Protein AF-0000000075183875 (afdb_homodimer)

Sequence (462 aa):
MANVNASATLEALISDPALEANVTVDVAAAFEELQQDNRRLAVRVEEFQRELELYRWRETVGDLLLRRLERRVPAALQCPHCHTWMWDPCMLECGHTVCRQCCQTWFRQIDAAFRVEHGCRPRRGPVALPPLFFTLASRRKAELWKISALFHLLVQPPGVPRPRYTCPTCEQELHSVPIENRALRATTEAWQTSRGVPTRVRPDSGRDSGRSRPPPPWPYSLRYLSHHTQSMANVNASATLEALISDPALEANVTVDVAAAFEELQQDNRRLAVRVEEFQRELELYRWRETVGDLLLRRLERRVPAALQCPHCHTWMWDPCMLECGHTVCRQCCQTWFRQIDAAFRVEHGCRPRRGPVALPPLFFTLASRRKAELWKISALFHLLVQPPGVPRPRYTCPTCEQELHSVPIENRALRATTEAWQTSRGVPTRVRPDSGRDSGRSRPPPPWPYSLRYLSHHTQS

Secondary structure (DSSP, 8-state):
-GGGHHHHHHHHHHH-HHHHHHHHHHHHHHHHHHHHHHHHHHHHHHHHHHHHHHHHHHHHHHHHHHHHHHHHHHHHHB-TTT-SB-SSEEE-TTS-EEEHHHHHHHHHHHHHHHHHHHSS-----S----HHHHHHHHTT-HHHHHHHHHHHHHHS-TT------B-TTT--B--S--EE-HHHHHHHHHHHHTTTPPP---TT-SSSSS-----PPPPHHHHT--S----/--TTHHHHHHHHHHS-HHHHHHHHHHHHHHHHHHHHHHHHHHHHHHHHHHHHHHHHHHHHHHHHHHHHHHHHHHHHHB-TTT-SB-SSEEE-TTS-EEEHHHHHHHHHHHHHHHHHHHSS-----S----HHHHHHHHTT-HHHHHHHHHHHHHHS-TT------B-TTT--B--S--EE-HHHHHHHHHHHHTTTPPP---TT-SSSSS-----PPPPHHHHT--S----

Radius of gyration: 42.46 Å; Cα contacts (8 Å, |Δi|>4): 579; chains: 2; bounding box: 45×143×102 Å

Solvent-accessible surface area (backbone atoms only — not comparable to full-atom values): 24861 Å² total; per-residue (Å²): 129,80,81,64,62,65,62,56,50,55,50,45,56,64,59,31,64,65,51,46,48,50,50,46,50,51,49,51,51,51,46,52,52,51,50,52,48,38,50,53,39,52,52,49,39,52,54,41,53,53,50,33,51,51,34,49,50,53,29,50,53,47,48,51,43,51,51,41,38,63,71,41,34,53,70,46,40,27,18,83,84,80,64,42,74,23,76,49,27,25,29,40,86,87,24,54,60,36,26,48,68,62,50,51,51,53,52,49,51,50,50,50,52,39,23,68,75,67,70,38,69,66,60,73,46,40,70,56,68,48,16,58,43,47,50,38,20,60,65,51,33,56,66,43,37,53,47,42,47,47,44,46,44,61,51,46,43,53,57,67,79,67,73,81,50,51,41,91,85,79,57,50,76,55,35,54,59,66,32,53,34,50,46,50,22,47,31,37,42,25,59,36,44,43,70,71,40,77,73,78,76,60,46,62,57,75,75,69,82,75,75,38,64,62,75,77,77,74,62,60,52,34,65,45,30,59,67,42,62,78,102,137,72,79,67,62,62,60,57,50,53,50,46,55,63,58,30,64,65,53,46,47,51,49,47,49,50,49,51,52,49,47,52,52,50,50,51,49,39,51,54,38,51,52,50,39,52,54,40,52,53,50,36,53,51,33,50,49,53,28,50,52,47,49,50,43,52,51,40,37,64,70,39,32,53,70,43,40,27,18,83,84,80,64,41,75,23,77,50,26,26,29,38,87,87,23,55,61,36,26,47,67,61,49,50,51,53,52,49,51,49,48,51,53,39,23,69,75,66,73,38,72,68,61,75,46,39,72,57,69,50,15,57,45,46,50,39,17,58,65,52,34,53,65,44,38,53,47,43,46,47,42,46,44,63,49,45,44,53,59,67,79,68,73,82,49,51,40,91,85,79,57,48,75,54,34,54,59,67,30,52,33,50,46,50,22,47,31,37,39,25,58,37,44,42,70,69,40,77,73,78,77,60,44,63,58,74,75,68,80,74,76,36,65,63,74,77,76,73,62,60,53,33,65,46,30,58,67,40,62,79,104

Structure (mmCIF, N/CA/C/O backbone):
data_AF-0000000075183875-model_v1
#
loop_
_entity.id
_entity.type
_entity.pdbx_description
1 polymer 'RING-type domain-containing protein'
#
loop_
_atom_site.group_PDB
_atom_site.id
_atom_site.type_symbol
_atom_site.label_atom_id
_atom_site.label_alt_id
_atom_site.label_comp_id
_atom_site.label_asym_id
_atom_site.label_entity_id
_atom_site.label_seq_id
_atom_site.pdbx_PDB_ins_code
_atom_site.Cartn_x
_atom_site.Cartn_y
_atom_site.Cartn_z
_atom_site.occupancy
_atom_site.B_iso_or_equiv
_atom_site.auth_seq_id
_atom_site.auth_comp_id
_atom_site.auth_asym_id
_atom_site.auth_atom_id
_atom_site.pdbx_PDB_model_num
ATOM 1 N N . MET A 1 1 ? -6.328 75.625 72.5 1 25.62 1 MET A N 1
ATOM 2 C CA . MET A 1 1 ? -5.613 76.562 71.688 1 25.62 1 MET A CA 1
ATOM 3 C C . MET A 1 1 ? -5.012 75.875 70.438 1 25.62 1 MET A C 1
ATOM 5 O O . MET A 1 1 ? -4.598 76.562 69.5 1 25.62 1 MET A O 1
ATOM 9 N N . ALA A 1 2 ? -4.598 74.688 70.625 1 37.25 2 ALA A N 1
ATOM 10 C CA . ALA A 1 2 ? -3.639 74.125 69.688 1 37.25 2 ALA A CA 1
ATOM 11 C C . ALA A 1 2 ? -4.328 73.625 68.375 1 37.25 2 ALA A C 1
ATOM 13 O O . ALA A 1 2 ? -3.703 73 67.562 1 37.25 2 ALA A O 1
ATOM 14 N N . ASN A 1 3 ? -5.668 73.688 68.375 1 36.22 3 ASN A N 1
ATOM 15 C CA . ASN A 1 3 ? -6.34 73 67.25 1 36.22 3 ASN A CA 1
ATOM 16 C C . ASN A 1 3 ? -6.227 73.812 65.938 1 36.22 3 ASN A C 1
ATOM 18 O O . ASN A 1 3 ? -6.918 73.5 65 1 36.22 3 ASN A O 1
ATOM 22 N N . VAL A 1 4 ? -5.793 75.125 66.062 1 41.88 4 VAL A N 1
ATOM 23 C CA . VAL A 1 4 ? -5.965 76 64.938 1 41.88 4 VAL A CA 1
ATOM 24 C C . VAL A 1 4 ? -4.957 75.625 63.812 1 41.88 4 VAL A C 1
ATOM 26 O O . VAL A 1 4 ? -5.062 76.125 62.688 1 41.88 4 VAL A O 1
ATOM 29 N N . ASN A 1 5 ? -3.723 75.188 64.25 1 37.19 5 ASN A N 1
ATOM 30 C CA . ASN A 1 5 ? -2.592 75.438 63.344 1 37.19 5 ASN A CA 1
ATOM 31 C C . ASN A 1 5 ? -2.537 74.375 62.25 1 37.19 5 ASN A C 1
ATOM 33 O O . ASN A 1 5 ? -1.662 74.375 61.406 1 37.19 5 ASN A O 1
ATOM 37 N N . ALA A 1 6 ? -3.236 73.25 62.469 1 47.94 6 ALA A N 1
ATOM 38 C CA . ALA A 1 6 ? -3.021 72.125 61.531 1 47.94 6 ALA A CA 1
ATOM 39 C C . ALA A 1 6 ? -3.648 72.438 60.156 1 47.94 6 ALA A C 1
ATOM 41 O O . ALA A 1 6 ? -3.092 72.125 59.125 1 47.94 6 ALA A O 1
ATOM 42 N N . SER A 1 7 ? -4.742 73.25 60.156 1 43.5 7 SER A N 1
ATOM 43 C CA . SER A 1 7 ? -5.438 73.5 58.875 1 43.5 7 SER A CA 1
ATOM 44 C C . SER A 1 7 ? -4.684 74.5 58.031 1 43.5 7 SER A C 1
ATOM 46 O O . SER A 1 7 ? -4.723 74.375 56.781 1 43.5 7 SER A O 1
ATOM 48 N N . ALA A 1 8 ? -4.008 75.5 58.594 1 49.62 8 ALA A N 1
ATOM 49 C CA . ALA A 1 8 ? -3.311 76.5 57.844 1 49.62 8 ALA A CA 1
ATOM 50 C C . ALA A 1 8 ? -2.066 75.938 57.156 1 49.62 8 ALA A C 1
ATOM 52 O O . ALA A 1 8 ? -1.728 76.375 56.031 1 49.62 8 ALA A O 1
ATOM 53 N N . THR A 1 9 ? -1.447 74.938 57.812 1 46.16 9 THR A N 1
ATOM 54 C CA . THR A 1 9 ? -0.243 74.375 57.25 1 46.16 9 THR A CA 1
ATOM 55 C C . THR A 1 9 ? -0.583 73.562 56 1 46.16 9 THR A C 1
ATOM 57 O O . THR A 1 9 ? 0.136 73.562 55 1 46.16 9 THR A O 1
ATOM 60 N N . LEU A 1 10 ? -1.728 72.812 56.125 1 44.22 10 LEU A N 1
ATOM 61 C CA . LEU A 1 10 ? -2.117 72 54.969 1 44.22 10 LEU A CA 1
ATOM 62 C C . LEU A 1 10 ? -2.549 72.875 53.812 1 44.22 10 LEU A C 1
ATOM 64 O O . LEU A 1 10 ? -2.227 72.625 52.656 1 44.22 10 LEU A O 1
ATOM 68 N N . GLU A 1 11 ? -3.201 74 54.062 1 46.75 11 GLU A N 1
ATOM 69 C CA . GLU A 1 11 ? -3.559 75 53.031 1 46.75 11 GLU A CA 1
ATOM 70 C C . GLU A 1 11 ? -2.322 75.688 52.469 1 46.75 11 GLU A C 1
ATOM 72 O O . GLU A 1 11 ? -2.232 75.938 51.281 1 46.75 11 GLU A O 1
ATOM 77 N N . ALA A 1 12 ? -1.323 76 53.281 1 48.78 12 ALA A N 1
ATOM 78 C CA . ALA A 1 12 ? -0.073 76.625 52.844 1 48.78 12 ALA A CA 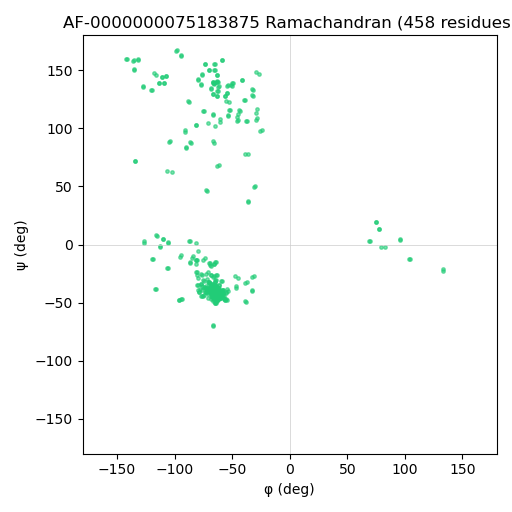1
ATOM 79 C C . ALA A 1 12 ? 0.752 75.688 52 1 48.78 12 ALA A C 1
ATOM 81 O O . ALA A 1 12 ? 1.406 76.062 51.031 1 48.78 12 ALA A O 1
ATOM 82 N N . LEU A 1 13 ? 0.8 74.375 52.469 1 46.78 13 LEU A N 1
ATOM 83 C CA . LEU A 1 13 ? 1.488 73.375 51.656 1 46.78 13 LEU A CA 1
ATOM 84 C C . LEU A 1 13 ? 0.758 73.188 50.344 1 46.78 13 LEU A C 1
ATOM 86 O O . LEU A 1 13 ? 1.392 72.938 49.312 1 46.78 13 LEU A O 1
ATOM 90 N N . ILE A 1 14 ? -0.61 73.312 50.438 1 50 14 ILE A N 1
ATOM 91 C CA . ILE A 1 14 ? -1.378 73.188 49.219 1 50 14 ILE A CA 1
ATOM 92 C C . ILE A 1 14 ? -1.178 74.438 48.375 1 50 14 ILE A C 1
ATOM 94 O O . ILE A 1 14 ? -1.182 74.438 47.156 1 50 14 ILE A O 1
ATOM 98 N N . SER A 1 15 ? -0.827 75.625 49.094 1 51.44 15 SER A N 1
ATOM 99 C CA . SER A 1 15 ? -0.717 76.875 48.406 1 51.44 15 SER A CA 1
ATOM 100 C C . SER A 1 15 ? 0.715 77.188 47.969 1 51.44 15 SER A C 1
ATOM 102 O O . SER A 1 15 ? 1.022 78.25 47.469 1 51.44 15 SER A O 1
ATOM 104 N N . ASP A 1 16 ? 1.633 76.375 48.438 1 53.91 16 ASP A N 1
ATOM 105 C CA . ASP A 1 16 ? 2.998 76.688 48.031 1 53.91 16 ASP A CA 1
ATOM 106 C C . ASP A 1 16 ? 3.184 76.375 46.531 1 53.91 16 ASP A C 1
ATOM 108 O O . ASP A 1 16 ? 3.018 75.25 46.062 1 53.91 16 ASP A O 1
ATOM 112 N N . PRO A 1 17 ? 3.207 77.438 45.75 1 60.59 17 PRO A N 1
ATOM 113 C CA . PRO A 1 17 ? 3.365 77.312 44.312 1 60.59 17 PRO A CA 1
ATOM 114 C C . PRO A 1 17 ? 4.48 76.312 43.906 1 60.59 17 PRO A C 1
ATOM 116 O O . PRO A 1 17 ? 4.402 75.688 42.844 1 60.59 17 PRO A O 1
ATOM 119 N N . ALA A 1 18 ? 5.457 76.188 44.75 1 61.09 18 ALA A N 1
ATOM 120 C CA . ALA A 1 18 ? 6.539 75.25 44.438 1 61.09 18 ALA A CA 1
ATOM 121 C C . ALA A 1 18 ? 6.074 73.812 44.562 1 61.09 18 ALA A C 1
ATOM 123 O O . ALA A 1 18 ? 6.449 72.938 43.75 1 61.09 18 ALA A O 1
ATOM 124 N N . LEU A 1 19 ? 5.293 73.5 45.625 1 57.84 19 LEU A N 1
ATOM 125 C CA . LEU A 1 19 ? 4.754 72.188 45.781 1 57.84 19 LEU A CA 1
ATOM 126 C C . LEU A 1 19 ? 3.768 71.812 44.688 1 57.84 19 LEU A C 1
ATOM 128 O O . LEU A 1 19 ? 3.748 70.688 44.188 1 57.84 19 LEU A O 1
ATOM 132 N N . GLU A 1 20 ? 3.012 72.875 44.344 1 58.38 20 GLU A N 1
ATOM 133 C CA . GLU A 1 20 ? 2.09 72.688 43.219 1 58.38 20 GLU A CA 1
ATOM 134 C C . GLU A 1 20 ? 2.842 72.438 41.938 1 58.38 20 GLU A C 1
ATOM 136 O O . GLU A 1 20 ? 2.441 71.625 41.125 1 58.38 20 GLU A O 1
ATOM 141 N N . ALA A 1 21 ? 3.904 73.25 41.812 1 59.97 21 ALA A N 1
ATOM 142 C CA . ALA A 1 21 ? 4.723 73.062 40.625 1 59.97 21 ALA A CA 1
ATOM 143 C C . ALA A 1 21 ? 5.352 71.688 40.594 1 59.97 21 ALA A C 1
ATOM 145 O O . ALA A 1 21 ? 5.414 71.062 39.531 1 59.97 21 ALA A O 1
ATOM 146 N N . ASN A 1 22 ? 5.828 71.125 41.688 1 61.03 22 ASN A N 1
ATOM 147 C CA . ASN A 1 22 ? 6.438 69.812 41.781 1 61.03 22 ASN A CA 1
ATOM 148 C C . ASN A 1 22 ? 5.418 68.688 41.531 1 61.03 22 ASN A C 1
ATOM 150 O O . ASN A 1 22 ? 5.727 67.75 40.875 1 61.03 22 ASN A O 1
ATOM 154 N N . VAL A 1 23 ? 4.262 68.938 42 1 63.59 23 VAL A N 1
ATOM 155 C CA . VAL A 1 23 ? 3.201 68 41.781 1 63.59 23 VAL A CA 1
ATOM 156 C C . VAL A 1 23 ? 2.797 67.938 40.312 1 63.59 23 VAL A C 1
ATOM 158 O O . VAL A 1 23 ? 2.564 66.875 39.75 1 63.59 23 VAL A O 1
ATOM 161 N N . THR A 1 24 ? 2.848 69.188 39.844 1 67.12 24 THR A N 1
ATOM 162 C CA . THR A 1 24 ? 2.475 69.25 38.438 1 67.12 24 THR A CA 1
ATOM 163 C C . THR A 1 24 ? 3.516 68.562 37.531 1 67.12 24 THR A C 1
ATOM 165 O O . THR A 1 24 ? 3.17 67.938 36.562 1 67.12 24 THR A O 1
ATOM 168 N N . VAL A 1 25 ? 4.77 68.812 37.906 1 68.31 25 VAL A N 1
ATOM 169 C CA . VAL A 1 25 ? 5.855 68.188 37.125 1 68.31 25 VAL A CA 1
ATOM 170 C C . VAL A 1 25 ? 5.801 66.688 37.25 1 68.31 25 VAL A C 1
ATOM 172 O O . VAL A 1 25 ? 6 65.938 36.281 1 68.31 25 VAL A O 1
ATOM 175 N N . ASP A 1 26 ? 5.441 66.25 38.438 1 73.88 26 ASP A N 1
ATOM 176 C CA . ASP A 1 26 ? 5.375 64.812 38.688 1 73.88 26 ASP A CA 1
ATOM 177 C C . ASP A 1 26 ? 4.219 64.188 37.906 1 73.88 26 ASP A C 1
ATOM 179 O O . ASP A 1 26 ? 4.367 63.094 37.344 1 73.88 26 ASP A O 1
ATOM 183 N N . VAL A 1 27 ? 3.18 65 37.781 1 74.56 27 VAL A N 1
ATOM 184 C CA . VAL A 1 27 ? 2.008 64.5 37.094 1 74.56 27 VAL A CA 1
ATOM 185 C C . VAL A 1 27 ? 2.275 64.5 35.594 1 74.56 27 VAL A C 1
ATOM 187 O O . VAL A 1 27 ? 1.877 63.562 34.875 1 74.56 27 VAL A O 1
ATOM 190 N N . ALA A 1 28 ? 2.99 65.625 35.219 1 76.81 28 ALA A N 1
ATOM 191 C CA . ALA A 1 28 ? 3.334 65.688 33.781 1 76.81 28 ALA A CA 1
ATOM 192 C C . ALA A 1 28 ? 4.273 64.562 33.406 1 76.81 28 ALA A C 1
ATOM 194 O O . ALA A 1 28 ? 4.113 63.938 32.344 1 76.81 28 ALA A O 1
ATOM 195 N N . ALA A 1 29 ? 5.25 64.25 34.281 1 82.44 29 ALA A N 1
ATOM 196 C CA . ALA A 1 29 ? 6.188 63.188 34.031 1 82.44 29 ALA A CA 1
ATOM 197 C C . ALA A 1 29 ? 5.469 61.844 34.031 1 82.44 29 ALA A C 1
ATOM 199 O O . ALA A 1 29 ? 5.746 60.969 33.188 1 82.44 29 ALA A O 1
ATOM 200 N N . ALA A 1 30 ? 4.574 61.688 34.938 1 82.25 30 ALA A N 1
ATOM 201 C CA . ALA A 1 30 ? 3.795 60.438 35.031 1 82.25 30 ALA A CA 1
ATOM 202 C C . ALA A 1 30 ? 2.91 60.25 33.812 1 82.25 30 ALA A C 1
ATOM 204 O O . ALA A 1 30 ? 2.756 59.156 33.312 1 82.25 30 ALA A O 1
ATOM 205 N N . PHE A 1 31 ? 2.381 61.375 33.312 1 83.94 31 PHE A N 1
ATOM 206 C CA . PHE A 1 31 ? 1.546 61.375 32.125 1 83.94 31 PHE A CA 1
ATOM 207 C C . PHE A 1 31 ? 2.355 60.938 30.891 1 83.94 31 PHE A C 1
ATOM 209 O O . PHE A 1 31 ? 1.9 60.125 30.094 1 83.94 31 PHE A O 1
ATOM 216 N N . GLU A 1 32 ? 3.553 61.469 30.766 1 85.31 32 GLU A N 1
ATOM 217 C CA . GLU A 1 32 ? 4.426 61.125 29.641 1 85.31 32 GLU A CA 1
ATOM 218 C C . GLU A 1 32 ? 4.828 59.656 29.688 1 85.31 32 GLU A C 1
ATOM 220 O O . GLU A 1 32 ? 4.879 58.969 28.656 1 85.31 32 GLU A O 1
ATOM 225 N N . GLU A 1 33 ? 5.129 59.156 30.844 1 87.62 33 GLU A N 1
ATOM 226 C CA . GLU A 1 33 ? 5.484 57.75 31.016 1 87.62 33 GLU A CA 1
ATOM 227 C C . GLU A 1 33 ? 4.324 56.844 30.625 1 87.62 33 GLU A C 1
ATOM 229 O O . GLU A 1 33 ? 4.52 55.844 29.953 1 87.62 33 GLU A O 1
ATOM 234 N N . LEU A 1 34 ? 3.072 57.188 31 1 88.38 34 LEU A N 1
ATOM 235 C CA . LEU A 1 34 ? 1.881 56.406 30.672 1 88.38 34 LEU A CA 1
ATOM 236 C C . LEU A 1 34 ? 1.62 56.406 29.172 1 88.38 34 LEU A C 1
ATOM 238 O O . LEU A 1 34 ? 1.183 55.406 28.609 1 88.38 34 LEU A O 1
ATOM 242 N N . GLN A 1 35 ? 1.93 57.562 28.578 1 90.06 35 GLN A N 1
ATOM 243 C CA . GLN A 1 35 ? 1.788 57.656 27.141 1 90.06 35 GLN A CA 1
ATOM 244 C C . GLN A 1 35 ? 2.771 56.75 26.422 1 90.06 35 GLN A C 1
ATOM 246 O O . GLN A 1 35 ? 2.408 56.062 25.453 1 90.06 35 GLN A O 1
ATOM 251 N N . GLN A 1 36 ? 4.004 56.75 26.922 1 92.31 36 GLN A N 1
ATOM 252 C CA . GLN A 1 36 ? 5.02 55.875 26.328 1 92.31 36 GLN A CA 1
ATOM 253 C C . GLN A 1 36 ? 4.656 54.406 26.516 1 92.31 36 GLN A C 1
ATOM 255 O O . GLN A 1 36 ? 4.816 53.594 25.594 1 92.31 36 GLN A O 1
ATOM 260 N N . ASP A 1 37 ? 4.145 54.094 27.672 1 91.44 37 ASP A N 1
ATOM 261 C CA . ASP A 1 37 ? 3.719 52.719 27.953 1 91.44 37 ASP A CA 1
ATOM 262 C C . ASP A 1 37 ? 2.564 52.312 27.031 1 91.44 37 ASP A C 1
ATOM 264 O O . ASP A 1 37 ? 2.549 51.188 26.516 1 91.44 37 ASP A O 1
ATOM 268 N N . ASN A 1 38 ? 1.672 53.219 26.906 1 90.88 38 ASN A N 1
ATOM 269 C CA . ASN A 1 38 ? 0.534 52.969 26.031 1 90.88 38 ASN A CA 1
ATOM 270 C C . ASN A 1 38 ? 0.982 52.688 24.594 1 90.88 38 ASN A C 1
ATOM 272 O O . ASN A 1 38 ? 0.462 51.812 23.938 1 90.88 38 ASN A O 1
ATOM 276 N N . ARG A 1 39 ? 1.976 53.438 24.172 1 92.38 39 ARG A N 1
ATOM 277 C CA . ARG A 1 39 ? 2.508 53.25 22.828 1 92.38 39 ARG A CA 1
ATOM 278 C C . ARG A 1 39 ? 3.205 51.906 22.688 1 92.38 39 ARG A C 1
ATOM 280 O O . ARG A 1 39 ? 3.012 51.188 21.703 1 92.38 39 ARG A O 1
ATOM 287 N N . ARG A 1 40 ? 4.008 51.531 23.656 1 94.06 40 ARG A N 1
ATOM 288 C CA . ARG A 1 40 ? 4.711 50.25 23.656 1 94.06 40 ARG A CA 1
ATOM 289 C C . ARG A 1 40 ? 3.725 49.094 23.641 1 94.06 40 ARG A C 1
ATOM 291 O O . ARG A 1 40 ? 3.896 48.156 22.875 1 94.06 40 ARG A O 1
ATOM 298 N N . LEU A 1 41 ? 2.635 49.188 24.422 1 93.88 41 LEU A N 1
ATOM 299 C CA . LEU A 1 41 ? 1.628 48.125 24.5 1 93.88 41 LEU A CA 1
ATOM 300 C C . LEU A 1 41 ? 0.861 48.031 23.172 1 93.88 41 LEU A C 1
ATOM 302 O O . LEU A 1 41 ? 0.541 46.938 22.734 1 93.88 41 LEU A O 1
ATOM 306 N N . ALA A 1 42 ? 0.613 49.188 22.625 1 93.56 42 ALA A N 1
ATOM 307 C CA . ALA A 1 42 ? -0.086 49.219 21.344 1 93.56 42 ALA A CA 1
ATOM 308 C C . ALA A 1 42 ? 0.738 48.5 20.266 1 93.56 42 ALA A C 1
ATOM 310 O O . ALA A 1 42 ? 0.2 47.719 19.469 1 93.56 42 ALA A O 1
ATOM 311 N N . VAL A 1 43 ? 2.062 48.719 20.234 1 96.06 43 VAL A N 1
ATOM 312 C CA . VAL A 1 43 ? 2.963 48.094 19.281 1 96.06 43 VAL A CA 1
ATOM 313 C C . VAL A 1 43 ? 3 46.594 19.547 1 96.06 43 VAL A C 1
ATOM 315 O O . VAL A 1 43 ? 2.947 45.781 18.609 1 96.06 43 VAL A O 1
ATOM 318 N N . ARG A 1 44 ? 3.047 46.219 20.797 1 95 44 ARG A N 1
ATOM 319 C CA . ARG A 1 44 ? 3.082 44.781 21.156 1 95 44 ARG A CA 1
ATOM 320 C C . ARG A 1 44 ? 1.798 44.094 20.719 1 95 44 ARG A C 1
ATOM 322 O O . ARG A 1 44 ? 1.839 42.969 20.219 1 95 44 ARG A O 1
ATOM 329 N N . VAL A 1 45 ? 0.662 44.75 20.875 1 93.81 45 VAL A N 1
ATOM 330 C CA . VAL A 1 45 ? -0.624 44.188 20.453 1 93.81 45 VAL A CA 1
ATOM 331 C C . VAL A 1 45 ? -0.622 43.906 18.953 1 93.81 45 VAL A C 1
ATOM 333 O O . VAL A 1 45 ? -1.043 42.844 18.5 1 93.81 45 VAL A O 1
ATOM 336 N N . GLU A 1 46 ? -0.071 44.906 18.234 1 93.94 46 GLU A N 1
ATOM 337 C CA . GLU A 1 46 ? -0.009 44.75 16.781 1 93.94 46 GLU A CA 1
ATOM 338 C C . GLU A 1 46 ? 0.915 43.594 16.375 1 93.94 46 GLU A C 1
ATOM 340 O O . GLU A 1 46 ? 0.594 42.812 15.477 1 93.94 46 GLU A O 1
ATOM 345 N N . GLU A 1 47 ? 2.062 43.5 17.016 1 95.12 47 GLU A N 1
ATOM 346 C CA . GLU A 1 47 ? 3.014 42.438 16.75 1 95.12 47 GLU A CA 1
ATOM 347 C C . GLU A 1 47 ? 2.395 41.062 17.047 1 95.12 47 GLU A C 1
ATOM 349 O O . GLU A 1 47 ? 2.479 40.156 16.219 1 95.12 47 GLU A O 1
ATOM 354 N N . PHE A 1 48 ? 1.65 41 18.172 1 94.62 48 PHE A N 1
ATOM 355 C CA . PHE A 1 48 ? 1.029 39.75 18.562 1 94.62 48 PHE A CA 1
ATOM 356 C C . PHE A 1 48 ? -0.109 39.406 17.609 1 94.62 48 PHE A C 1
ATOM 358 O O . PHE A 1 48 ? -0.312 38.219 17.297 1 94.62 48 PHE A O 1
ATOM 365 N N . GLN A 1 49 ? -0.812 40.344 17.188 1 94.25 49 GLN A N 1
ATOM 366 C CA . GLN A 1 49 ? -1.896 40.125 16.234 1 94.25 49 GLN A CA 1
ATOM 367 C C . GLN A 1 49 ? -1.365 39.562 14.922 1 94.25 49 GLN A C 1
ATOM 369 O O . GLN A 1 49 ? -1.914 38.594 14.398 1 94.25 49 GLN A O 1
ATOM 374 N N . ARG A 1 50 ? -0.238 40.094 14.422 1 95.75 50 ARG A N 1
ATOM 375 C CA . ARG A 1 50 ? 0.379 39.625 13.188 1 95.75 50 ARG A CA 1
ATOM 376 C C . ARG A 1 50 ? 0.893 38.188 13.344 1 95.75 50 ARG A C 1
ATOM 378 O O . ARG A 1 50 ? 0.654 37.344 12.484 1 95.75 50 ARG A O 1
ATOM 385 N N . GLU A 1 51 ? 1.531 37.969 14.461 1 95.75 51 GLU A N 1
ATOM 386 C CA . GLU A 1 51 ? 2.064 36.656 14.719 1 95.75 51 GLU A CA 1
ATOM 387 C C . GLU A 1 51 ? 0.943 35.625 14.875 1 95.75 51 GLU A C 1
ATOM 389 O O . GLU A 1 51 ? 1.046 34.5 14.375 1 95.75 51 GLU A O 1
ATOM 394 N N . LEU A 1 52 ? -0.056 36.062 15.547 1 95.75 52 LEU A N 1
ATOM 395 C CA . LEU A 1 52 ? -1.195 35.156 15.758 1 95.75 52 LEU A CA 1
ATOM 396 C C . LEU A 1 52 ? -1.835 34.781 14.422 1 95.75 52 LEU A C 1
ATOM 398 O O . LEU A 1 52 ? -2.166 33.625 14.203 1 95.75 52 LEU A O 1
ATOM 402 N N . GLU A 1 53 ? -2.012 35.688 13.523 1 95.06 53 GLU A N 1
ATOM 403 C CA . GLU A 1 53 ? -2.586 35.406 12.211 1 95.06 53 GLU A CA 1
ATOM 404 C C . GLU A 1 53 ? -1.72 34.438 11.422 1 95.06 53 GLU A C 1
ATOM 406 O O . GLU A 1 53 ? -2.236 33.531 10.766 1 95.06 53 GLU A O 1
ATOM 411 N N . LEU A 1 54 ? -0.423 34.625 11.5 1 95.62 54 LEU A N 1
ATOM 412 C CA . LEU A 1 54 ? 0.507 33.75 10.82 1 95.62 54 LEU A CA 1
ATOM 413 C C . LEU A 1 54 ? 0.364 32.312 11.344 1 95.62 54 LEU A C 1
ATOM 415 O O . LEU A 1 54 ? 0.195 31.375 10.562 1 95.62 54 LEU A O 1
ATOM 419 N N . TYR A 1 55 ? 0.308 32.156 12.656 1 94.81 55 TYR A N 1
ATOM 420 C CA . TYR A 1 55 ? 0.269 30.812 13.242 1 94.81 55 TYR A CA 1
ATOM 421 C C . TYR A 1 55 ? -1.108 30.188 13.07 1 94.81 55 TYR A C 1
ATOM 423 O O . TYR A 1 55 ? -1.225 28.969 12.906 1 94.81 55 TYR A O 1
ATOM 431 N N . ARG A 1 56 ? -2.123 31 13.055 1 94.5 56 ARG A N 1
ATOM 432 C CA . ARG A 1 56 ? -3.451 30.5 12.727 1 94.5 56 ARG A CA 1
ATOM 433 C C . ARG A 1 56 ? -3.486 29.938 11.305 1 94.5 56 ARG A C 1
ATOM 435 O O . ARG A 1 56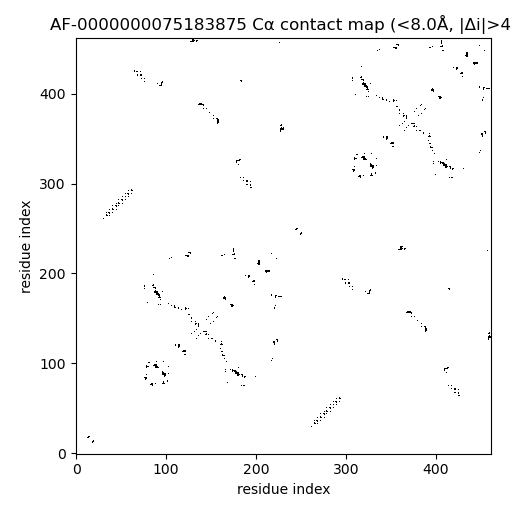 ? -4.035 28.875 11.07 1 94.5 56 ARG A O 1
ATOM 442 N N . TRP A 1 57 ? -2.857 30.641 10.406 1 95.25 57 TRP A N 1
ATOM 443 C CA . TRP A 1 57 ? -2.811 30.203 9.008 1 95.25 57 TRP A CA 1
ATOM 444 C C . TRP A 1 57 ? -2.016 28.906 8.867 1 95.25 57 TRP A C 1
ATOM 446 O O . TRP A 1 57 ? -2.473 27.969 8.234 1 95.25 57 TRP A O 1
ATOM 456 N N . ARG A 1 58 ? -0.861 28.828 9.469 1 93.94 58 ARG A N 1
ATOM 457 C CA . ARG A 1 58 ? -0.003 27.641 9.391 1 93.94 58 ARG A CA 1
ATOM 458 C C . ARG A 1 58 ? -0.698 26.422 9.977 1 93.94 58 ARG A C 1
ATOM 460 O O . ARG A 1 58 ? -0.619 25.328 9.414 1 93.94 58 ARG A O 1
ATOM 467 N N . GLU A 1 59 ? -1.351 26.625 11.086 1 94.38 59 GLU A N 1
ATOM 468 C CA . GLU A 1 59 ? -2.107 25.547 11.711 1 94.38 59 GLU A CA 1
ATOM 469 C C . GLU A 1 59 ? -3.236 25.062 10.805 1 94.38 59 GLU A C 1
ATOM 471 O O . GLU A 1 59 ? -3.459 23.859 10.664 1 94.38 59 GLU A O 1
ATOM 476 N N . THR A 1 60 ? -3.924 26.016 10.203 1 94.44 60 THR A N 1
ATOM 477 C CA . THR A 1 60 ? -5.035 25.672 9.32 1 94.44 60 THR A CA 1
ATOM 478 C C . THR A 1 60 ? -4.547 24.875 8.117 1 94.44 60 THR A C 1
ATOM 480 O O . THR A 1 60 ? -5.172 23.875 7.73 1 94.44 60 THR A O 1
ATOM 483 N N . VAL A 1 61 ? -3.439 25.234 7.539 1 93.44 61 VAL A N 1
ATOM 484 C CA . VAL A 1 61 ? -2.881 24.547 6.375 1 93.44 61 VAL A CA 1
ATOM 485 C C . VAL A 1 61 ? -2.482 23.125 6.754 1 93.44 61 VAL A C 1
ATOM 487 O O . VAL A 1 61 ? -2.818 22.172 6.047 1 93.44 61 VAL A O 1
ATOM 490 N N . GLY A 1 62 ? -1.745 23 7.812 1 93.69 62 GLY A N 1
ATOM 491 C CA . GLY A 1 62 ? -1.361 21.672 8.297 1 93.69 62 GLY A CA 1
ATOM 492 C C . GLY A 1 62 ? -2.549 20.781 8.609 1 93.69 62 GLY A C 1
ATOM 493 O O . GLY A 1 62 ? -2.564 19.609 8.242 1 93.69 62 GLY A O 1
ATOM 494 N N . ASP A 1 63 ? -3.52 21.422 9.234 1 94.5 63 ASP A N 1
ATOM 495 C CA . ASP A 1 63 ? -4.727 20.688 9.602 1 94.5 63 ASP A CA 1
ATOM 496 C C . ASP A 1 63 ? -5.484 20.219 8.359 1 94.5 63 ASP A C 1
ATOM 498 O O . ASP A 1 63 ? -5.996 19.109 8.32 1 94.5 63 ASP A O 1
ATOM 502 N N . LEU A 1 64 ? -5.555 21.062 7.445 1 95.62 64 LEU A N 1
ATOM 503 C CA . LEU A 1 64 ? -6.238 20.719 6.207 1 95.62 64 LEU A CA 1
ATOM 504 C C . LEU A 1 64 ? -5.555 19.531 5.527 1 95.62 64 LEU A C 1
ATOM 506 O O . LEU A 1 64 ? -6.223 18.609 5.066 1 95.62 64 LEU A O 1
ATOM 510 N N . LEU A 1 65 ? -4.273 19.531 5.434 1 95.75 65 LEU A N 1
ATOM 511 C CA . LEU A 1 65 ? -3.525 18.438 4.824 1 95.75 65 LEU A CA 1
ATOM 512 C C . LEU A 1 65 ? -3.74 17.141 5.598 1 95.75 65 LEU A C 1
ATOM 514 O O . LEU A 1 65 ? -3.98 16.094 5 1 95.75 65 LEU A O 1
ATOM 518 N N . LEU A 1 66 ? -3.688 17.203 6.844 1 95.56 66 LEU A N 1
ATOM 519 C CA . LEU A 1 66 ? -3.883 16.031 7.688 1 95.56 66 LEU A CA 1
ATOM 520 C C . LEU A 1 66 ? -5.293 15.477 7.516 1 95.56 66 LEU A C 1
ATOM 522 O O . LEU A 1 66 ? -5.477 14.258 7.449 1 95.56 66 LEU A O 1
ATOM 526 N N . ARG A 1 67 ? -6.242 16.359 7.43 1 96.25 67 ARG A N 1
ATOM 527 C CA . ARG A 1 67 ? -7.625 15.93 7.23 1 96.25 67 ARG A CA 1
ATOM 528 C C . ARG A 1 67 ? -7.801 15.258 5.875 1 96.25 67 ARG A C 1
ATOM 530 O O . ARG A 1 67 ? -8.508 14.25 5.766 1 96.25 67 ARG A O 1
ATOM 537 N N . ARG A 1 68 ? -7.195 15.781 4.871 1 96.56 68 ARG A N 1
ATOM 538 C CA . ARG A 1 68 ? -7.254 15.188 3.541 1 96.56 68 ARG A CA 1
ATOM 539 C C . ARG A 1 68 ? -6.633 13.789 3.539 1 96.56 68 ARG A C 1
ATOM 541 O O . ARG A 1 68 ? -7.203 12.852 2.977 1 96.56 68 ARG A O 1
ATOM 548 N N . LEU A 1 69 ? -5.52 13.656 4.168 1 96.69 69 LEU A N 1
ATOM 549 C CA . LEU A 1 69 ? -4.844 12.367 4.273 1 96.69 69 LEU A CA 1
ATOM 550 C C . LEU A 1 69 ? -5.711 11.359 5.016 1 96.69 69 LEU A C 1
ATOM 552 O O . LEU A 1 69 ? -5.863 10.219 4.574 1 96.69 69 LEU A O 1
ATOM 556 N N . GLU A 1 70 ? -6.328 11.766 6.062 1 96.12 70 GLU A N 1
ATOM 557 C CA . GLU A 1 70 ? -7.145 10.898 6.902 1 96.12 70 GLU A CA 1
ATOM 558 C C . GLU A 1 70 ? -8.406 10.453 6.172 1 96.12 70 GLU A C 1
ATOM 560 O O . GLU A 1 70 ? -8.938 9.367 6.445 1 96.12 70 GLU A O 1
ATOM 565 N N . ARG A 1 71 ? -8.805 11.203 5.293 1 96.31 71 ARG A N 1
ATOM 566 C CA . ARG A 1 71 ? -10.031 10.898 4.551 1 96.31 71 ARG A CA 1
ATOM 567 C C . ARG A 1 71 ? -9.758 9.883 3.443 1 96.31 71 ARG A C 1
ATOM 569 O O . ARG A 1 71 ? -10.648 9.109 3.07 1 96.31 71 ARG A O 1
ATOM 576 N N . ARG A 1 72 ? -8.523 9.789 2.982 1 96 72 ARG A N 1
ATOM 577 C CA . ARG A 1 72 ? -8.281 9.055 1.749 1 96 72 ARG A CA 1
ATOM 578 C C . ARG A 1 72 ? -7.398 7.832 2.004 1 96 72 ARG A C 1
ATOM 580 O O . ARG A 1 72 ? -7.652 6.754 1.467 1 96 72 ARG A O 1
ATOM 587 N N . VAL A 1 73 ? -6.434 7.91 2.838 1 96.94 73 VAL A N 1
ATOM 588 C CA . VAL A 1 73 ? -5.367 6.918 2.936 1 96.94 73 VAL A CA 1
ATOM 589 C C . VAL A 1 73 ? -5.863 5.699 3.711 1 96.94 73 VAL A C 1
ATOM 591 O O . VAL A 1 73 ? -5.664 4.559 3.283 1 96.94 73 VAL A O 1
ATOM 594 N N . PRO A 1 74 ? -6.633 5.875 4.797 1 97.06 74 PRO A N 1
ATOM 595 C CA . PRO A 1 74 ? -7.031 4.719 5.605 1 97.06 74 PRO A CA 1
ATOM 596 C C . PRO A 1 74 ? -7.863 3.709 4.82 1 97.06 74 PRO A C 1
ATOM 598 O O . PRO A 1 74 ? -7.727 2.5 5.023 1 97.06 74 PRO A O 1
ATOM 601 N N . ALA A 1 75 ? -8.68 4.113 3.932 1 95.81 75 ALA A N 1
ATOM 602 C CA . ALA A 1 75 ? -9.539 3.221 3.166 1 95.81 75 ALA A CA 1
ATOM 603 C C . ALA A 1 75 ? -8.719 2.203 2.379 1 95.81 75 ALA A C 1
ATOM 605 O O . ALA A 1 75 ? -9.148 1.064 2.186 1 95.81 75 ALA A O 1
ATOM 606 N N . ALA A 1 76 ? -7.551 2.594 1.978 1 95.12 76 ALA A N 1
ATOM 607 C CA . ALA A 1 76 ? -6.695 1.724 1.176 1 95.12 76 ALA A CA 1
ATOM 608 C C . ALA A 1 76 ? -5.855 0.811 2.064 1 95.12 76 ALA A C 1
ATOM 610 O O . ALA A 1 76 ? -5.285 -0.175 1.591 1 95.12 76 ALA A O 1
ATOM 611 N N . LEU A 1 77 ? -5.758 1.11 3.363 1 97.75 77 LEU A N 1
ATOM 612 C CA . LEU A 1 77 ? -4.898 0.374 4.285 1 97.75 77 LEU A CA 1
ATOM 613 C C . LEU A 1 77 ? -5.727 -0.534 5.188 1 97.75 77 LEU A C 1
ATOM 615 O O . LEU A 1 77 ? -5.18 -1.229 6.047 1 97.75 77 LEU A O 1
ATOM 619 N N . GLN A 1 78 ? -6.98 -0.546 4.988 1 97.81 78 GLN A N 1
ATOM 620 C CA . GLN A 1 78 ? -7.875 -1.375 5.793 1 97.81 78 GLN A CA 1
ATOM 621 C C . GLN A 1 78 ? -8.469 -2.508 4.961 1 97.81 78 GLN A C 1
ATOM 623 O O . GLN A 1 78 ? -8.695 -2.352 3.758 1 97.81 78 GLN A O 1
ATOM 628 N N . CYS A 1 79 ? -8.641 -3.621 5.555 1 97.38 79 CYS A N 1
ATOM 629 C CA . CYS A 1 79 ? -9.234 -4.781 4.906 1 97.38 79 CYS A CA 1
ATOM 630 C C . CYS A 1 79 ? -10.672 -4.496 4.492 1 97.38 79 CYS A C 1
ATOM 632 O O . CYS A 1 79 ? -11.461 -3.984 5.289 1 97.38 79 CYS A O 1
ATOM 634 N N . PRO A 1 80 ? -11.062 -4.797 3.309 1 96.69 80 PRO A N 1
ATOM 635 C CA . PRO A 1 80 ? -12.438 -4.535 2.859 1 96.69 80 PRO A CA 1
ATOM 636 C C . PRO A 1 80 ? -13.461 -5.438 3.541 1 96.69 80 PRO A C 1
ATOM 638 O O . PRO A 1 80 ? -14.656 -5.137 3.527 1 96.69 80 PRO A O 1
ATOM 641 N N . HIS A 1 81 ? -13.07 -6.445 4.133 1 95.62 81 HIS A N 1
ATOM 642 C CA . HIS A 1 81 ? -13.992 -7.402 4.73 1 95.62 81 HIS A CA 1
ATOM 643 C C . HIS A 1 81 ? -14.188 -7.129 6.219 1 95.62 81 HIS A C 1
ATOM 645 O O . HIS A 1 81 ? -15.312 -7.094 6.711 1 95.62 81 HIS A O 1
ATOM 651 N N . CYS A 1 82 ? -13.117 -6.934 6.973 1 96 82 CYS A N 1
ATOM 652 C CA . CYS A 1 82 ? -13.234 -6.766 8.414 1 96 82 CYS A CA 1
ATOM 653 C C . CYS A 1 82 ? -13.016 -5.312 8.82 1 96 82 CYS A C 1
ATOM 655 O O . CYS A 1 82 ? -13.266 -4.938 9.969 1 96 82 CYS A O 1
ATOM 657 N N . HIS A 1 83 ? -12.398 -4.527 8.016 1 95.94 83 HIS A N 1
ATOM 658 C CA . HIS A 1 83 ? -12.227 -3.09 8.18 1 95.94 83 HIS A CA 1
ATOM 659 C C . HIS A 1 83 ? -11.172 -2.783 9.242 1 95.94 83 HIS A C 1
ATOM 661 O O . HIS A 1 83 ? -11.141 -1.68 9.789 1 95.94 83 HIS A O 1
ATOM 667 N N . THR A 1 84 ? -10.359 -3.76 9.508 1 95.44 84 THR A N 1
ATOM 668 C CA . THR A 1 84 ? -9.203 -3.531 10.375 1 95.44 84 THR A CA 1
ATOM 669 C C . THR A 1 84 ? -7.965 -3.207 9.547 1 95.44 84 THR A C 1
ATOM 671 O O . THR A 1 84 ? -7.957 -3.391 8.328 1 95.44 84 THR A O 1
ATOM 674 N N . TRP A 1 85 ? -7.004 -2.641 10.273 1 95.81 85 TRP A N 1
ATOM 675 C CA . TRP A 1 85 ? -5.746 -2.32 9.609 1 95.81 85 TRP A CA 1
ATOM 676 C C . TRP A 1 85 ? -5.062 -3.586 9.102 1 95.81 85 TRP A C 1
ATOM 678 O O . TRP A 1 85 ? -5.035 -4.605 9.797 1 95.81 85 TRP A O 1
ATOM 688 N N . MET A 1 86 ? -4.484 -3.492 7.926 1 93.75 86 MET A N 1
ATOM 689 C CA . MET A 1 86 ? -3.916 -4.68 7.293 1 93.75 86 MET A CA 1
ATOM 690 C C . MET A 1 86 ? -2.455 -4.863 7.691 1 93.75 86 MET A C 1
ATOM 692 O O . MET A 1 86 ? -1.552 -4.59 6.898 1 93.75 86 MET A O 1
ATOM 696 N N . TRP A 1 87 ? -2.266 -5.453 8.812 1 94.31 87 TRP A N 1
ATOM 697 C CA . TRP A 1 87 ? -0.939 -5.762 9.344 1 94.31 87 TRP A CA 1
ATOM 698 C C . TRP A 1 87 ? -0.339 -6.969 8.633 1 94.31 87 TRP A C 1
ATOM 700 O O . TRP A 1 87 ? 0.883 -7.133 8.594 1 94.31 87 TRP A O 1
ATOM 710 N N . ASP A 1 88 ? -1.271 -7.816 8.125 1 94.25 88 ASP A N 1
ATOM 711 C CA . ASP A 1 88 ? -0.864 -9 7.379 1 94.25 88 ASP A CA 1
ATOM 712 C C . ASP A 1 88 ? -1.686 -9.156 6.098 1 94.25 88 ASP A C 1
ATOM 714 O O . ASP A 1 88 ? -2.514 -10.062 5.992 1 94.25 88 ASP A O 1
ATOM 718 N N . PRO A 1 89 ? -1.388 -8.281 5.172 1 96.56 89 PRO A N 1
ATOM 719 C CA . PRO A 1 89 ? -2.172 -8.297 3.936 1 96.56 89 PRO A CA 1
ATOM 720 C C . PRO A 1 89 ? -1.733 -9.398 2.973 1 96.56 89 PRO A C 1
ATOM 722 O O . PRO A 1 89 ? -0.535 -9.648 2.822 1 96.56 89 PRO A O 1
ATOM 725 N N . CYS A 1 90 ? -2.637 -9.992 2.309 1 95 90 CYS A N 1
ATOM 726 C CA . CYS A 1 90 ? -2.385 -11.016 1.295 1 95 90 CYS A CA 1
ATOM 727 C C . CYS A 1 90 ? -3.094 -10.672 -0.01 1 95 90 CYS A C 1
ATOM 729 O O . CYS A 1 90 ? -4.262 -10.289 -0.003 1 95 90 CYS A O 1
ATOM 731 N N . MET A 1 91 ? -2.424 -10.828 -0.998 1 96.25 91 MET A N 1
ATOM 732 C CA . MET A 1 91 ? -2.967 -10.508 -2.316 1 96.25 91 MET A CA 1
ATOM 733 C C . MET A 1 91 ? -3.23 -11.781 -3.113 1 96.25 91 MET A C 1
ATOM 735 O O . MET A 1 91 ? -2.42 -12.711 -3.094 1 96.25 91 MET A O 1
ATOM 739 N N . LEU A 1 92 ? -4.32 -11.734 -3.766 1 92.25 92 LEU A N 1
ATOM 740 C CA . LEU A 1 92 ? -4.727 -12.859 -4.602 1 92.25 92 LEU A CA 1
ATOM 741 C C . LEU A 1 92 ? -4.375 -12.609 -6.062 1 92.25 92 LEU A C 1
ATOM 743 O O . LEU A 1 92 ? -3.971 -11.5 -6.426 1 92.25 92 LEU A O 1
ATOM 747 N N . GLU A 1 93 ? -4.441 -13.633 -6.867 1 87.62 93 GLU A N 1
ATOM 748 C CA . GLU A 1 93 ? -3.992 -13.555 -8.25 1 87.62 93 GLU A CA 1
ATOM 749 C C . GLU A 1 93 ? -4.863 -12.594 -9.062 1 87.62 93 GLU A C 1
ATOM 751 O O . GLU A 1 93 ? -4.457 -12.125 -10.125 1 87.62 93 GLU A O 1
ATOM 756 N N . CYS A 1 94 ? -6.059 -12.266 -8.523 1 89.31 94 CYS A N 1
ATOM 757 C CA . CYS A 1 94 ? -6.953 -11.328 -9.203 1 89.31 94 CYS A CA 1
ATOM 758 C C . CYS A 1 94 ? -6.543 -9.891 -8.922 1 89.31 94 CYS A C 1
ATOM 760 O O . CYS A 1 94 ? -7.062 -8.961 -9.547 1 89.31 94 CYS A O 1
ATOM 762 N N . GLY A 1 95 ? -5.668 -9.734 -7.934 1 93.56 95 GLY A N 1
ATOM 763 C CA . GLY A 1 95 ? -5.188 -8.398 -7.613 1 93.56 95 GLY A CA 1
ATOM 764 C C . GLY A 1 95 ? -5.816 -7.824 -6.355 1 93.56 95 GLY A C 1
ATOM 765 O O . GLY A 1 95 ? -5.336 -6.824 -5.816 1 93.56 95 GLY A O 1
ATOM 766 N N . HIS A 1 96 ? -6.863 -8.438 -5.859 1 96.38 96 HIS A N 1
ATOM 767 C CA . HIS A 1 96 ? -7.473 -7.965 -4.621 1 96.38 96 HIS A CA 1
ATOM 768 C C . HIS A 1 96 ? -6.648 -8.375 -3.408 1 96.38 96 HIS A C 1
ATOM 770 O O . HIS A 1 96 ? -6.031 -9.438 -3.4 1 96.38 96 HIS A O 1
ATOM 776 N N . THR A 1 97 ? -6.668 -7.496 -2.406 1 97.44 97 THR A N 1
ATOM 777 C CA . THR A 1 97 ? -5.938 -7.746 -1.167 1 97.44 97 THR A CA 1
ATOM 778 C C . THR A 1 97 ? -6.895 -7.766 0.024 1 97.44 97 THR A C 1
ATOM 780 O O . THR A 1 97 ? -7.777 -6.914 0.134 1 97.44 97 THR A O 1
ATOM 783 N N . VAL A 1 98 ? -6.762 -8.742 0.851 1 97.12 98 VAL A N 1
ATOM 784 C CA . VAL A 1 98 ? -7.492 -8.859 2.109 1 97.12 98 VAL A CA 1
ATOM 785 C C . VAL A 1 98 ? -6.531 -9.289 3.221 1 97.12 98 VAL A C 1
ATOM 787 O O . VAL A 1 98 ? -5.406 -9.711 2.951 1 97.12 98 VAL A O 1
ATOM 790 N N . CYS A 1 99 ? -6.91 -9.023 4.438 1 95.38 99 CYS A N 1
ATOM 791 C CA . CYS A 1 99 ? -6.035 -9.469 5.516 1 95.38 99 CYS A CA 1
ATOM 792 C C . CYS A 1 99 ? -5.969 -10.984 5.574 1 95.38 99 CYS A C 1
ATOM 794 O O . CYS A 1 99 ? -6.895 -11.672 5.133 1 95.38 99 CYS A O 1
ATOM 796 N N . ARG A 1 100 ? -4.969 -11.539 6.082 1 94.62 100 ARG A N 1
ATOM 797 C CA . ARG A 1 100 ? -4.711 -12.977 6.129 1 94.62 100 ARG A CA 1
ATOM 798 C C . ARG A 1 100 ? -5.82 -13.703 6.883 1 94.62 100 ARG A C 1
ATOM 800 O O . ARG A 1 100 ? -6.281 -14.758 6.453 1 94.62 100 ARG A O 1
ATOM 807 N N . GLN A 1 101 ? -6.25 -13.094 7.941 1 92.75 101 GLN A N 1
ATOM 808 C CA . GLN A 1 101 ? -7.277 -13.727 8.766 1 92.75 101 GLN A CA 1
ATOM 809 C C . GLN A 1 101 ? -8.586 -13.883 7.988 1 92.75 101 GLN A C 1
ATOM 811 O O . GLN A 1 101 ? -9.188 -14.961 7.996 1 92.75 101 GLN A O 1
ATOM 816 N N . CYS A 1 102 ? -8.977 -12.836 7.332 1 95 102 CYS A N 1
ATOM 817 C CA . CYS A 1 102 ? -10.211 -12.883 6.555 1 95 102 CYS A CA 1
ATOM 818 C C . CYS A 1 102 ? -10.086 -13.859 5.391 1 95 102 CYS A C 1
ATOM 820 O O . CYS A 1 102 ? -11.039 -14.562 5.059 1 95 102 CYS A O 1
ATOM 822 N N . CYS A 1 103 ? -8.922 -13.914 4.789 1 94.12 103 CYS A N 1
ATOM 823 C CA . CYS A 1 103 ? -8.664 -14.852 3.699 1 94.12 103 CYS A CA 1
ATOM 824 C C . CYS A 1 103 ? -8.781 -16.297 4.184 1 94.12 103 CYS A C 1
ATOM 826 O O . CYS A 1 103 ? -9.438 -17.109 3.545 1 94.12 103 CYS A O 1
ATOM 828 N N . GLN A 1 104 ? -8.188 -16.578 5.246 1 91.88 104 GLN A N 1
ATOM 829 C CA . GLN A 1 104 ? -8.219 -17.922 5.824 1 91.88 104 GLN A CA 1
ATOM 830 C C . GLN A 1 104 ? -9.641 -18.328 6.176 1 91.88 104 GLN A C 1
ATOM 832 O O . GLN A 1 104 ? -10.047 -19.469 5.91 1 91.88 104 GLN A O 1
ATOM 837 N N . THR A 1 105 ? -10.305 -17.422 6.781 1 92.94 105 THR A N 1
ATOM 838 C CA . THR A 1 105 ? -11.688 -17.688 7.148 1 92.94 105 THR A CA 1
ATOM 839 C C . THR A 1 105 ? -12.523 -18 5.91 1 92.94 105 THR A C 1
ATOM 841 O O . THR A 1 105 ? -13.336 -18.922 5.918 1 92.94 105 THR A O 1
ATOM 844 N N . TRP A 1 106 ? -12.367 -17.234 4.898 1 94.25 106 TRP A N 1
ATOM 845 C CA . TRP A 1 106 ? -13.078 -17.422 3.639 1 94.25 106 TRP A CA 1
ATOM 846 C C . TRP A 1 106 ? -12.812 -18.812 3.061 1 94.25 106 TRP A C 1
ATOM 848 O O . TRP A 1 106 ? -13.742 -19.531 2.693 1 94.25 106 TRP A O 1
ATOM 858 N N . PHE A 1 107 ? -11.523 -19.266 3.014 1 91.38 107 PHE A N 1
ATOM 859 C CA . PHE A 1 107 ? -11.156 -20.562 2.469 1 91.38 107 PHE A CA 1
ATOM 860 C C . PHE A 1 107 ? -11.68 -21.688 3.344 1 91.38 107 PHE A C 1
ATOM 862 O O . PHE A 1 107 ? -12.078 -22.75 2.84 1 91.38 107 PHE A O 1
ATOM 869 N N . ARG A 1 108 ? -11.641 -21.453 4.598 1 89.06 108 ARG A N 1
ATOM 870 C CA . ARG A 1 108 ? -12.18 -22.453 5.516 1 89.06 108 ARG A CA 1
ATOM 871 C C . ARG A 1 108 ? -13.672 -22.688 5.262 1 89.06 108 ARG A C 1
ATOM 873 O O . ARG A 1 108 ? -14.156 -23.812 5.363 1 89.06 108 ARG A O 1
ATOM 880 N N . GLN A 1 109 ? -14.344 -21.609 5.008 1 92.06 109 GLN A N 1
ATOM 881 C CA . GLN A 1 109 ? -15.773 -21.719 4.707 1 92.06 109 GLN A CA 1
ATOM 882 C C . GLN A 1 109 ? -16 -22.5 3.426 1 92.06 109 GLN A C 1
ATOM 884 O O . GLN A 1 109 ? -16.938 -23.312 3.352 1 92.06 109 GLN A O 1
ATOM 889 N N . ILE A 1 110 ? -15.203 -22.297 2.43 1 88.88 110 ILE A N 1
ATOM 890 C CA . ILE A 1 110 ? -15.297 -23.047 1.179 1 88.88 110 ILE A CA 1
ATOM 891 C C . ILE A 1 110 ? -15.039 -24.516 1.441 1 88.88 110 ILE A C 1
ATOM 893 O O . ILE A 1 110 ? -15.758 -25.391 0.935 1 88.88 110 ILE A O 1
ATOM 897 N N . ASP A 1 111 ? -14.008 -24.797 2.223 1 84.81 111 ASP A N 1
ATOM 898 C CA . ASP A 1 111 ? -13.68 -26.188 2.576 1 84.81 111 ASP A CA 1
ATOM 899 C C . ASP A 1 111 ? -14.844 -26.844 3.307 1 84.81 111 ASP A C 1
ATOM 901 O O . ASP A 1 111 ? -15.164 -28.016 3.053 1 84.81 111 ASP A O 1
ATOM 905 N N . ALA A 1 112 ? -15.375 -26.141 4.188 1 86.81 112 ALA A N 1
ATOM 906 C CA . ALA A 1 112 ? -16.484 -26.672 4.969 1 86.81 112 ALA A CA 1
ATOM 907 C C . ALA A 1 112 ? -17.688 -26.984 4.07 1 86.81 112 ALA A C 1
ATOM 909 O O . ALA A 1 112 ? -18.312 -28.031 4.219 1 86.81 112 ALA A O 1
ATOM 910 N N . ALA A 1 113 ? -17.984 -26.078 3.188 1 89.88 113 ALA A N 1
ATOM 911 C CA . ALA A 1 113 ? -19.094 -26.312 2.256 1 89.88 113 ALA A CA 1
ATOM 912 C C . ALA A 1 113 ? -18.812 -27.516 1.37 1 89.88 113 ALA A C 1
ATOM 914 O O . ALA A 1 113 ? -19.734 -28.297 1.081 1 89.88 113 ALA A O 1
ATOM 915 N N . PHE A 1 114 ? -17.562 -27.688 0.957 1 84 114 PHE A N 1
ATOM 916 C CA . PHE A 1 114 ? -17.156 -28.828 0.141 1 84 114 PHE A CA 1
ATOM 917 C C . PHE A 1 114 ? -17.359 -30.125 0.899 1 84 114 PHE A C 1
ATOM 919 O O . PHE A 1 114 ? -17.859 -31.109 0.339 1 84 114 PHE A O 1
ATOM 926 N N . ARG A 1 115 ? -17 -30.141 2.131 1 83.44 115 ARG A N 1
ATOM 927 C CA . ARG A 1 115 ? -17.141 -31.328 2.975 1 83.44 115 ARG A CA 1
ATOM 928 C C . ARG A 1 115 ? -18.594 -31.719 3.119 1 83.44 115 ARG A C 1
ATOM 930 O O . ARG A 1 115 ? -18.922 -32.906 3.092 1 83.44 115 ARG A O 1
ATOM 937 N N . VAL A 1 116 ? -19.375 -30.781 3.271 1 88.06 116 VAL A N 1
ATOM 938 C CA . VAL A 1 116 ? -20.797 -31.047 3.43 1 88.06 116 VAL A CA 1
ATOM 939 C C . VAL A 1 116 ? -21.359 -31.609 2.129 1 88.06 116 VAL A C 1
ATOM 941 O O . VAL A 1 116 ? -22.125 -32.562 2.148 1 88.06 116 VAL A O 1
ATOM 944 N N . GLU A 1 117 ? -20.984 -31.031 1.073 1 86.38 117 GLU A N 1
ATOM 945 C CA . GLU A 1 117 ? -21.531 -31.406 -0.23 1 86.38 117 GLU A CA 1
ATOM 946 C C . GLU A 1 117 ? -21 -32.75 -0.674 1 86.38 117 GLU A C 1
ATOM 948 O O . GLU A 1 117 ? -21.734 -33.562 -1.271 1 86.38 117 GLU A O 1
ATOM 953 N N . HIS A 1 118 ? -19.688 -33.062 -0.379 1 80.94 118 HIS A N 1
ATOM 954 C CA . HIS A 1 118 ? -19.062 -34.25 -0.945 1 80.94 118 HIS A CA 1
ATOM 955 C C . HIS A 1 118 ? -18.766 -35.281 0.135 1 80.94 118 HIS A C 1
ATOM 957 O O . HIS A 1 118 ? -18.375 -36.406 -0.172 1 80.94 118 HIS A O 1
ATOM 963 N N . GLY A 1 119 ? -19.062 -34.938 1.303 1 73.44 119 GLY A N 1
ATOM 964 C CA . GLY A 1 119 ? -18.922 -35.875 2.396 1 73.44 119 GLY A CA 1
ATOM 965 C C . GLY A 1 119 ? -17.484 -36.188 2.725 1 73.44 119 GLY A C 1
ATOM 966 O O . GLY A 1 119 ? -17.203 -37.188 3.387 1 73.44 119 GLY A O 1
ATOM 967 N N . CYS A 1 120 ? -16.531 -35.562 2.053 1 66.56 120 CYS A N 1
ATOM 968 C CA . CYS A 1 120 ? -15.117 -35.812 2.318 1 66.56 120 CYS A CA 1
ATOM 969 C C . CYS A 1 120 ? -14.344 -34.5 2.389 1 66.56 120 CYS A C 1
ATOM 971 O O . CYS A 1 120 ? -14.805 -33.469 1.9 1 66.56 120 CYS A O 1
ATOM 973 N N . ARG A 1 121 ? -13.344 -34.688 3.201 1 62.44 121 ARG A N 1
ATOM 974 C CA . ARG A 1 121 ? -12.438 -33.562 3.236 1 62.44 121 ARG A CA 1
ATOM 975 C C . ARG A 1 121 ? -11.719 -33.375 1.903 1 62.44 121 ARG A C 1
ATOM 977 O O . ARG A 1 121 ? -11.445 -34.375 1.209 1 62.44 121 ARG A O 1
ATOM 984 N N . PRO A 1 122 ? -11.758 -32.125 1.376 1 58.5 122 PRO A N 1
ATOM 985 C CA . PRO A 1 122 ? -10.984 -31.953 0.142 1 58.5 122 PRO A CA 1
ATOM 986 C C . PRO A 1 122 ? -9.68 -32.75 0.148 1 58.5 122 PRO A C 1
ATOM 988 O O . PRO A 1 122 ? -8.992 -32.812 1.173 1 58.5 122 PRO A O 1
ATOM 991 N N . ARG A 1 123 ? -9.703 -33.719 -0.569 1 53.38 123 ARG A N 1
ATOM 992 C CA . ARG A 1 123 ? -8.531 -34.594 -0.619 1 53.38 123 ARG A CA 1
ATOM 993 C C . ARG A 1 123 ? -7.27 -33.781 -0.919 1 53.38 123 ARG A C 1
ATOM 995 O O . ARG A 1 123 ? -7.332 -32.75 -1.581 1 53.38 123 ARG A O 1
ATOM 1002 N N . ARG A 1 124 ? -6.297 -33.906 0.011 1 48.5 124 ARG A N 1
ATOM 1003 C CA . ARG A 1 124 ? -4.961 -33.344 -0.212 1 48.5 124 ARG A CA 1
ATOM 1004 C C . ARG A 1 124 ? -4.539 -33.531 -1.668 1 48.5 124 ARG A C 1
ATOM 1006 O O . ARG A 1 124 ? -4.566 -34.625 -2.205 1 48.5 124 ARG A O 1
ATOM 1013 N N . GLY A 1 125 ? -5.059 -32.719 -2.486 1 42.91 125 GLY A N 1
ATOM 1014 C CA . GLY A 1 125 ? -4.66 -32.844 -3.877 1 42.91 125 GLY A CA 1
ATOM 1015 C C . GLY A 1 125 ? -3.271 -33.438 -4.047 1 42.91 125 GLY A C 1
ATOM 1016 O O . GLY A 1 125 ? -2.5 -33.5 -3.086 1 42.91 125 GLY A O 1
ATOM 1017 N N . PRO A 1 126 ? -3.041 -34.188 -5.098 1 37.25 126 PRO A N 1
ATOM 1018 C CA . PRO A 1 126 ? -1.688 -34.719 -5.27 1 37.25 126 PRO A CA 1
ATOM 1019 C C . PRO A 1 126 ? -0.604 -33.719 -4.891 1 37.25 126 PRO A C 1
ATOM 1021 O O . PRO A 1 126 ? -0.825 -32.5 -4.98 1 37.25 126 PRO A O 1
ATOM 1024 N N . VAL A 1 127 ? 0.274 -34.125 -3.971 1 34.88 127 VAL A N 1
ATOM 1025 C CA . VAL A 1 127 ? 1.51 -33.406 -3.686 1 34.88 127 VAL A CA 1
ATOM 1026 C C . VAL A 1 127 ? 1.977 -32.656 -4.938 1 34.88 127 VAL A C 1
ATOM 1028 O O . VAL A 1 127 ? 1.848 -33.188 -6.051 1 34.88 127 VAL A O 1
ATOM 1031 N N . ALA A 1 128 ? 2.027 -31.391 -4.875 1 37.38 128 ALA A N 1
ATOM 1032 C CA . ALA A 1 128 ? 2.744 -30.656 -5.914 1 37.38 128 ALA A CA 1
ATOM 1033 C C . ALA A 1 128 ? 3.803 -31.531 -6.578 1 37.38 128 ALA A C 1
ATOM 1035 O O . ALA A 1 128 ? 4.516 -32.281 -5.898 1 37.38 128 ALA A O 1
ATOM 1036 N N . LEU A 1 129 ? 3.615 -32.125 -7.68 1 38.09 129 LEU A N 1
ATOM 1037 C CA . LEU A 1 129 ? 4.789 -32.75 -8.273 1 38.09 129 LEU A CA 1
ATOM 1038 C C . LEU A 1 129 ? 6.062 -32 -7.871 1 38.09 129 LEU A C 1
ATOM 1040 O O . LEU A 1 129 ? 6.109 -30.781 -7.898 1 38.09 129 LEU A O 1
ATOM 1044 N N . PRO A 1 130 ? 6.918 -32.562 -6.969 1 33.06 130 PRO A N 1
ATOM 1045 C CA . PRO A 1 130 ? 8.148 -31.906 -6.539 1 33.06 130 PRO A CA 1
ATOM 1046 C C . PRO A 1 130 ? 8.773 -31.047 -7.645 1 33.06 130 PRO A C 1
ATOM 1048 O O . PRO A 1 130 ? 8.57 -31.328 -8.828 1 33.06 130 PRO A O 1
ATOM 1051 N N . PRO A 1 131 ? 9.18 -29.766 -7.312 1 34.72 131 PRO A N 1
ATOM 1052 C CA . PRO A 1 131 ? 10.117 -29.078 -8.203 1 34.72 131 PRO A CA 1
ATOM 1053 C C . PRO A 1 131 ? 11.07 -30.031 -8.914 1 34.72 131 PRO A C 1
ATOM 1055 O O . PRO A 1 131 ? 11.602 -29.703 -9.977 1 34.72 131 PRO A O 1
ATOM 1058 N N . LEU A 1 132 ? 11.289 -31.109 -8.266 1 36.47 132 LEU A N 1
ATOM 1059 C CA . LEU A 1 132 ? 12.211 -32.062 -8.859 1 36.47 132 LEU A CA 1
ATOM 1060 C C . LEU A 1 132 ? 11.688 -32.562 -10.203 1 36.47 132 LEU A C 1
ATOM 1062 O O . LEU A 1 132 ? 12.469 -32.75 -11.148 1 36.47 132 LEU A O 1
ATOM 1066 N N . PHE A 1 133 ? 10.445 -32.719 -10.234 1 36.28 133 PHE A N 1
ATOM 1067 C CA . PHE A 1 133 ? 9.938 -33.25 -11.484 1 36.28 133 PHE A CA 1
ATOM 1068 C C . PHE A 1 133 ? 10.062 -32.219 -12.609 1 36.28 133 PHE A C 1
ATOM 1070 O O . PHE A 1 133 ? 10.469 -32.562 -13.727 1 36.28 133 PHE A O 1
ATOM 1077 N N . PHE A 1 134 ? 9.781 -31 -12.273 1 38.22 134 PHE A N 1
ATOM 1078 C CA . PHE A 1 134 ? 9.969 -29.969 -13.289 1 38.22 134 PHE A CA 1
ATOM 1079 C C . PHE A 1 134 ? 11.453 -29.703 -13.531 1 38.22 134 PHE A C 1
ATOM 1081 O O . PHE A 1 134 ? 11.867 -29.484 -14.672 1 38.22 134 PHE A O 1
ATOM 1088 N N . THR A 1 135 ? 12.102 -29.703 -12.406 1 37.91 135 THR A N 1
ATOM 1089 C CA . THR A 1 135 ? 13.547 -29.656 -12.602 1 37.91 135 THR A CA 1
ATOM 1090 C C . THR A 1 135 ? 14.008 -30.828 -13.461 1 37.91 135 THR A C 1
ATOM 1092 O O . THR A 1 135 ? 14.891 -30.688 -14.312 1 37.91 135 THR A O 1
ATOM 1095 N N . LEU A 1 136 ? 13.492 -31.922 -13.148 1 39.66 136 LEU A N 1
ATOM 1096 C CA . LEU A 1 136 ? 13.891 -33.062 -13.945 1 39.66 136 LEU A CA 1
ATOM 1097 C C . LEU A 1 136 ? 13.305 -32.969 -15.352 1 39.66 136 LEU A C 1
ATOM 1099 O O . LEU A 1 136 ? 13.945 -33.375 -16.328 1 39.66 136 LEU A O 1
ATOM 1103 N N . ALA A 1 137 ? 12.156 -32.438 -15.469 1 39.12 137 ALA A N 1
ATOM 1104 C CA . ALA A 1 137 ? 11.57 -32.25 -16.797 1 39.12 137 ALA A CA 1
ATOM 1105 C C . ALA A 1 137 ? 12.328 -31.203 -17.594 1 39.12 137 ALA A C 1
ATOM 1107 O O . ALA A 1 137 ? 12.492 -31.344 -18.812 1 39.12 137 ALA A O 1
ATOM 1108 N N . SER A 1 138 ? 12.609 -30.062 -16.922 1 39.69 138 SER A N 1
ATOM 1109 C CA . SER A 1 138 ? 13.422 -29.094 -17.641 1 39.69 138 SER A CA 1
ATOM 1110 C C . SER A 1 138 ? 14.773 -29.688 -18.031 1 39.69 138 SER A C 1
ATOM 1112 O O . SER A 1 138 ? 15.43 -29.188 -18.953 1 39.69 138 SER A O 1
ATOM 1114 N N . ARG A 1 139 ? 15.344 -30.359 -17.047 1 40.19 139 ARG A N 1
ATOM 1115 C CA . ARG A 1 139 ? 16.672 -30.906 -17.328 1 40.19 139 ARG A CA 1
ATOM 1116 C C . ARG A 1 139 ? 16.594 -32.094 -18.281 1 40.19 139 ARG A C 1
ATOM 1118 O O . ARG A 1 139 ? 17.141 -33.156 -17.984 1 40.19 139 ARG A O 1
ATOM 1125 N N . ARG A 1 140 ? 15.812 -31.969 -19.406 1 44.12 140 ARG A N 1
ATOM 1126 C CA . ARG A 1 140 ? 16.016 -32.688 -20.656 1 44.1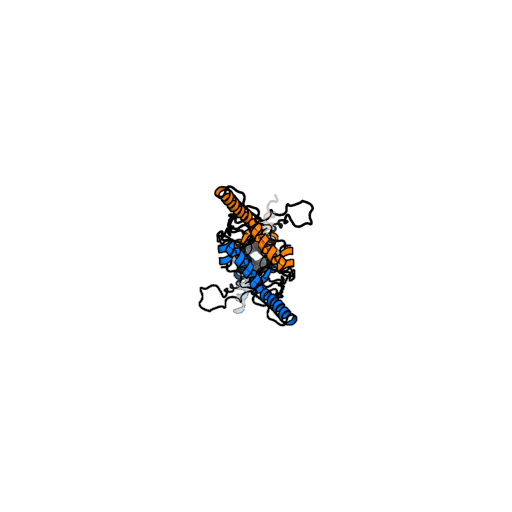2 140 ARG A CA 1
ATOM 1127 C C . ARG A 1 140 ? 15.477 -34.125 -20.547 1 44.12 140 ARG A C 1
ATOM 1129 O O . ARG A 1 140 ? 15.75 -34.969 -21.406 1 44.12 140 ARG A O 1
ATOM 1136 N N . LYS A 1 141 ? 14.914 -34.625 -19.344 1 43.5 141 LYS A N 1
ATOM 1137 C CA . LYS A 1 141 ? 14.578 -36.031 -19.453 1 43.5 141 LYS A CA 1
ATOM 1138 C C . LYS A 1 141 ? 13.07 -36.25 -19.625 1 43.5 141 LYS A C 1
ATOM 1140 O O . LYS A 1 141 ? 12.297 -36 -18.703 1 43.5 141 LYS A O 1
ATOM 1145 N N . ALA A 1 142 ? 12.594 -36.25 -20.844 1 44.69 142 ALA A N 1
ATOM 1146 C CA . ALA A 1 142 ? 11.258 -36.531 -21.359 1 44.69 142 ALA A CA 1
ATOM 1147 C C . ALA A 1 142 ? 10.555 -37.594 -20.516 1 44.69 142 ALA A C 1
ATOM 1149 O O . ALA A 1 142 ? 9.352 -37.469 -20.266 1 44.69 142 ALA A O 1
ATOM 1150 N N . GLU A 1 143 ? 11.359 -38.5 -20.188 1 46.62 143 GLU A N 1
ATOM 1151 C CA . GLU A 1 143 ? 10.766 -39.656 -19.469 1 46.62 143 GLU A CA 1
ATOM 1152 C C . GLU A 1 143 ? 10.203 -39.219 -18.125 1 46.62 143 GLU A C 1
ATOM 1154 O O . GLU A 1 143 ? 9.141 -39.688 -17.703 1 46.62 143 GLU A O 1
ATOM 1159 N N . LEU A 1 144 ? 10.781 -38.25 -17.547 1 47.75 144 LEU A N 1
ATOM 1160 C CA . LEU A 1 144 ? 10.328 -37.844 -16.203 1 47.75 144 LEU A CA 1
ATOM 1161 C C . LEU A 1 144 ? 9.07 -37 -16.297 1 47.75 144 LEU A C 1
ATOM 1163 O O . LEU A 1 144 ? 8.203 -37.094 -15.422 1 47.75 144 LEU A O 1
ATOM 1167 N N . TRP A 1 145 ? 9.023 -36.344 -17.422 1 48.56 145 TRP A N 1
ATOM 1168 C CA . TRP A 1 145 ? 7.766 -35.625 -17.656 1 48.56 145 TRP A CA 1
ATOM 1169 C C . TRP A 1 145 ? 6.598 -36.625 -17.75 1 48.56 145 TRP A C 1
ATOM 1171 O O . TRP A 1 145 ? 5.52 -36.344 -17.219 1 48.56 145 TRP A O 1
ATOM 1181 N N . LYS A 1 146 ? 6.938 -37.625 -18.609 1 47.53 146 LYS A N 1
ATOM 1182 C CA . LYS A 1 146 ? 5.906 -38.656 -18.734 1 47.53 146 LYS A CA 1
ATOM 1183 C C . LYS A 1 146 ? 5.516 -39.188 -17.375 1 47.53 146 LYS A C 1
ATOM 1185 O O . LYS A 1 146 ? 4.332 -39.375 -17.078 1 47.53 146 LYS A O 1
ATOM 1190 N N . ILE A 1 147 ? 6.473 -39.344 -16.578 1 48.25 147 ILE A N 1
ATOM 1191 C CA . ILE A 1 147 ? 6.211 -39.938 -15.258 1 48.25 147 ILE A CA 1
ATOM 1192 C C . ILE A 1 147 ? 5.484 -38.906 -14.391 1 48.25 147 ILE A C 1
ATOM 1194 O O . ILE A 1 147 ? 4.523 -39.25 -13.695 1 48.25 147 ILE A O 1
ATOM 1198 N N . SER A 1 148 ? 5.918 -37.719 -14.586 1 47.38 148 SER A N 1
ATOM 1199 C CA . SER A 1 148 ? 5.281 -36.688 -13.797 1 47.38 148 SER A CA 1
ATOM 1200 C C . SER A 1 148 ? 3.818 -36.5 -14.188 1 47.38 148 SER A C 1
ATOM 1202 O O . SER A 1 148 ? 2.951 -36.375 -13.32 1 47.38 148 SER A O 1
ATOM 1204 N N . ALA A 1 149 ? 3.73 -36.406 -15.508 1 48.84 149 ALA A N 1
ATOM 1205 C CA . ALA A 1 149 ? 2.359 -36.344 -16.016 1 48.84 149 ALA A CA 1
ATOM 1206 C C . ALA A 1 149 ? 1.528 -37.531 -15.531 1 48.84 149 ALA A C 1
ATOM 1208 O O . ALA A 1 149 ? 0.379 -37.344 -15.117 1 48.84 149 ALA A O 1
ATOM 1209 N N . LEU A 1 150 ? 2.215 -38.625 -15.695 1 48 150 LEU A N 1
ATOM 1210 C CA . LEU A 1 150 ? 1.521 -39.844 -15.258 1 48 150 LEU A CA 1
ATOM 1211 C C . LEU A 1 150 ? 1.228 -39.781 -13.758 1 48 150 LEU A C 1
ATOM 1213 O O . LEU A 1 150 ? 0.133 -40.156 -13.32 1 48 150 LEU A O 1
ATOM 1217 N N . PHE A 1 151 ? 2.199 -39.344 -13 1 46.88 151 PHE A N 1
ATOM 1218 C CA . PHE A 1 151 ? 2.025 -39.219 -11.555 1 46.88 151 PHE A CA 1
ATOM 1219 C C . PHE A 1 151 ? 0.918 -38.219 -11.219 1 46.88 151 PHE A C 1
ATOM 1221 O O . PHE A 1 151 ? 0.091 -38.5 -10.336 1 46.88 151 PHE A O 1
ATOM 1228 N N . HIS A 1 152 ? 1.042 -37.125 -11.914 1 49.31 152 HIS A N 1
ATOM 1229 C CA . HIS A 1 152 ? -0.034 -36.156 -11.711 1 49.31 152 HIS A CA 1
ATOM 1230 C C . HIS A 1 152 ? -1.396 -36.781 -11.992 1 49.31 152 HIS A C 1
ATOM 1232 O O . HIS A 1 152 ? -2.361 -36.531 -11.266 1 49.31 152 HIS A O 1
ATOM 1238 N N . LEU A 1 153 ? -1.291 -37.531 -13.086 1 49.72 153 LEU A N 1
ATOM 1239 C CA . LEU A 1 153 ? -2.533 -38.219 -13.453 1 49.72 153 LEU A CA 1
ATOM 1240 C C . LEU A 1 153 ? -2.938 -39.219 -12.383 1 49.72 153 LEU A C 1
ATOM 1242 O O . LEU A 1 153 ? -4.129 -39.438 -12.141 1 49.72 153 LEU A O 1
ATOM 1246 N N . LEU A 1 154 ? -1.946 -39.75 -11.883 1 47.91 154 LEU A N 1
ATOM 1247 C CA . LEU A 1 154 ? -2.225 -40.781 -10.875 1 47.91 154 LEU A CA 1
ATOM 1248 C C . LEU A 1 154 ? -2.67 -40.125 -9.57 1 47.91 154 LEU A C 1
ATOM 1250 O O . LEU A 1 154 ? -3.564 -40.656 -8.891 1 47.91 154 LEU A O 1
ATOM 1254 N N . VAL A 1 155 ? -2.043 -39.156 -9.188 1 47.38 155 VAL A N 1
ATOM 1255 C CA . VAL A 1 155 ? -2.326 -38.5 -7.906 1 47.38 155 VAL A CA 1
ATOM 1256 C C . VAL A 1 155 ? -3.564 -37.625 -8.023 1 47.38 155 VAL A C 1
ATOM 1258 O O . VAL A 1 155 ? -4.297 -37.438 -7.051 1 47.38 155 VAL A O 1
ATOM 1261 N N . GLN A 1 156 ? -3.691 -37 -9.109 1 47.78 156 GLN A N 1
ATOM 1262 C CA . GLN A 1 156 ? -4.906 -36.219 -9.336 1 47.78 156 GLN A CA 1
ATOM 1263 C C . GLN A 1 156 ? -5.82 -36.906 -10.344 1 47.78 156 GLN A C 1
ATOM 1265 O O . GLN A 1 156 ? -5.938 -36.469 -11.484 1 47.78 156 GLN A O 1
ATOM 1270 N N . PRO A 1 157 ? -6.234 -38.062 -9.906 1 47.84 157 PRO A N 1
ATOM 1271 C CA . PRO A 1 157 ? -7.109 -38.75 -10.859 1 47.84 157 PRO A CA 1
ATOM 1272 C C . PRO A 1 157 ? -8.234 -37.844 -11.367 1 47.84 157 PRO A C 1
ATOM 1274 O O . PRO A 1 157 ? -8.727 -37 -10.641 1 47.84 157 PRO A O 1
ATOM 1277 N N . PRO A 1 158 ? -8.461 -37.906 -12.609 1 47.56 158 PRO A N 1
ATOM 1278 C CA . PRO A 1 158 ? -9.633 -37.25 -13.18 1 47.56 158 PRO A CA 1
ATOM 1279 C C . PRO A 1 158 ? -10.938 -37.656 -12.5 1 47.56 158 PRO A C 1
ATOM 1281 O O . PRO A 1 158 ? -11.117 -38.844 -12.156 1 47.56 158 PRO A O 1
ATOM 1284 N N . GLY A 1 159 ? -11.562 -36.719 -11.766 1 52.25 159 GLY A N 1
ATOM 1285 C CA . GLY A 1 159 ? -12.867 -37 -11.211 1 52.25 159 GLY A CA 1
ATOM 1286 C C . GLY A 1 159 ? -12.992 -36.625 -9.742 1 52.25 159 GLY A C 1
ATOM 1287 O O . GLY A 1 159 ? -14.078 -36.688 -9.172 1 52.25 159 GLY A O 1
ATOM 1288 N N . VAL A 1 160 ? -11.828 -36.531 -9.117 1 57.78 160 VAL A N 1
ATOM 1289 C CA . VAL A 1 160 ? -12.039 -36.219 -7.707 1 57.78 160 VAL A CA 1
ATOM 1290 C C . VAL A 1 160 ? -12.438 -34.75 -7.547 1 57.78 160 VAL A C 1
ATOM 1292 O O . VAL A 1 160 ? -11.781 -33.875 -8.094 1 57.78 160 VAL A O 1
ATOM 1295 N N . PRO A 1 161 ? -13.633 -34.562 -7.098 1 65.88 161 PRO A N 1
ATOM 1296 C CA . PRO A 1 161 ? -14.07 -33.188 -6.898 1 65.88 161 PRO A CA 1
ATOM 1297 C C . PRO A 1 161 ? -13.117 -32.375 -6.004 1 65.88 161 PRO A C 1
ATOM 1299 O O . PRO A 1 161 ? -12.555 -32.938 -5.055 1 65.88 161 PRO A O 1
ATOM 1302 N N . ARG A 1 162 ? -12.719 -31.203 -6.418 1 69.88 162 ARG A N 1
ATOM 1303 C CA . ARG A 1 162 ? -11.906 -30.297 -5.621 1 69.88 162 ARG A CA 1
ATOM 1304 C C . ARG A 1 162 ? -12.648 -29 -5.344 1 69.88 162 ARG A C 1
ATOM 1306 O O . ARG A 1 162 ? -13.484 -28.578 -6.145 1 69.88 162 ARG A O 1
ATOM 1313 N N . PRO A 1 163 ? -12.344 -28.484 -4.18 1 78.94 163 PRO A N 1
ATOM 1314 C CA . PRO A 1 163 ? -13 -27.203 -3.9 1 78.94 163 PRO A CA 1
ATOM 1315 C C . PRO A 1 163 ? -12.578 -26.094 -4.867 1 78.94 163 PRO A C 1
ATOM 1317 O O . PRO A 1 163 ? -11.414 -26.047 -5.273 1 78.94 163 PRO A O 1
ATOM 1320 N N . ARG A 1 164 ? -13.547 -25.344 -5.227 1 81.5 164 ARG A N 1
ATOM 1321 C CA . ARG A 1 164 ? -13.289 -24.156 -6.031 1 81.5 164 ARG A CA 1
ATOM 1322 C C . ARG A 1 164 ? -13.055 -22.938 -5.148 1 81.5 164 ARG A C 1
ATOM 1324 O O . ARG A 1 164 ? -14.008 -22.297 -4.703 1 81.5 164 ARG A O 1
ATOM 1331 N N . TYR A 1 165 ? -11.859 -22.656 -4.957 1 85.75 165 TYR A N 1
ATOM 1332 C CA . TYR A 1 165 ? -11.539 -21.484 -4.148 1 85.75 165 TYR A CA 1
ATOM 1333 C C . TYR A 1 165 ? -11.734 -20.188 -4.949 1 85.75 165 TYR A C 1
ATOM 1335 O O . TYR A 1 165 ? -11.367 -20.125 -6.125 1 85.75 165 TYR A O 1
ATOM 1343 N N . THR A 1 166 ? -12.297 -19.203 -4.355 1 90.81 166 THR A N 1
ATOM 1344 C CA . THR A 1 166 ? -12.57 -17.938 -5.027 1 90.81 166 THR A CA 1
ATOM 1345 C C . THR A 1 166 ? -12.102 -16.75 -4.18 1 90.81 166 THR A C 1
ATOM 1347 O O . THR A 1 166 ? -11.883 -16.906 -2.977 1 90.81 166 THR A O 1
ATOM 1350 N N . CYS A 1 167 ? -11.906 -15.664 -4.805 1 92.62 167 CYS A N 1
ATOM 1351 C CA . CYS A 1 167 ? -11.586 -14.422 -4.102 1 92.62 167 CYS A CA 1
ATOM 1352 C C . CYS A 1 167 ? -12.781 -13.938 -3.291 1 92.62 167 CYS A C 1
ATOM 1354 O O . CYS A 1 167 ? -13.906 -13.883 -3.801 1 92.62 167 CYS A O 1
ATOM 1356 N N . PRO A 1 168 ? -12.609 -13.523 -2.068 1 94.44 168 PRO A N 1
ATOM 1357 C CA . PRO A 1 168 ? -13.734 -13.039 -1.256 1 94.44 168 PRO A CA 1
ATOM 1358 C C . PRO A 1 168 ? -14.289 -11.711 -1.748 1 94.44 168 PRO A C 1
ATOM 1360 O O . PRO A 1 168 ? -15.422 -11.352 -1.418 1 94.44 168 PRO A O 1
ATOM 1363 N N . THR A 1 169 ? -13.578 -11.016 -2.51 1 94.5 169 THR A N 1
ATOM 1364 C CA . THR A 1 169 ? -13.984 -9.688 -2.945 1 94.5 169 THR A CA 1
ATOM 1365 C C . THR A 1 169 ? -14.703 -9.758 -4.293 1 94.5 169 THR A C 1
ATOM 1367 O O . THR A 1 169 ? -15.797 -9.211 -4.445 1 94.5 169 THR A O 1
ATOM 1370 N N . CYS A 1 170 ? -14.195 -10.461 -5.254 1 95 170 CYS A N 1
ATOM 1371 C CA . CYS A 1 170 ? -14.758 -10.398 -6.598 1 95 170 CYS A CA 1
ATOM 1372 C C . CYS A 1 170 ? -15.258 -11.773 -7.035 1 95 170 CYS A C 1
ATOM 1374 O O . CYS A 1 170 ? -15.805 -11.922 -8.133 1 95 170 CYS A O 1
ATOM 1376 N N . GLU A 1 171 ? -14.953 -12.875 -6.371 1 94.94 171 GLU A N 1
ATOM 1377 C CA . GLU A 1 171 ? -15.445 -14.234 -6.57 1 94.94 171 GLU A CA 1
ATOM 1378 C C . GLU A 1 171 ? -14.766 -14.898 -7.766 1 94.94 171 GLU A C 1
ATOM 1380 O O . GLU A 1 171 ? -15.203 -15.961 -8.219 1 94.94 171 GLU A O 1
ATOM 1385 N N . GLN A 1 172 ? -13.758 -14.297 -8.195 1 91.69 172 GLN A N 1
ATOM 1386 C CA . GLN A 1 172 ? -12.977 -14.953 -9.234 1 91.69 172 GLN A CA 1
ATOM 1387 C C . GLN A 1 172 ? -12.312 -16.219 -8.703 1 91.69 172 GLN A C 1
ATOM 1389 O O . GLN A 1 172 ? -11.797 -16.234 -7.582 1 91.69 172 GLN A O 1
ATOM 1394 N N . GLU A 1 173 ? -12.336 -17.266 -9.531 1 87 173 GLU A N 1
ATOM 1395 C CA . GLU A 1 173 ? -11.688 -18.516 -9.141 1 87 173 GLU A CA 1
ATOM 1396 C C . GLU A 1 173 ? -10.18 -18.344 -9.039 1 87 173 GLU A C 1
ATOM 1398 O O . GLU A 1 173 ? -9.562 -17.703 -9.891 1 87 173 GLU A O 1
ATOM 1403 N N . LEU A 1 174 ? -9.617 -18.938 -8.031 1 82.94 174 LEU A N 1
ATOM 1404 C CA . LEU A 1 174 ? -8.188 -18.828 -7.766 1 82.94 174 LEU A CA 1
ATOM 1405 C C . LEU A 1 174 ? -7.473 -20.125 -8.102 1 82.94 174 LEU A C 1
ATOM 1407 O O . LEU A 1 174 ? -8.008 -21.219 -7.863 1 82.94 174 LEU A O 1
ATOM 1411 N N . HIS A 1 175 ? -6.281 -19.953 -8.578 1 72.62 175 HIS A N 1
ATOM 1412 C CA . HIS A 1 175 ? -5.488 -21.109 -8.938 1 72.62 175 HIS A CA 1
ATOM 1413 C C . HIS A 1 175 ? -4.129 -21.094 -8.258 1 72.62 175 HIS A C 1
ATOM 1415 O O . HIS A 1 175 ? -3.277 -21.938 -8.531 1 72.62 175 HIS A O 1
ATOM 1421 N N . SER A 1 176 ? -3.924 -20.125 -7.488 1 76.31 176 SER A N 1
ATOM 1422 C CA . SER A 1 176 ? -2.686 -20.016 -6.723 1 76.31 176 SER A CA 1
ATOM 1423 C C . SER A 1 176 ? -2.947 -19.469 -5.324 1 76.31 176 SER A C 1
ATOM 1425 O O . SER A 1 176 ? -4 -18.891 -5.066 1 76.31 176 SER A O 1
ATOM 1427 N N . VAL A 1 177 ? -2 -19.734 -4.496 1 84.12 177 VAL A N 1
ATOM 1428 C CA . VAL A 1 177 ? -2.141 -19.281 -3.117 1 84.12 177 VAL A CA 1
ATOM 1429 C C . VAL A 1 177 ? -1.94 -17.766 -3.049 1 84.12 177 VAL A C 1
ATOM 1431 O O . VAL A 1 177 ? -1.236 -17.188 -3.879 1 84.12 177 VAL A O 1
ATOM 1434 N N . PRO A 1 178 ? -2.531 -17.203 -2.014 1 89.88 178 PRO A N 1
ATOM 1435 C CA . PRO A 1 178 ? -2.291 -15.773 -1.809 1 89.88 178 PRO A CA 1
ATOM 1436 C C . PRO A 1 178 ? -0.836 -15.461 -1.463 1 89.88 178 PRO A C 1
ATOM 1438 O O . PRO A 1 178 ? -0.143 -16.312 -0.884 1 89.88 178 PRO A O 1
ATOM 1441 N N . ILE A 1 179 ? -0.436 -14.266 -1.872 1 91.25 179 ILE A N 1
ATOM 1442 C CA . ILE A 1 179 ? 0.929 -13.82 -1.62 1 91.25 179 ILE A CA 1
ATOM 1443 C C . ILE A 1 179 ? 0.916 -12.648 -0.643 1 91.25 179 ILE A C 1
ATOM 1445 O O . ILE A 1 179 ? 0.059 -11.766 -0.733 1 91.25 179 ILE A O 1
ATOM 1449 N N . GLU A 1 180 ? 1.853 -12.711 0.224 1 93.5 180 GLU A N 1
ATOM 1450 C CA . GLU A 1 180 ? 1.932 -11.594 1.163 1 93.5 180 GLU A CA 1
ATOM 1451 C C . GLU A 1 180 ? 2.242 -10.289 0.441 1 93.5 180 GLU A C 1
ATOM 1453 O O . GLU A 1 180 ? 3.188 -10.219 -0.347 1 93.5 180 GLU A O 1
ATOM 1458 N N . ASN A 1 181 ? 1.467 -9.312 0.68 1 96.25 181 ASN A N 1
ATOM 1459 C CA . ASN A 1 181 ? 1.707 -7.977 0.14 1 96.25 181 ASN A CA 1
ATOM 1460 C C . ASN A 1 181 ? 2.635 -7.168 1.039 1 96.25 181 ASN A C 1
ATOM 1462 O O . ASN A 1 181 ? 2.174 -6.371 1.86 1 96.25 181 ASN A O 1
ATOM 1466 N N . ARG A 1 182 ? 3.891 -7.285 0.825 1 95.81 182 ARG A N 1
ATOM 1467 C CA . ARG A 1 182 ? 4.906 -6.723 1.71 1 95.81 182 ARG A CA 1
ATOM 1468 C C . ARG A 1 182 ? 4.887 -5.199 1.669 1 95.81 182 ARG A C 1
ATOM 1470 O O . ARG A 1 182 ? 5.066 -4.543 2.697 1 95.81 182 ARG A O 1
ATOM 1477 N N . ALA A 1 183 ? 4.703 -4.699 0.527 1 97.25 183 ALA A N 1
ATOM 1478 C CA . ALA A 1 183 ? 4.703 -3.246 0.393 1 97.25 183 ALA A CA 1
ATOM 1479 C C . ALA A 1 183 ? 3.529 -2.627 1.147 1 97.25 183 ALA A C 1
ATOM 1481 O O . ALA A 1 183 ? 3.682 -1.6 1.812 1 97.25 183 ALA A O 1
ATOM 1482 N N . LEU A 1 184 ? 2.363 -3.229 0.99 1 97.69 184 LEU A N 1
ATOM 1483 C CA . LEU A 1 184 ? 1.203 -2.719 1.711 1 97.69 184 LEU A CA 1
ATOM 1484 C C . LEU A 1 184 ? 1.401 -2.844 3.219 1 97.69 184 LEU A C 1
ATOM 1486 O O . LEU A 1 184 ? 1.011 -1.953 3.977 1 97.69 184 LEU A O 1
ATOM 1490 N N . ARG A 1 185 ? 1.937 -3.939 3.631 1 96.56 185 ARG A N 1
ATOM 1491 C CA . ARG A 1 185 ? 2.256 -4.102 5.047 1 96.56 185 ARG A CA 1
ATOM 1492 C C . ARG A 1 185 ? 3.17 -2.984 5.535 1 96.56 185 ARG A C 1
ATOM 1494 O O . ARG A 1 185 ? 2.918 -2.383 6.582 1 96.56 185 ARG A O 1
ATOM 1501 N N . ALA A 1 186 ? 4.172 -2.734 4.812 1 96.62 186 ALA A N 1
ATOM 1502 C CA . ALA A 1 186 ? 5.121 -1.687 5.18 1 96.62 186 ALA A CA 1
ATOM 1503 C C . ALA A 1 186 ? 4.43 -0.329 5.266 1 96.62 186 ALA A C 1
ATOM 1505 O O . ALA A 1 186 ? 4.723 0.466 6.164 1 96.62 186 ALA A O 1
ATOM 1506 N N . THR A 1 187 ? 3.582 -0.078 4.328 1 97.81 187 THR A N 1
ATOM 1507 C CA . THR A 1 187 ? 2.859 1.188 4.324 1 97.81 187 THR A CA 1
ATOM 1508 C C . THR A 1 187 ? 1.955 1.3 5.547 1 97.81 187 THR A C 1
ATOM 1510 O O . THR A 1 187 ? 1.901 2.35 6.191 1 97.81 187 THR A O 1
ATOM 1513 N N . THR A 1 188 ? 1.252 0.217 5.832 1 97.5 188 THR A N 1
ATOM 1514 C CA . THR A 1 188 ? 0.389 0.188 7.008 1 97.5 188 THR A CA 1
ATOM 1515 C C . THR A 1 188 ? 1.2 0.424 8.281 1 97.5 188 THR A C 1
ATOM 1517 O O . THR A 1 188 ? 0.795 1.202 9.141 1 97.5 188 THR A O 1
ATOM 1520 N N . GLU A 1 189 ? 2.324 -0.195 8.32 1 96.31 189 GLU A N 1
ATOM 1521 C CA . GLU A 1 189 ? 3.209 -0.013 9.469 1 96.31 189 GLU A CA 1
ATOM 1522 C C . GLU A 1 189 ? 3.689 1.432 9.57 1 96.31 189 GLU A C 1
ATOM 1524 O O . GLU A 1 189 ? 3.674 2.021 10.656 1 96.31 189 GLU A O 1
ATOM 1529 N N . ALA A 1 190 ? 4.113 1.944 8.508 1 96.94 190 ALA A N 1
ATOM 1530 C CA . ALA A 1 190 ? 4.586 3.326 8.492 1 96.94 190 ALA A CA 1
ATOM 1531 C C . ALA A 1 190 ? 3.484 4.289 8.93 1 96.94 190 ALA A C 1
ATOM 1533 O O . ALA A 1 190 ? 3.729 5.199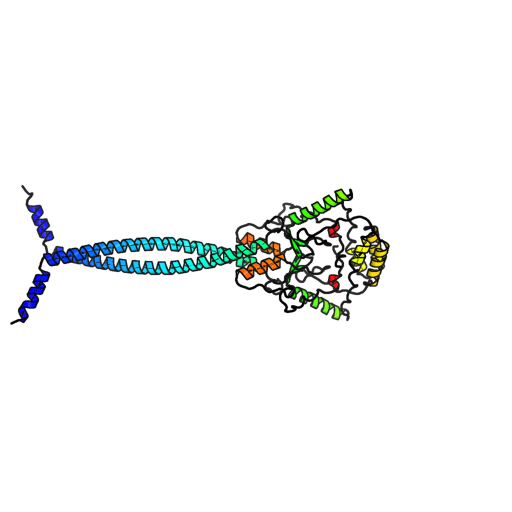 9.727 1 96.94 190 ALA A O 1
ATOM 1534 N N . TRP A 1 191 ? 2.301 4.109 8.445 1 97.5 191 TRP A N 1
ATOM 1535 C CA . TRP A 1 191 ? 1.153 4.949 8.773 1 97.5 191 TRP A CA 1
ATOM 1536 C C . TRP A 1 191 ? 0.844 4.891 10.266 1 97.5 191 TRP A C 1
ATOM 1538 O O . TRP A 1 191 ? 0.683 5.926 10.914 1 97.5 191 TRP A O 1
ATOM 1548 N N . GLN A 1 192 ? 0.868 3.721 10.789 1 96.31 192 GLN A N 1
ATOM 1549 C CA . GLN A 1 192 ? 0.482 3.508 12.18 1 96.31 192 GLN A CA 1
ATOM 1550 C C . GLN A 1 192 ? 1.59 3.953 13.133 1 96.31 192 GLN A C 1
ATOM 1552 O O . GLN A 1 192 ? 1.325 4.633 14.125 1 96.31 192 GLN A O 1
ATOM 1557 N N . THR A 1 193 ? 2.812 3.572 12.773 1 94.62 193 THR A N 1
ATOM 1558 C CA . THR A 1 193 ? 3.918 3.924 13.656 1 94.62 193 THR A CA 1
ATOM 1559 C C . THR A 1 193 ? 4.098 5.438 13.727 1 94.62 193 THR A C 1
ATOM 1561 O O . THR A 1 193 ? 4.477 5.98 14.766 1 94.62 193 THR A O 1
ATOM 1564 N N . SER A 1 194 ? 3.811 6.152 12.68 1 94.88 194 SER A N 1
ATOM 1565 C CA . SER A 1 194 ? 3.887 7.609 12.672 1 94.88 194 SER A CA 1
ATOM 1566 C C . SER A 1 194 ? 2.873 8.219 13.633 1 94.88 194 SER A C 1
ATOM 1568 O O . SER A 1 194 ? 3.021 9.367 14.055 1 94.88 194 SER A O 1
ATOM 1570 N N . ARG A 1 195 ? 1.938 7.445 14.047 1 92.62 195 ARG A N 1
ATOM 1571 C CA . ARG A 1 195 ? 0.871 7.926 14.914 1 92.62 195 ARG A CA 1
ATOM 1572 C C . ARG A 1 195 ? 1.009 7.352 16.328 1 92.62 195 ARG A C 1
ATOM 1574 O O . ARG A 1 195 ? 0.094 7.469 17.141 1 92.62 195 ARG A O 1
ATOM 1581 N N . GLY A 1 196 ? 2.068 6.66 16.484 1 91.44 196 GLY A N 1
ATOM 1582 C CA . GLY A 1 196 ? 2.385 6.195 17.828 1 91.44 196 GLY A CA 1
ATOM 1583 C C . GLY A 1 196 ? 1.902 4.781 18.094 1 91.44 196 GLY A C 1
ATOM 1584 O O . GLY A 1 196 ? 1.948 4.312 19.234 1 91.44 196 GLY A O 1
ATOM 1585 N N . VAL A 1 197 ? 1.371 4.152 17.125 1 92.38 197 VAL A N 1
ATOM 1586 C CA . VAL A 1 197 ? 0.944 2.764 17.266 1 92.38 197 VAL A CA 1
ATOM 1587 C C . VAL A 1 197 ? 2.109 1.827 16.953 1 92.38 197 VAL A C 1
ATOM 1589 O O . VAL A 1 197 ? 2.699 1.897 15.875 1 92.38 197 VAL A O 1
ATOM 1592 N N . PRO A 1 198 ? 2.441 1.019 17.844 1 88.19 198 PRO A N 1
ATOM 1593 C CA . PRO A 1 198 ? 3.578 0.127 17.609 1 88.19 198 PRO A CA 1
ATOM 1594 C C . PRO A 1 198 ? 3.281 -0.944 16.562 1 88.19 198 PRO A C 1
ATOM 1596 O O . PRO A 1 198 ? 2.125 -1.343 16.391 1 88.19 198 PRO A O 1
ATOM 1599 N N . THR A 1 199 ? 4.301 -1.324 15.906 1 83.19 199 THR A N 1
ATOM 1600 C CA . THR A 1 199 ? 4.172 -2.354 14.875 1 83.19 199 THR A CA 1
ATOM 1601 C C . THR A 1 199 ? 3.799 -3.695 15.5 1 83.19 199 THR A C 1
ATOM 1603 O O . THR A 1 199 ? 4.199 -3.994 16.625 1 83.19 199 THR A O 1
ATOM 1606 N N . ARG A 1 200 ? 2.961 -4.309 14.797 1 75.62 200 ARG A N 1
ATOM 1607 C CA . ARG A 1 200 ? 2.602 -5.648 15.242 1 75.62 200 ARG A CA 1
ATOM 1608 C C . ARG A 1 200 ? 3.645 -6.672 14.805 1 75.62 200 ARG A C 1
ATOM 1610 O O . ARG A 1 200 ? 4.07 -6.672 13.648 1 75.62 200 ARG A O 1
ATOM 1617 N N . VAL A 1 201 ? 4.488 -7.121 15.633 1 59.34 201 VAL A N 1
ATOM 1618 C CA . VAL A 1 201 ? 5.52 -8.117 15.359 1 59.34 201 VAL A CA 1
ATOM 1619 C C . VAL A 1 201 ? 4.887 -9.352 14.711 1 59.34 201 VAL A C 1
ATOM 1621 O O . VAL A 1 201 ? 3.807 -9.789 15.117 1 59.34 201 VAL A O 1
ATOM 1624 N N . ARG A 1 202 ? 5.363 -9.523 13.43 1 59.16 202 ARG A N 1
ATOM 1625 C CA . ARG A 1 202 ? 4.906 -10.742 12.781 1 59.16 202 ARG A CA 1
ATOM 1626 C C . ARG A 1 202 ? 5.258 -11.969 13.609 1 59.16 202 ARG A C 1
ATOM 1628 O O . ARG A 1 202 ? 6.344 -12.047 14.188 1 59.16 202 ARG A O 1
ATOM 1635 N N . PRO A 1 203 ? 4.328 -12.781 13.883 1 47.94 203 PRO A N 1
ATOM 1636 C CA . PRO A 1 203 ? 4.797 -13.969 14.602 1 47.94 203 PRO A CA 1
ATOM 1637 C C . PRO A 1 203 ? 6.051 -14.578 13.969 1 47.94 203 PRO A C 1
ATOM 1639 O O . PRO A 1 203 ? 6.836 -15.227 14.664 1 47.94 203 PRO A O 1
ATOM 1642 N N . ASP A 1 204 ? 6.203 -14.602 12.656 1 43.09 204 ASP A N 1
ATOM 1643 C CA . ASP A 1 204 ? 7.266 -15.438 12.102 1 43.09 204 ASP A CA 1
ATOM 1644 C C . ASP A 1 204 ? 8.602 -14.711 12.109 1 43.09 204 ASP A C 1
ATOM 1646 O O . ASP A 1 204 ? 9.555 -15.133 11.453 1 43.09 204 ASP A O 1
ATOM 1650 N N . SER A 1 205 ? 8.758 -13.414 12.375 1 42.66 205 SER A N 1
ATOM 1651 C CA . SER A 1 205 ? 10.141 -12.961 12.367 1 42.66 205 SER A CA 1
ATOM 1652 C C . SER A 1 205 ? 10.969 -13.695 13.422 1 42.66 205 SER A C 1
ATOM 1654 O O . SER A 1 205 ? 10.5 -13.922 14.539 1 42.66 205 SER A O 1
ATOM 1656 N N . GLY A 1 206 ? 11.789 -14.586 13.078 1 37.16 206 GLY A N 1
ATOM 1657 C CA . GLY A 1 206 ? 12.688 -15.43 13.852 1 37.16 206 GLY A CA 1
ATOM 1658 C C . GLY A 1 206 ? 13.305 -14.711 15.039 1 37.16 206 GLY A C 1
ATOM 1659 O O . GLY A 1 206 ? 14.133 -15.273 15.75 1 37.16 206 GLY A O 1
ATOM 1660 N N . ARG A 1 207 ? 13.594 -13.414 15.062 1 35.81 207 ARG A N 1
ATOM 1661 C CA . ARG A 1 207 ? 14.5 -13.164 16.172 1 35.81 207 ARG A CA 1
ATOM 1662 C C . ARG A 1 207 ? 13.805 -13.414 17.516 1 35.81 207 ARG A C 1
ATOM 1664 O O . ARG A 1 207 ? 14.461 -13.688 18.516 1 35.81 207 ARG A O 1
ATOM 1671 N N . ASP A 1 208 ? 12.836 -12.594 17.969 1 34.94 208 ASP A N 1
ATOM 1672 C CA . ASP A 1 208 ? 12.477 -12.898 19.359 1 34.94 208 ASP A CA 1
ATOM 1673 C C . ASP A 1 208 ? 11.922 -14.312 19.469 1 34.94 208 ASP A C 1
ATOM 1675 O O . ASP A 1 208 ? 11.352 -14.852 18.516 1 34.94 208 ASP A O 1
ATOM 1679 N N . SER A 1 209 ? 12.305 -15.203 20.5 1 35.56 209 SER A N 1
ATOM 1680 C CA . SER A 1 209 ? 12.078 -16.531 21.078 1 35.56 209 SER A CA 1
ATOM 1681 C C . SER A 1 209 ? 10.602 -16.906 21.016 1 35.56 209 SER A C 1
ATOM 1683 O O . SER A 1 209 ? 10.25 -18.078 21.156 1 35.56 209 SER A O 1
ATOM 1685 N N . GLY A 1 210 ? 9.656 -16.094 21.422 1 36.34 210 GLY A N 1
ATOM 1686 C CA . GLY A 1 210 ? 8.344 -16.719 21.516 1 36.34 210 GLY A CA 1
ATOM 1687 C C . GLY A 1 210 ? 7.773 -17.125 20.172 1 36.34 210 GLY A C 1
ATOM 1688 O O . GLY A 1 210 ? 7.969 -16.422 19.172 1 36.34 210 GLY A O 1
ATOM 1689 N N . ARG A 1 211 ? 7.609 -18.453 19.812 1 37.72 211 ARG A N 1
ATOM 1690 C CA . ARG A 1 211 ? 7.145 -19.344 18.75 1 37.72 211 ARG A CA 1
ATOM 1691 C C . ARG A 1 211 ? 5.934 -18.766 18.031 1 37.72 211 ARG A C 1
ATOM 1693 O O . ARG A 1 211 ? 4.793 -18.984 18.453 1 37.72 211 ARG A O 1
ATOM 1700 N N . SER A 1 212 ? 5.824 -17.578 17.828 1 40.44 212 SER A N 1
ATOM 1701 C CA . SER A 1 212 ? 4.57 -17.312 17.125 1 40.44 212 SER A CA 1
ATOM 1702 C C . SER A 1 212 ? 4.359 -18.297 15.977 1 40.44 212 SER A C 1
ATOM 1704 O O . SER A 1 212 ? 5.305 -18.641 15.266 1 40.44 212 SER A O 1
ATOM 1706 N N . ARG A 1 213 ? 3.498 -19.094 16.031 1 49 213 ARG A N 1
ATOM 1707 C CA . ARG A 1 213 ? 3.068 -20.141 15.125 1 49 213 ARG A CA 1
ATOM 1708 C C . ARG A 1 213 ? 2.979 -19.625 13.695 1 49 213 ARG A C 1
ATOM 1710 O O . ARG A 1 213 ? 2.412 -18.547 13.445 1 49 213 ARG A O 1
ATOM 1717 N N . PRO A 1 214 ? 3.938 -20.047 12.93 1 57.47 214 PRO A N 1
ATOM 1718 C CA . PRO A 1 214 ? 3.738 -19.703 11.523 1 57.47 214 PRO A CA 1
ATOM 1719 C C . PRO A 1 214 ? 2.264 -19.672 11.125 1 57.47 214 PRO A C 1
ATOM 1721 O O . PRO A 1 214 ? 1.446 -20.391 11.711 1 57.47 214 PRO A O 1
ATOM 1724 N N . PRO A 1 215 ? 1.951 -18.5 10.508 1 61.72 215 PRO A N 1
ATOM 1725 C CA . PRO A 1 215 ? 0.552 -18.516 10.078 1 61.72 215 PRO A CA 1
ATOM 1726 C C . PRO A 1 215 ? 0.132 -19.859 9.477 1 61.72 215 PRO A C 1
ATOM 1728 O O . PRO A 1 215 ? 0.967 -20.578 8.93 1 61.72 215 PRO A O 1
ATOM 1731 N N . PRO A 1 216 ? -1.062 -20.219 9.797 1 62.75 216 PRO A N 1
ATOM 1732 C CA . PRO A 1 216 ? -1.54 -21.469 9.203 1 62.75 216 PRO A CA 1
ATOM 1733 C C . PRO A 1 216 ? -1.328 -21.531 7.695 1 62.75 216 PRO A C 1
ATOM 1735 O O . PRO A 1 216 ? -1.42 -20.5 7.012 1 62.75 216 PRO A O 1
ATOM 1738 N N . PRO A 1 217 ? -0.947 -22.625 7.285 1 70.06 217 PRO A N 1
ATOM 1739 C CA . PRO A 1 217 ? -0.733 -22.766 5.844 1 70.06 217 PRO A CA 1
ATOM 1740 C C . PRO A 1 217 ? -2.016 -22.578 5.035 1 70.06 217 PRO A C 1
ATOM 1742 O O . PRO A 1 217 ? -3.115 -22.75 5.566 1 70.06 217 PRO A O 1
ATOM 1745 N N . TRP A 1 218 ? -1.95 -22.047 3.904 1 74.12 218 TRP A N 1
ATOM 1746 C CA . TRP A 1 218 ? -3.076 -21.969 2.98 1 74.12 218 TRP A CA 1
ATOM 1747 C C . TRP A 1 218 ? -3.592 -23.359 2.633 1 74.12 218 TRP A C 1
ATOM 1749 O O . TRP A 1 218 ? -2.879 -24.359 2.799 1 74.12 218 TRP A O 1
ATOM 1759 N N . PRO A 1 219 ? -4.832 -23.406 2.172 1 63.69 219 PRO A N 1
ATOM 1760 C CA . PRO A 1 219 ? -5.371 -24.719 1.805 1 63.69 219 PRO A CA 1
ATOM 1761 C C . PRO A 1 219 ? -4.488 -25.469 0.809 1 63.69 219 PRO A C 1
ATOM 1763 O O . PRO A 1 219 ? -3.963 -24.859 -0.13 1 63.69 219 PRO A O 1
ATOM 1766 N N . TYR A 1 220 ? -4.32 -26.688 1.052 1 58.28 220 TYR A N 1
ATOM 1767 C CA . TYR A 1 220 ? -3.434 -27.547 0.276 1 58.28 220 TYR A CA 1
ATOM 1768 C C . TYR A 1 220 ? -3.83 -27.547 -1.195 1 58.28 220 TYR A C 1
ATOM 1770 O O . TYR A 1 220 ? -2.969 -27.531 -2.076 1 58.28 220 TYR A O 1
ATOM 1778 N N . SER A 1 221 ? -5.105 -27.547 -1.399 1 59.97 221 SER A N 1
ATOM 1779 C CA . SER A 1 221 ? -5.602 -27.656 -2.768 1 59.97 221 SER A CA 1
ATOM 1780 C C . SER A 1 221 ? -5.246 -26.422 -3.58 1 59.97 221 SER A C 1
ATOM 1782 O O . SER A 1 221 ? -5.133 -26.484 -4.805 1 59.97 221 SER A O 1
ATOM 1784 N N . LEU A 1 222 ? -5.121 -25.359 -2.891 1 60.22 222 LEU A N 1
ATOM 1785 C CA . LEU A 1 222 ? -4.762 -24.141 -3.59 1 60.22 222 LEU A CA 1
ATOM 1786 C C . LEU A 1 222 ? -3.264 -24.094 -3.873 1 60.22 222 LEU A C 1
ATOM 1788 O O . LEU A 1 222 ? -2.83 -23.484 -4.855 1 60.22 222 LEU A O 1
ATOM 1792 N N . ARG A 1 223 ? -2.6 -24.609 -2.977 1 55 223 ARG A N 1
ATOM 1793 C CA . ARG A 1 223 ? -1.146 -24.578 -3.104 1 55 223 ARG A CA 1
ATOM 1794 C C . ARG A 1 223 ? -0.688 -25.375 -4.32 1 55 223 ARG A C 1
ATOM 1796 O O . ARG A 1 223 ? 0.344 -25.078 -4.922 1 55 223 ARG A O 1
ATOM 1803 N N . TYR A 1 224 ? -1.47 -26.281 -4.648 1 49.38 224 TYR A N 1
ATOM 1804 C CA . TYR A 1 224 ? -1.043 -27.188 -5.703 1 49.38 224 TYR A CA 1
ATOM 1805 C C . TYR A 1 224 ? -1.938 -27.062 -6.93 1 49.38 224 TYR A C 1
ATOM 1807 O O . TYR A 1 224 ? -1.97 -27.953 -7.781 1 49.38 224 TYR A O 1
ATOM 1815 N N . LEU A 1 225 ? -2.871 -25.938 -6.773 1 46.47 225 LEU A N 1
ATOM 1816 C CA . LEU A 1 225 ? -3.699 -25.672 -7.945 1 46.47 225 LEU A CA 1
ATOM 1817 C C . LEU A 1 225 ? -2.848 -25.203 -9.117 1 46.47 225 LEU A C 1
ATOM 1819 O O . LEU A 1 225 ? -1.954 -24.375 -8.945 1 46.47 225 LEU A O 1
ATOM 1823 N N . SER A 1 226 ? -2.338 -25.906 -9.883 1 41.03 226 SER A N 1
ATOM 1824 C CA . SER A 1 226 ? -1.626 -25.562 -11.102 1 41.03 226 SER A CA 1
ATOM 1825 C C . SER A 1 226 ? -2.371 -24.484 -11.883 1 41.03 226 SER A C 1
ATOM 1827 O O . SER A 1 226 ? -3.6 -24.406 -11.828 1 41.03 226 SER A O 1
ATOM 1829 N N . HIS A 1 227 ? -1.727 -23.188 -12.031 1 37.03 227 HIS A N 1
ATOM 1830 C CA . HIS A 1 227 ? -2.17 -22.078 -12.883 1 37.03 227 HIS A CA 1
ATOM 1831 C C . HIS A 1 227 ? -2.891 -22.609 -14.117 1 37.03 227 HIS A C 1
ATOM 1833 O O . HIS A 1 227 ? -2.471 -22.328 -15.25 1 37.03 227 HIS A O 1
ATOM 1839 N N . HIS A 1 228 ? -3.758 -23.391 -14.055 1 31.23 228 HIS A N 1
ATOM 1840 C CA . HIS A 1 228 ? -4.305 -23.859 -15.328 1 31.23 228 HIS A CA 1
ATOM 1841 C C . HIS A 1 228 ? -5.234 -22.828 -15.945 1 31.23 228 HIS A C 1
ATOM 1843 O O . HIS A 1 228 ? -5.547 -22.891 -17.141 1 31.23 228 HIS A O 1
ATOM 1849 N N . THR A 1 229 ? -6.004 -22.047 -15.117 1 29.34 229 THR A N 1
ATOM 1850 C CA . THR A 1 229 ? -7.289 -21.672 -15.688 1 29.34 229 THR A CA 1
ATOM 1851 C C . THR A 1 229 ? -7.152 -20.391 -16.516 1 29.34 229 THR A C 1
ATOM 1853 O O . THR A 1 229 ? -8.148 -19.75 -16.844 1 29.34 229 THR A O 1
ATOM 1856 N N . GLN A 1 230 ? -6.094 -19.719 -16.766 1 26.44 230 GLN A N 1
ATOM 1857 C CA . GLN A 1 230 ? -6.473 -18.531 -17.516 1 26.44 230 GLN A CA 1
ATOM 1858 C C . GLN A 1 230 ? -7.117 -18.891 -18.859 1 26.44 230 GLN A C 1
ATOM 1860 O O . GLN A 1 230 ? -6.453 -19.438 -19.734 1 26.44 230 GLN A O 1
ATOM 1865 N N . SER A 1 231 ? -8.289 -19.469 -18.969 1 24.02 231 SER A N 1
ATOM 1866 C CA . SER A 1 231 ? -9.07 -19.312 -20.203 1 24.02 231 SER A CA 1
ATOM 1867 C C . SER A 1 231 ? -9.406 -17.844 -20.453 1 24.02 231 SER A C 1
ATOM 1869 O O . SER A 1 231 ? -9.695 -17.094 -19.516 1 24.02 231 SER A O 1
ATOM 1871 N N . MET B 1 1 ? 0.034 102.188 20.703 1 28.36 1 MET B N 1
ATOM 1872 C CA . MET B 1 1 ? 1.318 101.812 21.297 1 28.36 1 MET B CA 1
ATOM 1873 C C . MET B 1 1 ? 1.165 100.625 22.281 1 28.36 1 MET B C 1
ATOM 1875 O O . MET B 1 1 ? 0.696 100.812 23.406 1 28.36 1 MET B O 1
ATOM 1879 N N . ALA B 1 2 ? 0.373 99.75 21.875 1 40.22 2 ALA B N 1
ATOM 1880 C CA . ALA B 1 2 ? -0.63 98.75 22.234 1 40.22 2 ALA B CA 1
ATOM 1881 C C . ALA B 1 2 ? 0.027 97.438 22.688 1 40.22 2 ALA B C 1
ATOM 1883 O O . ALA B 1 2 ? -0.647 96.438 22.844 1 40.22 2 ALA B O 1
ATOM 1884 N N . ASN B 1 3 ? 1.46 97.5 22.688 1 36.84 3 ASN B N 1
ATOM 1885 C CA . ASN B 1 3 ? 2.111 96.188 22.859 1 36.84 3 ASN B CA 1
ATOM 1886 C C . ASN B 1 3 ? 1.99 95.688 24.297 1 36.84 3 ASN B C 1
ATOM 1888 O O . ASN B 1 3 ? 2.691 94.75 24.703 1 36.84 3 ASN B O 1
ATOM 1892 N N . VAL B 1 4 ? 1.557 96.562 25.234 1 41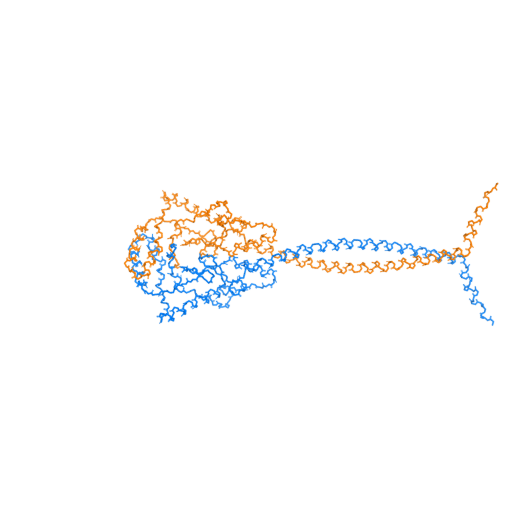.72 4 VAL B N 1
ATOM 1893 C CA . VAL B 1 4 ? 1.689 96.188 26.656 1 41.72 4 VAL B CA 1
ATOM 1894 C C . VAL B 1 4 ? 0.767 95.062 26.969 1 41.72 4 VAL B C 1
ATOM 1896 O O . VAL B 1 4 ? 0.99 94.312 27.953 1 41.72 4 VAL B O 1
ATOM 1899 N N . ASN B 1 5 ? -0.502 95.125 26.484 1 35.97 5 ASN B N 1
ATOM 1900 C CA . ASN B 1 5 ? -1.581 94.5 27.234 1 35.97 5 ASN B CA 1
ATOM 1901 C C . ASN B 1 5 ? -1.64 92.938 26.969 1 35.97 5 ASN B C 1
ATOM 1903 O O . ASN B 1 5 ? -2.555 92.312 27.438 1 35.97 5 ASN B O 1
ATOM 1907 N N . ALA B 1 6 ? -0.915 92.5 25.922 1 47.62 6 ALA B N 1
ATOM 1908 C CA . ALA B 1 6 ? -1.115 91.125 25.578 1 47.62 6 ALA B CA 1
ATOM 1909 C C . ALA B 1 6 ? -0.498 90.188 26.641 1 47.62 6 ALA B C 1
ATOM 1911 O O . ALA B 1 6 ? -1.054 89.125 26.953 1 47.62 6 ALA B O 1
ATOM 1912 N N . SER B 1 7 ? 0.604 90.625 27.266 1 43.62 7 SER B N 1
ATOM 1913 C CA . SER B 1 7 ? 1.297 89.75 28.203 1 43.62 7 SER B CA 1
ATOM 1914 C C . SER B 1 7 ? 0.529 89.625 29.5 1 43.62 7 SER B C 1
ATOM 1916 O O . SER B 1 7 ? 0.541 88.562 30.141 1 43.62 7 SER B O 1
ATOM 1918 N N . ALA B 1 8 ? -0.122 90.625 30.016 1 50.03 8 ALA B N 1
ATOM 1919 C CA . ALA B 1 8 ? -0.835 90.562 31.281 1 50.03 8 ALA B CA 1
ATOM 1920 C C . ALA B 1 8 ? -2.078 89.688 31.203 1 50.03 8 ALA B C 1
ATOM 1922 O O . ALA B 1 8 ? -2.422 89 32.156 1 50.03 8 ALA B O 1
ATOM 1923 N N . THR B 1 9 ? -2.699 89.688 30.016 1 45.91 9 THR B N 1
ATOM 1924 C CA . THR B 1 9 ? -3.893 88.875 29.828 1 45.91 9 THR B CA 1
ATOM 1925 C C . THR B 1 9 ? -3.533 87.375 29.828 1 45.91 9 THR B C 1
ATOM 1927 O O . THR B 1 9 ? -4.242 86.562 30.422 1 45.91 9 THR B O 1
ATOM 1930 N N . LEU B 1 10 ? -2.365 87.062 29.141 1 43.88 10 LEU B N 1
ATOM 1931 C CA . LEU B 1 10 ? -1.95 85.688 29.141 1 43.88 10 LEU B CA 1
ATOM 1932 C C . LEU B 1 10 ? -1.532 85.25 30.547 1 43.88 10 LEU B C 1
ATOM 1934 O O . LEU B 1 10 ? -1.846 84.125 30.969 1 43.88 10 LEU B O 1
ATOM 1938 N N . GLU B 1 11 ? -0.903 86.062 31.312 1 46.16 11 GLU B N 1
ATOM 1939 C CA . GLU B 1 11 ? -0.558 85.75 32.688 1 46.16 11 GLU B CA 1
ATOM 1940 C C . GLU B 1 11 ? -1.806 85.688 33.562 1 46.16 11 GLU B C 1
ATOM 1942 O O . GLU B 1 11 ? -1.893 84.812 34.469 1 46.16 11 GLU B O 1
ATOM 1947 N N . ALA B 1 12 ? -2.799 86.562 33.406 1 48.78 12 ALA B N 1
ATOM 1948 C CA . ALA B 1 12 ? -4.059 86.5 34.125 1 48.78 12 ALA B CA 1
ATOM 1949 C C . ALA B 1 12 ? -4.855 85.25 33.781 1 48.78 12 ALA B C 1
ATOM 1951 O O . ALA B 1 12 ? -5.512 84.625 34.656 1 48.78 12 ALA B O 1
ATOM 1952 N N . LEU B 1 13 ? -4.887 84.938 32.469 1 46.53 13 LEU B N 1
ATOM 1953 C CA . LEU B 1 13 ? -5.539 83.688 32.062 1 46.53 13 LEU B CA 1
ATOM 1954 C C . LEU B 1 13 ? -4.785 82.5 32.625 1 46.53 13 LEU B C 1
ATOM 1956 O O . LEU B 1 13 ? -5.398 81.5 32.969 1 46.53 13 LEU B O 1
ATOM 1960 N N . ILE B 1 14 ? -3.416 82.688 32.656 1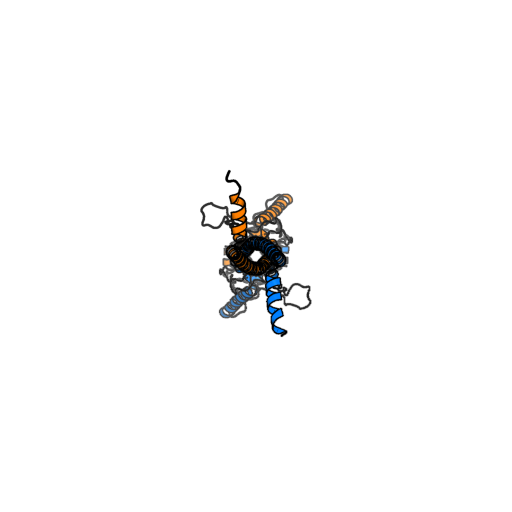 50.12 14 ILE B N 1
ATOM 1961 C CA . ILE B 1 14 ? -2.623 81.625 33.281 1 50.12 14 ILE B CA 1
ATOM 1962 C C . ILE B 1 14 ? -2.848 81.625 34.812 1 50.12 14 ILE B C 1
ATOM 1964 O O . ILE B 1 14 ? -2.826 80.562 35.438 1 50.12 14 ILE B O 1
ATOM 1968 N N . SER B 1 15 ? -3.262 82.812 35.344 1 51.38 15 SER B N 1
ATOM 1969 C CA . SER B 1 15 ? -3.395 82.938 36.781 1 51.38 15 SER B CA 1
ATOM 1970 C C . SER B 1 15 ? -4.828 82.688 37.25 1 51.38 15 SER B C 1
ATOM 1972 O O . SER B 1 15 ? -5.164 82.875 38.406 1 51.38 15 SER B O 1
ATOM 1974 N N . ASP B 1 16 ? -5.719 82.625 36.312 1 54.03 16 ASP B N 1
ATOM 1975 C CA . ASP B 1 16 ? -7.086 82.375 36.75 1 54.03 16 ASP B CA 1
ATOM 1976 C C . ASP B 1 16 ? -7.234 81 37.375 1 54.03 16 ASP B C 1
ATOM 1978 O O . ASP B 1 16 ? -7.02 80 36.688 1 54.03 16 ASP B O 1
ATOM 1982 N N . PRO B 1 17 ? -7.285 80.938 38.656 1 60.78 17 PRO B N 1
ATOM 1983 C CA . PRO B 1 17 ? -7.41 79.625 39.344 1 60.78 17 PRO B CA 1
ATOM 1984 C C . PRO B 1 17 ? -8.477 78.75 38.75 1 60.78 17 PRO B C 1
ATOM 1986 O O . PRO B 1 17 ? -8.352 77.5 38.812 1 60.78 17 PRO B O 1
ATOM 1989 N N . ALA B 1 18 ? -9.477 79.375 38.156 1 60.75 18 ALA B N 1
ATOM 1990 C CA . ALA B 1 18 ? -10.516 78.5 37.531 1 60.75 18 ALA B CA 1
ATOM 1991 C C . ALA B 1 18 ? -10.008 77.875 36.25 1 60.75 18 ALA B C 1
ATOM 1993 O O . ALA B 1 18 ? -10.328 76.688 36 1 60.75 18 ALA B O 1
ATOM 1994 N N . LEU B 1 19 ? -9.242 78.562 35.438 1 57.66 19 LEU B N 1
ATOM 1995 C CA . LEU B 1 19 ? -8.656 78 34.219 1 57.66 19 LEU B CA 1
ATOM 1996 C C . LEU B 1 19 ? -7.629 76.938 34.562 1 57.66 19 LEU B C 1
ATOM 1998 O O . LEU B 1 19 ? -7.555 75.875 33.906 1 57.66 19 LEU B O 1
ATOM 2002 N N . GLU B 1 20 ? -6.898 77.25 35.656 1 58.25 20 GLU B N 1
ATOM 2003 C CA . GLU B 1 20 ? -5.941 76.25 36.125 1 58.25 20 GLU B CA 1
ATOM 2004 C C . GLU B 1 20 ? -6.645 75 36.656 1 58.25 20 GLU B C 1
ATOM 2006 O O . GLU B 1 20 ? -6.191 73.938 36.406 1 58.25 20 GLU B O 1
ATOM 2011 N N . ALA B 1 21 ? -7.742 75.312 37.312 1 59.81 21 ALA B N 1
ATOM 2012 C CA . ALA B 1 21 ? -8.516 74.188 37.844 1 59.81 21 ALA B CA 1
ATOM 2013 C C . ALA B 1 21 ? -9.094 73.375 36.688 1 59.81 21 ALA B C 1
ATOM 2015 O O . ALA B 1 21 ? -9.102 72.125 36.75 1 59.81 21 ALA B O 1
ATOM 2016 N N . ASN B 1 22 ? -9.578 73.938 35.625 1 60.91 22 ASN B N 1
ATOM 2017 C CA . ASN B 1 22 ? -10.133 73.25 34.469 1 60.91 22 ASN B CA 1
ATOM 2018 C C . ASN B 1 22 ? -9.062 72.5 33.719 1 60.91 22 ASN B C 1
ATOM 2020 O O . ASN B 1 22 ? -9.32 71.375 33.25 1 60.91 22 ASN B O 1
ATOM 2024 N N . VAL B 1 23 ? -7.926 73.062 33.656 1 63.5 23 VAL B N 1
ATOM 2025 C CA . VAL B 1 23 ? -6.824 72.375 33 1 63.5 23 VAL B CA 1
ATOM 2026 C C . VAL B 1 23 ? -6.383 71.188 33.812 1 63.5 23 VAL B C 1
ATOM 2028 O O . VAL B 1 23 ? -6.094 70.125 33.25 1 63.5 23 VAL B O 1
ATOM 2031 N N . THR B 1 24 ? -6.465 71.438 35.094 1 67 24 THR B N 1
ATOM 2032 C CA . THR B 1 24 ? -6.062 70.375 35.969 1 67 24 THR B CA 1
ATOM 2033 C C . THR B 1 24 ? -7.055 69.188 35.875 1 67 24 THR B C 1
ATOM 2035 O O . THR B 1 24 ? -6.66 68 35.875 1 67 24 THR B O 1
ATOM 2038 N N . VAL B 1 25 ? -8.328 69.562 35.844 1 68 25 VAL B N 1
ATOM 2039 C CA . VAL B 1 25 ? -9.367 68.562 35.75 1 68 25 VAL B CA 1
ATOM 2040 C C . VAL B 1 25 ? -9.258 67.812 34.406 1 68 25 VAL B C 1
ATOM 2042 O O . VAL B 1 25 ? -9.406 66.562 34.344 1 68 25 VAL B O 1
ATOM 2045 N N . ASP B 1 26 ? -8.906 68.562 33.406 1 73.88 26 ASP B N 1
ATOM 2046 C CA . ASP B 1 26 ? -8.789 68 32.094 1 73.88 26 ASP B CA 1
ATOM 2047 C C . ASP B 1 26 ? -7.586 67 32 1 73.88 26 ASP B C 1
ATOM 2049 O O . ASP B 1 26 ? -7.68 65.938 31.422 1 73.88 26 ASP B O 1
ATOM 2053 N N . VAL B 1 27 ? -6.578 67.438 32.781 1 74.75 27 VAL B N 1
ATOM 2054 C CA . VAL B 1 27 ? -5.371 66.625 32.781 1 74.75 27 VAL B CA 1
ATOM 2055 C C . VAL B 1 27 ? -5.598 65.312 33.594 1 74.75 27 VAL B C 1
ATOM 2057 O O . VAL B 1 27 ? -5.148 64.25 33.219 1 74.75 27 VAL B O 1
ATOM 2060 N N . ALA B 1 28 ? -6.352 65.625 34.75 1 77.06 28 ALA B N 1
ATOM 2061 C CA . ALA B 1 28 ? -6.664 64.5 35.562 1 77.06 28 ALA B CA 1
ATOM 2062 C C . ALA B 1 28 ? -7.543 63.469 34.844 1 77.06 28 ALA B C 1
ATOM 2064 O O . ALA B 1 28 ? -7.328 62.25 34.938 1 77.06 28 ALA B O 1
ATOM 2065 N N . ALA B 1 29 ? -8.547 64 34.094 1 82.44 29 ALA B N 1
ATOM 2066 C CA . ALA B 1 29 ? -9.43 63.156 33.312 1 82.44 29 ALA B CA 1
ATOM 2067 C C . ALA B 1 29 ? -8.664 62.438 32.219 1 82.44 29 ALA B C 1
ATOM 2069 O O . ALA B 1 29 ? -8.875 61.25 31.953 1 82.44 29 ALA B O 1
ATOM 2070 N N . ALA B 1 30 ? -7.781 63.156 31.562 1 82.25 30 ALA B N 1
ATOM 2071 C CA . ALA B 1 30 ? -6.949 62.594 30.516 1 82.25 30 ALA B CA 1
ATOM 2072 C C . ALA B 1 30 ? -6.031 61.5 31.078 1 82.25 30 ALA B C 1
ATOM 2074 O O . ALA B 1 30 ? -5.816 60.469 30.438 1 82.25 30 ALA B O 1
ATOM 2075 N N . PHE B 1 31 ? -5.531 61.75 32.281 1 83.94 31 PHE B N 1
ATOM 2076 C CA . PHE B 1 31 ? -4.672 60.781 32.969 1 83.94 31 PHE B CA 1
ATOM 2077 C C . PHE B 1 31 ? -5.43 59.5 33.281 1 83.94 31 PHE B C 1
ATOM 2079 O O . PHE B 1 31 ? -4.922 58.375 33.062 1 83.94 31 PHE B O 1
ATOM 2086 N N . GLU B 1 32 ? -6.652 59.625 33.781 1 85.25 32 GLU B N 1
ATOM 2087 C CA . GLU B 1 32 ? -7.48 58.469 34.094 1 85.25 32 GLU B CA 1
ATOM 2088 C C . GLU B 1 32 ? -7.828 57.688 32.844 1 85.25 32 GLU B C 1
ATOM 2090 O O . GLU B 1 32 ? -7.816 56.438 32.844 1 85.25 32 GLU B O 1
ATOM 2095 N N . GLU B 1 33 ? -8.148 58.344 31.781 1 87.75 33 GLU B N 1
ATOM 2096 C CA . GLU B 1 33 ? -8.453 57.688 30.516 1 87.75 33 GLU B CA 1
ATOM 2097 C C . GLU B 1 33 ? -7.25 56.906 29.984 1 87.75 33 GLU B C 1
ATOM 2099 O O . GLU B 1 33 ? -7.387 55.781 29.516 1 87.75 33 GLU B O 1
ATOM 2104 N N . LEU B 1 34 ? -6.02 57.469 30.062 1 88.44 34 LEU B N 1
ATOM 2105 C CA . LEU B 1 34 ? -4.789 56.812 29.609 1 88.44 34 LEU B CA 1
ATOM 2106 C C . LEU B 1 34 ? -4.488 55.594 30.469 1 88.44 34 LEU B C 1
ATOM 2108 O O . LEU B 1 34 ? -3.994 54.594 29.953 1 88.44 34 LEU B O 1
ATOM 2112 N N . GLN B 1 35 ? -4.82 55.719 31.734 1 90.06 35 GLN B N 1
ATOM 2113 C CA . GLN B 1 35 ? -4.641 54.594 32.625 1 90.06 35 GLN B CA 1
ATOM 2114 C C . GLN B 1 35 ? -5.566 53.438 32.25 1 90.06 35 GLN B C 1
ATOM 2116 O O . GLN B 1 35 ? -5.152 52.281 32.25 1 90.06 35 GLN B O 1
ATOM 2121 N N . GLN B 1 36 ? -6.812 53.781 31.953 1 92.31 36 GLN B N 1
ATOM 2122 C CA . GLN B 1 36 ? -7.777 52.781 31.547 1 92.31 36 GLN B CA 1
ATOM 2123 C C . GLN B 1 36 ? -7.363 52.125 30.234 1 92.31 36 GLN B C 1
ATOM 2125 O O . GLN B 1 36 ? -7.469 50.906 30.078 1 92.31 36 GLN B O 1
ATOM 2130 N N . ASP B 1 37 ? -6.875 52.938 29.328 1 91.62 37 ASP B N 1
ATOM 2131 C CA . ASP B 1 37 ? -6.41 52.438 28.047 1 91.62 37 ASP B CA 1
ATOM 2132 C C . ASP B 1 37 ? -5.219 51.469 28.234 1 91.62 37 ASP B C 1
ATOM 2134 O O . ASP B 1 37 ? -5.148 50.438 27.594 1 91.62 37 ASP B O 1
ATOM 2138 N N . ASN B 1 38 ? -4.34 51.906 29.062 1 90.94 38 ASN B N 1
ATOM 2139 C CA . ASN B 1 38 ? -3.174 51.094 29.359 1 90.94 38 ASN B CA 1
ATOM 2140 C C . ASN B 1 38 ? -3.576 49.719 29.938 1 90.94 38 ASN B C 1
ATOM 2142 O O . ASN B 1 38 ? -3.006 48.688 29.578 1 90.94 38 ASN B O 1
ATOM 2146 N N . ARG B 1 39 ? -4.59 49.75 30.781 1 92.31 39 ARG B N 1
ATOM 2147 C CA . ARG B 1 39 ? -5.078 48.5 31.375 1 92.31 39 ARG B CA 1
ATOM 2148 C C . ARG B 1 39 ? -5.723 47.625 30.312 1 92.31 39 ARG B C 1
ATOM 2150 O O . ARG B 1 39 ? -5.477 46.406 30.281 1 92.31 39 ARG B O 1
ATOM 2157 N N . ARG B 1 40 ? -6.539 48.188 29.469 1 94 40 ARG B N 1
ATOM 2158 C CA . ARG B 1 40 ? -7.188 47.438 28.406 1 94 40 ARG B CA 1
ATOM 2159 C C . ARG B 1 40 ? -6.16 46.812 27.469 1 94 40 ARG B C 1
ATOM 2161 O O . ARG B 1 40 ? -6.277 45.656 27.094 1 94 40 ARG B O 1
ATOM 2168 N N . LEU B 1 41 ? -5.102 47.562 27.125 1 93.94 41 LEU B N 1
ATOM 2169 C CA . LEU B 1 41 ? -4.059 47.094 26.219 1 93.94 41 LEU B CA 1
ATOM 2170 C C . LEU B 1 41 ? -3.252 45.969 26.875 1 93.94 41 LEU B C 1
ATOM 2172 O O . LEU B 1 41 ? -2.873 45 26.219 1 93.94 41 LEU B O 1
ATOM 2176 N N . ALA B 1 42 ? -3.039 46.156 28.156 1 93.69 42 ALA B N 1
ATOM 2177 C CA . ALA B 1 42 ? -2.309 45.125 28.891 1 93.69 42 ALA B CA 1
ATOM 2178 C C . ALA B 1 42 ? -3.074 43.812 28.891 1 93.69 42 ALA B C 1
ATOM 2180 O O . ALA B 1 42 ? -2.486 42.75 28.719 1 93.69 42 ALA B O 1
ATOM 2181 N N . VAL B 1 43 ? -4.402 43.844 29.062 1 96.06 43 VAL B N 1
ATOM 2182 C CA . VAL B 1 43 ? -5.254 42.656 29.047 1 96.06 43 VAL B CA 1
ATOM 2183 C C . VAL B 1 43 ? -5.238 42.031 27.656 1 96.06 43 VAL B C 1
ATOM 2185 O O . VAL B 1 43 ? -5.129 40.812 27.531 1 96.06 43 VAL B O 1
ATOM 2188 N N . ARG B 1 44 ? -5.309 42.875 26.656 1 95.12 44 ARG B N 1
ATOM 2189 C CA . ARG B 1 44 ? -5.293 42.375 25.281 1 95.12 44 ARG B CA 1
ATOM 2190 C C . ARG B 1 44 ? -3.973 41.688 24.969 1 95.12 44 ARG B C 1
ATOM 2192 O O . ARG B 1 44 ? -3.953 40.656 24.297 1 95.12 44 ARG B O 1
ATOM 2199 N N . VAL B 1 45 ? -2.867 42.219 25.438 1 93.88 45 VAL B N 1
ATOM 2200 C CA . VAL B 1 45 ? -1.55 41.625 25.234 1 93.88 45 VAL B CA 1
ATOM 2201 C C . VAL B 1 45 ? -1.502 40.25 25.859 1 93.88 45 VAL B C 1
ATOM 2203 O O . VAL B 1 45 ? -1.025 39.281 25.234 1 93.88 45 VAL B O 1
ATOM 2206 N N . GLU B 1 46 ? -2.07 40.156 27.062 1 93.88 46 GLU B N 1
ATOM 2207 C CA . GLU B 1 46 ? -2.092 38.875 27.75 1 93.88 46 GLU B CA 1
ATOM 2208 C C . GLU B 1 46 ? -2.955 37.844 27 1 93.88 46 GLU B C 1
ATOM 2210 O O . GLU B 1 46 ? -2.58 36.688 26.875 1 93.88 46 GLU B O 1
ATOM 2215 N N . GLU B 1 47 ? -4.105 38.281 26.547 1 95.12 47 GLU B N 1
ATOM 2216 C CA . GLU B 1 47 ? -5.004 37.406 25.781 1 95.12 47 GLU B CA 1
ATOM 2217 C C . GLU B 1 47 ? -4.336 36.938 24.5 1 95.12 47 GLU B C 1
ATOM 2219 O O . GLU B 1 47 ? -4.363 35.719 24.203 1 95.12 47 GLU B O 1
ATOM 2224 N N . PHE B 1 48 ? -3.621 37.875 23.844 1 94.69 48 PHE B N 1
ATOM 2225 C CA . PHE B 1 48 ? -2.955 37.5 22.594 1 94.69 48 PHE B CA 1
ATOM 2226 C C . PHE B 1 48 ? -1.782 36.562 22.859 1 94.69 48 PHE B C 1
ATOM 2228 O O . PHE B 1 48 ? -1.524 35.656 22.078 1 94.69 48 PHE B O 1
ATOM 2235 N N . GLN B 1 49 ? -1.106 36.812 23.906 1 94.25 49 GLN B N 1
ATOM 2236 C CA . GLN B 1 49 ? 0.009 35.938 24.266 1 94.25 49 GLN B CA 1
ATOM 2237 C C . GLN B 1 49 ? -0.465 34.5 24.516 1 94.25 49 GLN B C 1
ATOM 2239 O O . GLN B 1 49 ? 0.136 33.562 24.016 1 94.25 49 GLN B O 1
ATOM 2244 N N . ARG B 1 50 ? -1.61 34.344 25.219 1 95.75 50 ARG B N 1
ATOM 2245 C CA . ARG B 1 50 ? -2.176 33.031 25.516 1 95.75 50 ARG B CA 1
ATOM 2246 C C . ARG B 1 50 ? -2.633 32.344 24.234 1 95.75 50 ARG B C 1
ATOM 2248 O O . ARG B 1 50 ? -2.34 31.156 24.016 1 95.75 50 ARG B O 1
ATOM 2255 N N . GLU B 1 51 ? -3.283 33.094 23.406 1 95.81 51 GLU B N 1
ATOM 2256 C CA . GLU B 1 51 ? -3.766 32.562 22.141 1 95.81 51 GLU B CA 1
ATOM 2257 C C . GLU B 1 51 ? -2.605 32.156 21.234 1 95.81 51 GLU B C 1
ATOM 2259 O O . GLU B 1 51 ? -2.645 31.109 20.578 1 95.81 51 GLU B O 1
ATOM 2264 N N . LEU B 1 52 ? -1.641 33 21.234 1 95.81 52 LEU B N 1
ATOM 2265 C CA . LEU B 1 52 ? -0.469 32.719 20.406 1 95.81 52 LEU B CA 1
ATOM 2266 C C . LEU B 1 52 ? 0.219 31.438 20.859 1 95.81 52 LEU B C 1
ATOM 2268 O O . LEU B 1 52 ? 0.606 30.609 20.016 1 95.81 52 LEU B O 1
ATOM 2272 N N . GLU B 1 53 ? 0.378 31.203 22.109 1 95.06 53 GLU B N 1
ATOM 2273 C CA . GLU B 1 53 ? 0.995 29.984 22.641 1 95.06 53 GLU B CA 1
ATOM 2274 C C . GLU B 1 53 ? 0.191 28.75 22.25 1 95.06 53 GLU B C 1
ATOM 2276 O O . GLU B 1 53 ? 0.763 27.719 21.875 1 95.06 53 GLU B O 1
ATOM 2281 N N . LEU B 1 54 ? -1.115 28.859 22.328 1 95.62 54 LEU B N 1
ATOM 2282 C CA . LEU B 1 54 ? -1.987 27.75 21.938 1 95.62 54 LEU B CA 1
ATOM 2283 C C . LEU B 1 54 ? -1.79 27.391 20.469 1 95.62 54 LEU B C 1
ATOM 2285 O O . LEU B 1 54 ? -1.562 26.234 20.141 1 95.62 54 LEU B O 1
ATOM 2289 N N . TYR B 1 55 ? -1.763 28.391 19.609 1 94.75 55 TYR B N 1
ATOM 2290 C CA . TYR B 1 55 ? -1.677 28.141 18.172 1 94.75 55 TYR B CA 1
ATOM 2291 C C . TYR B 1 55 ? -0.269 27.703 17.781 1 94.75 55 TYR B C 1
ATOM 2293 O O . TYR B 1 55 ? -0.092 26.906 16.859 1 94.75 55 TYR B O 1
ATOM 2301 N N . ARG B 1 56 ? 0.706 28.203 18.5 1 94.38 56 ARG B N 1
ATOM 2302 C CA . ARG B 1 56 ? 2.062 27.719 18.312 1 94.38 56 ARG B CA 1
ATOM 2303 C C . ARG B 1 56 ? 2.156 26.234 18.641 1 94.38 56 ARG B C 1
ATOM 2305 O O . ARG B 1 56 ? 2.762 25.453 17.891 1 94.38 56 ARG B O 1
ATOM 2312 N N . TRP B 1 57 ? 1.516 25.828 19.703 1 95.19 57 TRP B N 1
ATOM 2313 C CA . TRP B 1 57 ? 1.522 24.438 20.125 1 95.19 57 TRP B CA 1
ATOM 2314 C C . TRP B 1 57 ? 0.79 23.562 19.109 1 95.19 57 TRP B C 1
ATOM 2316 O O . TRP B 1 57 ? 1.307 22.516 18.688 1 95.19 57 TRP B O 1
ATOM 2326 N N . ARG B 1 58 ? -0.374 23.953 18.672 1 93.88 58 ARG B N 1
ATOM 2327 C CA . ARG B 1 58 ? -1.175 23.203 17.719 1 93.88 58 ARG B CA 1
ATOM 2328 C C . ARG B 1 58 ? -0.437 23.031 16.406 1 93.88 58 ARG B C 1
ATOM 2330 O O . ARG B 1 58 ? -0.454 21.953 15.805 1 93.88 58 ARG B O 1
ATOM 2337 N N . GLU B 1 59 ? 0.187 24.094 15.953 1 94.31 59 GLU B N 1
ATOM 2338 C CA . GLU B 1 59 ? 0.978 24.047 14.727 1 94.31 59 GLU B CA 1
ATOM 2339 C C . GLU B 1 59 ? 2.148 23.078 14.867 1 94.31 59 GLU B C 1
ATOM 2341 O O . GLU B 1 59 ? 2.43 22.297 13.953 1 94.31 59 GLU B O 1
ATOM 2346 N N . THR B 1 60 ? 2.803 23.125 16.016 1 94.44 60 THR B N 1
ATOM 2347 C CA . THR B 1 60 ? 3.947 22.266 16.25 1 94.44 60 THR B CA 1
ATOM 2348 C C . THR B 1 60 ? 3.523 20.797 16.25 1 94.44 60 THR B C 1
ATOM 2350 O O . THR B 1 60 ? 4.199 19.953 15.664 1 94.44 60 THR B O 1
ATOM 2353 N N . VAL B 1 61 ? 2.414 20.453 16.844 1 93.38 61 VAL B N 1
ATOM 2354 C CA . VAL B 1 61 ? 1.915 19.094 16.906 1 93.38 61 VAL B CA 1
ATOM 2355 C C . VAL B 1 61 ? 1.575 18.594 15.508 1 93.38 61 VAL B C 1
ATOM 2357 O O . VAL B 1 61 ? 1.973 17.484 15.125 1 93.38 61 VAL B O 1
ATOM 2360 N N . GLY B 1 62 ? 0.828 19.359 14.789 1 93.62 62 GLY B N 1
ATOM 2361 C CA . GLY B 1 62 ? 0.495 19.016 13.414 1 93.62 62 GLY B CA 1
ATOM 2362 C C . GLY B 1 62 ? 1.715 18.828 12.531 1 93.62 62 GLY B C 1
ATOM 2363 O O . GLY B 1 62 ? 1.796 17.875 11.773 1 93.62 62 GLY B O 1
ATOM 2364 N N . ASP B 1 63 ? 2.633 19.75 12.742 1 94.56 63 ASP B N 1
ATOM 2365 C CA . ASP B 1 63 ? 3.863 19.688 11.961 1 94.56 63 ASP B CA 1
ATOM 2366 C C . ASP B 1 63 ? 4.668 18.438 12.289 1 94.56 63 ASP B C 1
ATOM 2368 O O . ASP B 1 63 ? 5.234 17.812 11.391 1 94.56 63 ASP B O 1
ATOM 2372 N N . LEU B 1 64 ? 4.719 18.156 13.5 1 95.56 64 LEU B N 1
ATOM 2373 C CA . LEU B 1 64 ? 5.445 16.953 13.922 1 95.56 64 LEU B CA 1
ATOM 2374 C C . LEU B 1 64 ? 4.836 15.703 13.305 1 95.56 64 LEU B C 1
ATOM 2376 O O . LEU B 1 64 ? 5.559 14.836 12.812 1 95.56 64 LEU B O 1
ATOM 2380 N N . LEU B 1 65 ? 3.551 15.578 13.328 1 95.69 65 LEU B N 1
ATOM 2381 C CA . LEU B 1 65 ? 2.873 14.43 12.742 1 95.69 65 LEU B CA 1
ATOM 2382 C C . LEU B 1 65 ? 3.127 14.352 11.242 1 95.69 65 LEU B C 1
ATOM 2384 O O . LEU B 1 65 ? 3.438 13.281 10.711 1 95.69 65 LEU B O 1
ATOM 2388 N N . LEU B 1 66 ? 3.037 15.422 10.586 1 95.56 66 LEU B N 1
ATOM 2389 C CA . LEU B 1 66 ? 3.27 15.469 9.148 1 95.56 66 LEU B CA 1
ATOM 2390 C C . LEU B 1 66 ? 4.707 15.078 8.812 1 95.56 66 LEU B C 1
ATOM 2392 O O . LEU B 1 66 ? 4.949 14.352 7.848 1 95.56 66 LEU B O 1
ATOM 2396 N N . ARG B 1 67 ? 5.621 15.547 9.609 1 96.19 67 ARG B N 1
ATOM 2397 C CA . ARG B 1 67 ? 7.027 15.211 9.406 1 96.19 67 ARG B CA 1
ATOM 2398 C C . ARG B 1 67 ? 7.27 13.719 9.609 1 96.19 67 ARG B C 1
ATOM 2400 O O . ARG B 1 67 ? 8.023 13.102 8.859 1 96.19 67 ARG B O 1
ATOM 2407 N N . ARG B 1 68 ? 6.664 13.148 10.602 1 96.56 68 ARG B N 1
ATOM 2408 C CA . ARG B 1 68 ? 6.785 11.719 10.852 1 96.56 68 ARG B CA 1
ATOM 2409 C C . ARG B 1 68 ? 6.234 10.906 9.688 1 96.56 68 ARG B C 1
ATOM 2411 O O . ARG B 1 68 ? 6.859 9.945 9.234 1 96.56 68 ARG B O 1
ATOM 2418 N N . LEU B 1 69 ? 5.109 11.305 9.195 1 96.62 69 LEU B N 1
ATOM 2419 C CA . LEU B 1 69 ? 4.492 10.641 8.055 1 96.62 69 LEU B CA 1
ATOM 2420 C C . LEU B 1 69 ? 5.387 10.734 6.824 1 96.62 69 LEU B C 1
ATOM 2422 O O . LEU B 1 69 ? 5.605 9.742 6.129 1 96.62 69 LEU B O 1
ATOM 2426 N N . GLU B 1 70 ? 5.949 11.859 6.594 1 96.12 70 GLU B N 1
ATOM 2427 C CA . GLU B 1 70 ? 6.785 12.117 5.422 1 96.12 70 GLU B CA 1
ATOM 2428 C C . GLU B 1 70 ? 8.086 11.32 5.492 1 96.12 70 GLU B C 1
ATOM 2430 O O . GLU B 1 70 ? 8.656 10.969 4.461 1 96.12 70 GLU B O 1
ATOM 2435 N N . ARG B 1 71 ? 8.484 11.023 6.625 1 96.31 71 ARG B N 1
ATOM 2436 C CA . ARG B 1 71 ? 9.734 10.305 6.82 1 96.31 71 ARG B CA 1
ATOM 2437 C C . ARG B 1 71 ? 9.539 8.805 6.594 1 96.31 71 ARG B C 1
ATOM 2439 O O . ARG B 1 71 ? 10.469 8.109 6.18 1 96.31 71 ARG B O 1
ATOM 2446 N N . ARG B 1 72 ? 8.32 8.32 6.738 1 95.94 72 ARG B N 1
ATOM 2447 C CA . ARG B 1 72 ? 8.148 6.871 6.805 1 95.94 72 ARG B CA 1
ATOM 2448 C C . ARG B 1 72 ? 7.32 6.363 5.629 1 95.94 72 ARG B C 1
ATOM 2450 O O . ARG B 1 72 ? 7.637 5.324 5.047 1 95.94 72 ARG B O 1
ATOM 2457 N N . VAL B 1 73 ? 6.328 7.055 5.199 1 97 73 VAL B N 1
ATOM 2458 C CA . VAL B 1 73 ? 5.309 6.531 4.293 1 97 73 VAL B CA 1
ATOM 2459 C C . VAL B 1 73 ? 5.844 6.52 2.863 1 97 73 VAL B C 1
ATOM 2461 O O . VAL B 1 73 ? 5.711 5.52 2.152 1 97 73 VAL B O 1
ATOM 2464 N N . PRO B 1 74 ? 6.566 7.551 2.42 1 97.06 74 PRO B N 1
ATOM 2465 C CA . PRO B 1 74 ? 6.996 7.594 1.02 1 97.06 74 PRO B CA 1
ATOM 2466 C C . PRO B 1 74 ? 7.898 6.422 0.644 1 97.06 74 PRO B C 1
ATOM 2468 O O . PRO B 1 74 ? 7.812 5.906 -0.474 1 97.06 74 PRO B O 1
ATOM 2471 N N . ALA B 1 75 ? 8.719 5.945 1.496 1 95.75 75 ALA B N 1
ATOM 2472 C CA . ALA B 1 75 ? 9.641 4.848 1.209 1 95.75 75 ALA B CA 1
ATOM 2473 C C . ALA B 1 75 ? 8.883 3.592 0.79 1 95.75 75 ALA B C 1
ATOM 2475 O O . ALA B 1 75 ? 9.375 2.812 -0.032 1 95.75 75 ALA B O 1
ATOM 2476 N N . ALA B 1 76 ? 7.707 3.418 1.302 1 95.12 76 ALA B N 1
ATOM 2477 C CA . ALA B 1 76 ? 6.906 2.229 1.012 1 95.12 76 ALA B CA 1
ATOM 2478 C C . ALA B 1 76 ? 6.09 2.412 -0.264 1 95.12 76 ALA B C 1
ATOM 2480 O O . ALA B 1 76 ? 5.582 1.441 -0.828 1 95.12 76 ALA B O 1
ATOM 2481 N N . LEU B 1 77 ? 5.953 3.656 -0.738 1 97.75 77 LEU B N 1
ATOM 2482 C CA . LEU B 1 77 ? 5.109 3.965 -1.885 1 97.75 77 LEU B CA 1
ATOM 2483 C C . LEU B 1 77 ? 5.953 4.242 -3.123 1 97.75 77 LEU B C 1
ATOM 2485 O O . LEU B 1 77 ? 5.414 4.531 -4.195 1 97.75 77 LEU B O 1
ATOM 2489 N N . GLN B 1 78 ? 7.215 4.141 -2.99 1 97.81 78 GLN B N 1
ATOM 2490 C CA . GLN B 1 78 ? 8.125 4.387 -4.105 1 97.81 78 GLN B CA 1
ATOM 2491 C C . GLN B 1 78 ? 8.789 3.094 -4.566 1 97.81 78 GLN B C 1
ATOM 2493 O O . GLN B 1 78 ? 9.047 2.197 -3.762 1 97.81 78 GLN B O 1
ATOM 2498 N N . CYS B 1 79 ? 8.992 2.975 -5.82 1 97.38 79 CYS B N 1
ATOM 2499 C CA . CYS B 1 79 ? 9.656 1.817 -6.41 1 97.38 79 CYS B CA 1
ATOM 2500 C C . CYS B 1 79 ? 11.094 1.702 -5.906 1 97.38 79 CYS B C 1
ATOM 2502 O O . CYS B 1 79 ? 11.836 2.686 -5.91 1 97.38 79 CYS B O 1
ATOM 2504 N N . PRO B 1 80 ? 11.531 0.576 -5.477 1 96.62 80 PRO B N 1
ATOM 2505 C CA . PRO B 1 80 ? 12.898 0.417 -4.977 1 96.62 80 PRO B CA 1
ATOM 2506 C C . PRO B 1 80 ? 13.953 0.524 -6.082 1 96.62 80 PRO B C 1
ATOM 2508 O O . PRO B 1 80 ? 15.133 0.738 -5.801 1 96.62 80 PRO B O 1
ATOM 2511 N N . HIS B 1 81 ? 13.594 0.427 -7.258 1 95.62 81 HIS B N 1
ATOM 2512 C CA . HIS B 1 81 ? 14.539 0.427 -8.367 1 95.62 81 HIS B CA 1
ATOM 2513 C C . HIS B 1 81 ? 14.68 1.818 -8.977 1 95.62 81 HIS B C 1
ATOM 2515 O O . HIS B 1 81 ? 15.789 2.299 -9.195 1 95.62 81 HIS B O 1
ATOM 2521 N N . CYS B 1 82 ? 13.578 2.498 -9.258 1 95.88 82 CYS B N 1
ATOM 2522 C CA . CYS B 1 82 ? 13.648 3.793 -9.93 1 95.88 82 CYS B CA 1
ATOM 2523 C C . CYS B 1 82 ? 13.352 4.926 -8.953 1 95.88 82 CYS B C 1
ATOM 2525 O O . CYS B 1 82 ? 13.562 6.098 -9.281 1 95.88 82 CYS B O 1
ATOM 2527 N N . HIS B 1 83 ? 12.727 4.668 -7.867 1 95.94 83 HIS B N 1
ATOM 2528 C CA . HIS B 1 83 ? 12.484 5.602 -6.773 1 95.94 83 HIS B CA 1
ATOM 2529 C C . HIS B 1 83 ? 11.391 6.602 -7.137 1 95.94 83 HIS B C 1
ATOM 2531 O O . HIS B 1 83 ? 11.289 7.668 -6.523 1 95.94 83 HIS B O 1
ATOM 2537 N N . THR B 1 84 ? 10.609 6.246 -8.109 1 95.44 84 THR B N 1
ATOM 2538 C CA . THR B 1 84 ? 9.43 7.039 -8.438 1 95.44 84 THR B CA 1
ATOM 2539 C C . THR B 1 84 ? 8.195 6.477 -7.734 1 95.44 84 THR B C 1
ATOM 2541 O O . THR B 1 84 ? 8.227 5.363 -7.207 1 95.44 84 THR B O 1
ATOM 2544 N N . TRP B 1 85 ? 7.195 7.352 -7.695 1 95.81 85 TRP B N 1
ATOM 2545 C CA . TRP B 1 85 ? 5.941 6.918 -7.09 1 95.81 85 TRP B CA 1
ATOM 2546 C C . TRP B 1 85 ? 5.332 5.758 -7.875 1 95.81 85 TRP B C 1
ATOM 2548 O O . TRP B 1 85 ? 5.336 5.766 -9.109 1 95.81 85 TRP B O 1
ATOM 2558 N N . MET B 1 86 ? 4.785 4.797 -7.152 1 93.69 86 MET B N 1
ATOM 2559 C CA . MET B 1 86 ? 4.293 3.586 -7.801 1 93.69 86 MET B CA 1
ATOM 2560 C C . MET B 1 86 ? 2.832 3.744 -8.211 1 93.69 86 MET B C 1
ATOM 2562 O O . MET B 1 86 ? 1.938 3.201 -7.559 1 93.69 86 MET B O 1
ATOM 2566 N N . TRP B 1 87 ? 2.629 4.328 -9.344 1 94.19 87 TRP B N 1
ATOM 2567 C CA . TRP B 1 87 ? 1.305 4.527 -9.922 1 94.19 87 TRP B CA 1
ATOM 2568 C C . TRP B 1 87 ? 0.779 3.234 -10.539 1 94.19 87 TRP B C 1
ATOM 2570 O O . TRP B 1 87 ? -0.433 3.057 -10.68 1 94.19 87 TRP B O 1
ATOM 2580 N N . ASP B 1 88 ? 1.769 2.391 -10.922 1 94.25 88 ASP B N 1
ATOM 2581 C CA . ASP B 1 88 ? 1.438 1.091 -11.492 1 94.25 88 ASP B CA 1
ATOM 2582 C C . ASP B 1 88 ? 2.295 -0.014 -10.883 1 94.25 88 ASP B C 1
ATOM 2584 O O . ASP B 1 88 ? 3.166 -0.573 -11.555 1 94.25 88 ASP B O 1
ATOM 2588 N N . PRO B 1 89 ? 1.982 -0.312 -9.641 1 96.56 89 PRO B N 1
ATOM 2589 C CA . PRO B 1 89 ? 2.797 -1.308 -8.938 1 96.56 89 PRO B CA 1
ATOM 2590 C C . PRO B 1 89 ? 2.436 -2.74 -9.32 1 96.56 89 PRO B C 1
ATOM 2592 O O . PRO B 1 89 ? 1.255 -3.062 -9.477 1 96.56 89 PRO B O 1
ATOM 2595 N N . CYS B 1 90 ? 3.381 -3.572 -9.43 1 94.94 90 CYS B N 1
ATOM 2596 C CA . CYS B 1 90 ? 3.201 -4.992 -9.703 1 94.94 90 CYS B CA 1
ATOM 2597 C C . CYS B 1 90 ? 3.93 -5.844 -8.672 1 94.94 90 CYS B C 1
ATOM 2599 O O . CYS B 1 90 ? 5.078 -5.559 -8.32 1 94.94 90 CYS B O 1
ATOM 2601 N N . MET B 1 91 ? 3.301 -6.793 -8.266 1 96.19 91 MET B N 1
ATOM 2602 C CA . MET B 1 91 ? 3.865 -7.68 -7.25 1 96.19 91 MET B CA 1
ATOM 2603 C C . MET B 1 91 ? 4.211 -9.039 -7.844 1 96.19 91 MET B C 1
ATOM 2605 O O . MET B 1 91 ? 3.443 -9.586 -8.641 1 96.19 91 MET B O 1
ATOM 2609 N N . LEU B 1 92 ? 5.324 -9.492 -7.418 1 92.19 92 LEU B N 1
ATOM 2610 C CA . LEU B 1 92 ? 5.809 -10.797 -7.871 1 92.19 92 LEU B CA 1
ATOM 2611 C C . LEU B 1 92 ? 5.48 -11.883 -6.848 1 92.19 92 LEU B C 1
ATOM 2613 O O . LEU B 1 92 ? 5.035 -11.578 -5.738 1 92.19 92 LEU B O 1
ATOM 2617 N N . GLU B 1 93 ? 5.621 -13.117 -7.246 1 87.44 93 GLU B N 1
ATOM 2618 C CA . GLU B 1 93 ? 5.207 -14.242 -6.414 1 87.44 93 GLU B CA 1
ATOM 2619 C C . GLU B 1 93 ? 6.051 -14.336 -5.145 1 87.44 93 GLU B C 1
ATOM 2621 O O . GLU B 1 93 ? 5.648 -14.969 -4.168 1 87.44 93 GLU B O 1
ATOM 2626 N N . CYS B 1 94 ? 7.215 -13.641 -5.141 1 89.31 94 CYS B N 1
ATOM 2627 C CA . CYS B 1 94 ? 8.086 -13.633 -3.969 1 89.31 94 CYS B CA 1
ATOM 2628 C C . CYS B 1 94 ? 7.598 -12.617 -2.941 1 89.31 94 CYS B C 1
ATOM 2630 O O . CYS B 1 94 ? 8.094 -12.586 -1.812 1 89.31 94 CYS B O 1
ATOM 2632 N N . GLY B 1 95 ? 6.691 -11.758 -3.383 1 93.44 95 GLY B N 1
ATOM 2633 C CA . GLY B 1 95 ? 6.141 -10.766 -2.473 1 93.44 95 GLY B CA 1
ATOM 2634 C C . GLY B 1 95 ? 6.707 -9.375 -2.689 1 93.44 95 GLY B C 1
ATOM 2635 O O . GLY B 1 95 ? 6.172 -8.391 -2.172 1 93.44 95 GLY B O 1
ATOM 2636 N N . HIS B 1 96 ? 7.77 -9.258 -3.457 1 96.38 96 HIS B N 1
ATOM 2637 C CA . HIS B 1 96 ? 8.328 -7.938 -3.746 1 96.38 96 HIS B CA 1
ATOM 2638 C C . HIS B 1 96 ? 7.488 -7.199 -4.781 1 96.38 96 HIS B C 1
ATOM 2640 O O . HIS B 1 96 ? 6.93 -7.816 -5.691 1 96.38 96 HIS B O 1
ATOM 2646 N N . THR B 1 97 ? 7.426 -5.879 -4.609 1 97.44 97 THR B N 1
ATOM 2647 C CA . THR B 1 97 ? 6.676 -5.023 -5.523 1 97.44 97 THR B CA 1
ATOM 2648 C C . THR B 1 97 ? 7.598 -4.004 -6.188 1 97.44 97 THR B C 1
ATOM 2650 O O . THR B 1 97 ? 8.438 -3.395 -5.527 1 97.44 97 THR B O 1
ATOM 2653 N N . VAL B 1 98 ? 7.48 -3.873 -7.465 1 97.12 98 VAL B N 1
ATOM 2654 C CA . VAL B 1 98 ? 8.18 -2.869 -8.258 1 97.12 98 VAL B CA 1
ATOM 2655 C C . VAL B 1 98 ? 7.215 -2.232 -9.258 1 97.12 98 VAL B C 1
ATOM 2657 O O . VAL B 1 98 ? 6.113 -2.74 -9.469 1 97.12 98 VAL B O 1
ATOM 2660 N N . CYS B 1 99 ? 7.543 -1.053 -9.703 1 95.31 99 CYS B N 1
ATOM 2661 C CA . CYS B 1 99 ? 6.66 -0.452 -10.703 1 95.31 99 CYS B CA 1
ATOM 2662 C C . CYS B 1 99 ? 6.672 -1.256 -11.992 1 95.31 99 CYS B C 1
ATOM 2664 O O . CYS B 1 99 ? 7.641 -1.955 -12.289 1 95.31 99 CYS B O 1
ATOM 2666 N N . ARG B 1 100 ? 5.688 -1.2 -12.773 1 94.56 100 ARG B N 1
ATOM 2667 C CA . ARG B 1 100 ? 5.504 -1.977 -13.992 1 94.56 100 ARG B CA 1
ATOM 2668 C C . ARG B 1 100 ? 6.625 -1.702 -14.992 1 94.56 100 ARG B C 1
ATOM 2670 O O . ARG B 1 100 ? 7.148 -2.629 -15.617 1 94.56 100 ARG B O 1
ATOM 2677 N N . GLN B 1 101 ? 6.992 -0.47 -15.07 1 92.69 101 GLN B N 1
ATOM 2678 C CA . GLN B 1 101 ? 8.023 -0.092 -16.031 1 92.69 101 GLN B CA 1
ATOM 2679 C C . GLN B 1 101 ? 9.359 -0.756 -15.695 1 92.69 101 GLN B C 1
ATOM 2681 O O . GLN B 1 101 ? 10.016 -1.316 -16.578 1 92.69 101 GLN B O 1
ATOM 2686 N N . CYS B 1 102 ? 9.719 -0.698 -14.445 1 94.88 102 CYS B N 1
ATOM 2687 C CA . CYS B 1 102 ? 10.977 -1.307 -14.016 1 94.88 102 CYS B CA 1
ATOM 2688 C C . CYS B 1 102 ? 10.93 -2.822 -14.18 1 94.88 102 CYS B C 1
ATOM 2690 O O . CYS B 1 102 ? 11.922 -3.441 -14.555 1 94.88 102 CYS B O 1
ATOM 2692 N N . CYS B 1 103 ? 9.789 -3.402 -13.914 1 94 103 CYS B N 1
ATOM 2693 C CA . CYS B 1 103 ? 9.609 -4.84 -14.086 1 94 103 CYS B CA 1
ATOM 2694 C C . CYS B 1 103 ? 9.773 -5.238 -15.547 1 94 103 CYS B C 1
ATOM 2696 O O . CYS B 1 103 ? 10.484 -6.199 -15.852 1 94 103 CYS B O 1
ATOM 2698 N N . GLN B 1 104 ? 9.164 -4.555 -16.391 1 91.75 104 GL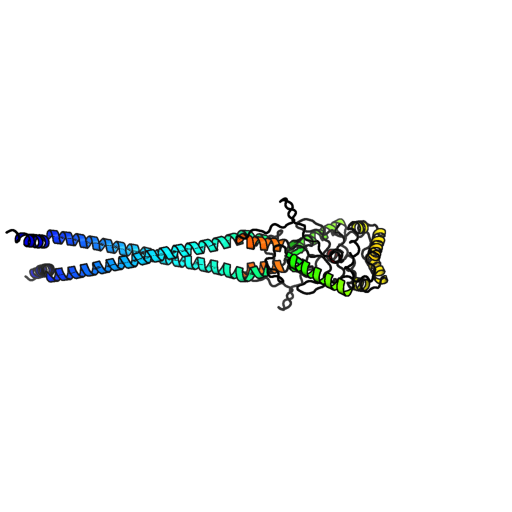N B N 1
ATOM 2699 C CA . GLN B 1 104 ? 9.242 -4.82 -17.828 1 91.75 104 GLN B CA 1
ATOM 2700 C C . GLN B 1 104 ? 10.672 -4.691 -18.328 1 91.75 104 GLN B C 1
ATOM 2702 O O . GLN B 1 104 ? 11.141 -5.523 -19.109 1 91.75 104 GLN B O 1
ATOM 2707 N N . THR B 1 105 ? 11.273 -3.646 -17.891 1 92.81 105 THR B N 1
ATOM 2708 C CA . THR B 1 105 ? 12.664 -3.428 -18.297 1 92.81 105 THR B CA 1
ATOM 2709 C C . THR B 1 105 ? 13.547 -4.582 -17.844 1 92.81 105 THR B C 1
ATOM 2711 O O . THR B 1 105 ? 14.398 -5.059 -18.594 1 92.81 105 THR B O 1
ATOM 2714 N N . TRP B 1 106 ? 13.375 -5.004 -16.641 1 94.19 106 TRP B N 1
ATOM 2715 C CA . TRP B 1 106 ? 14.133 -6.113 -16.078 1 94.19 106 TRP B CA 1
ATOM 2716 C C . TRP B 1 106 ? 13.945 -7.379 -16.906 1 94.19 106 TRP B C 1
ATOM 2718 O O . TRP B 1 106 ? 14.922 -8.039 -17.266 1 94.19 106 TRP B O 1
ATOM 2728 N N . PHE B 1 107 ? 12.68 -7.734 -17.297 1 91.31 107 PHE B N 1
ATOM 2729 C CA . PHE B 1 107 ? 12.383 -8.93 -18.078 1 91.31 107 PHE B CA 1
ATOM 2730 C C . PHE B 1 107 ? 12.945 -8.805 -19.484 1 91.31 107 PHE B C 1
ATOM 2732 O O . PHE B 1 107 ? 13.406 -9.797 -20.062 1 91.31 107 PHE B O 1
ATOM 2739 N N . ARG B 1 108 ? 12.859 -7.641 -19.984 1 88.94 108 ARG B N 1
ATOM 2740 C CA . ARG B 1 108 ? 13.422 -7.418 -21.312 1 88.94 108 ARG B CA 1
ATOM 2741 C C . ARG B 1 108 ? 14.93 -7.676 -21.328 1 88.94 108 ARG B C 1
ATOM 2743 O O . ARG B 1 108 ? 15.469 -8.203 -22.312 1 88.94 108 ARG B O 1
ATOM 2750 N N . GLN B 1 109 ? 15.562 -7.254 -20.281 1 92 109 GLN B N 1
ATOM 2751 C CA . GLN B 1 109 ? 17 -7.492 -20.156 1 92 109 GLN B CA 1
ATOM 2752 C C . GLN B 1 109 ? 17.312 -8.984 -20.094 1 92 109 GLN B C 1
ATOM 2754 O O . GLN B 1 109 ? 18.266 -9.453 -20.703 1 92 109 GLN B O 1
ATOM 2759 N N . ILE B 1 110 ? 16.516 -9.719 -19.375 1 88.88 110 ILE B N 1
ATOM 2760 C CA . ILE B 1 110 ? 16.672 -11.172 -19.297 1 88.88 110 ILE B CA 1
ATOM 2761 C C . ILE B 1 110 ? 16.484 -11.789 -20.672 1 88.88 110 ILE B C 1
ATOM 2763 O O . ILE B 1 110 ? 17.25 -12.656 -21.094 1 88.88 110 ILE B O 1
ATOM 2767 N N . ASP B 1 111 ? 15.445 -11.352 -21.375 1 85 111 ASP B N 1
ATOM 2768 C CA . ASP B 1 111 ? 15.18 -11.844 -22.719 1 85 111 ASP B CA 1
ATOM 2769 C C . ASP B 1 111 ? 16.359 -11.555 -23.656 1 85 111 ASP B C 1
ATOM 2771 O O . ASP B 1 111 ? 16.734 -12.398 -24.469 1 85 111 ASP B O 1
ATOM 2775 N N . ALA B 1 112 ? 16.828 -10.398 -23.547 1 86.88 112 ALA B N 1
ATOM 2776 C CA . ALA B 1 112 ? 17.938 -10 -24.391 1 86.88 112 ALA B CA 1
ATOM 2777 C C . ALA B 1 112 ? 19.172 -10.867 -24.125 1 86.88 112 ALA B C 1
ATOM 2779 O O . ALA B 1 112 ? 19.844 -11.297 -25.062 1 86.88 112 ALA B O 1
ATOM 2780 N N . ALA B 1 113 ? 19.453 -11.078 -22.891 1 89.75 113 ALA B N 1
ATOM 2781 C CA . ALA B 1 113 ? 20.578 -11.93 -22.516 1 89.75 113 ALA B CA 1
ATOM 2782 C C . ALA B 1 113 ? 20.391 -13.352 -23.031 1 89.75 113 ALA B C 1
ATOM 2784 O O . ALA B 1 113 ? 21.344 -13.984 -23.5 1 89.75 113 ALA B O 1
ATOM 2785 N N . PHE B 1 114 ? 19.156 -13.836 -22.969 1 84 114 PHE B N 1
ATOM 2786 C CA . PHE B 1 114 ? 18.828 -15.164 -23.469 1 84 114 PHE B CA 1
ATOM 2787 C C . PHE B 1 114 ? 19.078 -15.258 -24.969 1 84 114 PHE B C 1
ATOM 2789 O O . PHE B 1 114 ? 19.625 -16.25 -25.453 1 84 114 PHE B O 1
ATOM 2796 N N . ARG B 1 115 ? 18.672 -14.258 -25.672 1 83.62 115 ARG B N 1
ATOM 2797 C CA . ARG B 1 115 ? 18.844 -14.219 -27.125 1 83.62 115 ARG B CA 1
ATOM 2798 C C . ARG B 1 115 ? 20.328 -14.25 -27.5 1 83.62 115 ARG B C 1
ATOM 2800 O O . ARG B 1 115 ? 20.703 -14.922 -28.453 1 83.62 115 ARG B O 1
ATOM 2807 N N . VAL B 1 116 ? 21.047 -13.57 -26.781 1 88.12 116 VAL B N 1
ATOM 2808 C CA . VAL B 1 116 ? 22.484 -13.516 -27.047 1 88.12 116 VAL B CA 1
ATOM 2809 C C . VAL B 1 116 ? 23.109 -14.883 -26.781 1 88.12 116 VAL B C 1
ATOM 2811 O O . VAL B 1 116 ? 23.922 -15.375 -27.578 1 88.12 116 VAL B O 1
ATOM 2814 N N . GLU B 1 117 ? 22.719 -15.453 -25.719 1 86.5 117 GLU B N 1
ATOM 2815 C CA . GLU B 1 117 ? 23.297 -16.719 -25.281 1 86.5 117 GLU B CA 1
ATOM 2816 C C . GLU B 1 117 ? 22.844 -17.859 -26.172 1 86.5 117 GLU B C 1
ATOM 2818 O O . GLU B 1 117 ? 23.625 -18.766 -26.484 1 86.5 117 GLU B O 1
ATOM 2823 N N . HIS B 1 118 ? 21.562 -17.828 -26.609 1 81.19 118 HIS B N 1
ATOM 2824 C CA . HIS B 1 118 ? 21.016 -19 -27.297 1 81.19 118 HIS B CA 1
ATOM 2825 C C . HIS B 1 118 ? 20.734 -18.688 -28.766 1 81.19 118 HIS B C 1
ATOM 2827 O O . HIS B 1 118 ? 20.391 -19.594 -29.531 1 81.19 118 HIS B O 1
ATOM 2833 N N . GLY B 1 119 ? 20.984 -17.516 -29.109 1 73.5 119 GLY B N 1
ATOM 2834 C CA . GLY B 1 119 ? 20.844 -17.141 -30.516 1 73.5 119 GLY B CA 1
ATOM 2835 C C . GLY B 1 119 ? 19.406 -17.125 -31 1 73.5 119 GLY B C 1
ATOM 2836 O O . GLY B 1 119 ? 19.156 -17.156 -32.188 1 73.5 119 GLY B O 1
ATOM 2837 N N . CYS B 1 120 ? 18.469 -17.375 -30.109 1 66.75 120 CYS B N 1
ATOM 2838 C CA . CYS B 1 120 ? 17.062 -17.359 -30.5 1 66.75 120 CYS B CA 1
ATOM 2839 C C . CYS B 1 120 ? 16.219 -16.609 -29.469 1 66.75 120 CYS B C 1
ATOM 2841 O O . CYS B 1 120 ? 16.641 -16.406 -28.344 1 66.75 120 CYS B O 1
ATOM 2843 N N . ARG B 1 121 ? 15.195 -16.094 -30.125 1 62.69 121 ARG B N 1
ATOM 2844 C CA . ARG B 1 121 ? 14.234 -15.477 -29.234 1 62.69 121 ARG B CA 1
ATOM 2845 C C . ARG B 1 121 ? 13.547 -16.531 -28.359 1 62.69 121 ARG B C 1
ATOM 2847 O O . ARG B 1 121 ? 13.352 -17.672 -28.781 1 62.69 121 ARG B O 1
ATOM 2854 N N . PRO B 1 122 ? 13.531 -16.266 -27.031 1 58.81 122 PRO B N 1
ATOM 2855 C CA . PRO B 1 122 ? 12.797 -17.219 -26.203 1 58.81 122 PRO B CA 1
ATOM 2856 C C . PRO B 1 122 ? 11.523 -17.719 -26.891 1 58.81 122 PRO B C 1
ATOM 2858 O O . PRO B 1 122 ? 10.805 -16.938 -27.516 1 58.81 122 PRO B O 1
ATOM 2861 N N . ARG B 1 123 ? 11.617 -18.891 -27.297 1 53.72 123 ARG B N 1
ATOM 2862 C CA . ARG B 1 123 ? 10.484 -19.469 -28.016 1 53.72 123 ARG B CA 1
ATOM 2863 C C . ARG B 1 123 ? 9.203 -19.375 -27.188 1 53.72 123 ARG B C 1
ATOM 2865 O O . ARG B 1 123 ? 9.258 -19.344 -25.953 1 53.72 123 ARG B O 1
ATOM 2872 N N . ARG B 1 124 ? 8.188 -18.719 -27.812 1 48.31 124 ARG B N 1
ATOM 2873 C CA . ARG B 1 124 ? 6.84 -18.703 -27.25 1 48.31 124 ARG B CA 1
ATOM 2874 C C . ARG B 1 124 ? 6.5 -20.031 -26.594 1 48.31 124 ARG B C 1
ATOM 2876 O O . ARG B 1 124 ? 6.609 -21.078 -27.219 1 48.31 124 ARG B O 1
ATOM 2883 N N . GLY B 1 125 ? 7.004 -20.234 -25.438 1 43.03 125 GLY B N 1
ATOM 2884 C CA . GLY B 1 125 ? 6.668 -21.5 -24.797 1 43.03 125 GLY B CA 1
ATOM 2885 C C . GLY B 1 125 ? 5.305 -22.031 -25.203 1 43.03 125 GLY B C 1
ATOM 2886 O O . GLY B 1 125 ? 4.496 -21.297 -25.781 1 43.03 125 GLY B O 1
ATOM 2887 N N . PRO B 1 126 ? 5.137 -23.328 -25.25 1 37.25 126 PRO B N 1
ATOM 2888 C CA . PRO B 1 126 ? 3.814 -23.844 -25.625 1 37.25 126 PRO B CA 1
ATOM 2889 C C . PRO B 1 126 ? 2.674 -23.031 -25.016 1 37.25 126 PRO B C 1
ATOM 2891 O O . PRO B 1 126 ? 2.84 -22.438 -23.953 1 37.25 126 PRO B O 1
ATOM 2894 N N . VAL B 1 127 ? 1.772 -22.531 -25.875 1 34.88 127 VAL B N 1
ATOM 2895 C CA . VAL B 1 127 ? 0.499 -21.953 -25.469 1 34.88 127 VAL B CA 1
ATOM 2896 C C . VAL B 1 127 ? 0.023 -22.609 -24.172 1 34.88 127 VAL B C 1
ATOM 2898 O O . VAL B 1 127 ? 0.169 -23.828 -24 1 34.88 127 VAL B O 1
ATOM 2901 N N . ALA B 1 128 ? -0.035 -21.906 -23.125 1 37.56 128 ALA B N 1
ATOM 2902 C CA . ALA B 1 128 ? -0.775 -22.406 -21.953 1 37.56 128 ALA B CA 1
ATOM 2903 C C . ALA B 1 128 ? -1.854 -23.391 -22.375 1 37.56 128 ALA B C 1
ATOM 2905 O O . ALA B 1 128 ? -2.576 -23.172 -23.359 1 37.56 128 ALA B O 1
ATOM 2906 N N . LEU B 1 129 ? -1.676 -24.672 -22.328 1 38.31 129 LEU B N 1
ATOM 2907 C CA . LEU B 1 129 ? -2.852 -25.484 -22.594 1 38.31 129 LEU B CA 1
ATOM 2908 C C . LEU B 1 129 ? -4.129 -24.75 -22.188 1 38.31 129 LEU B C 1
ATOM 2910 O O . LEU B 1 129 ? -4.184 -24.141 -21.109 1 38.31 129 LEU B O 1
ATOM 2914 N N . PRO B 1 130 ? -4.984 -24.281 -23.125 1 33.19 130 PRO B N 1
ATOM 2915 C CA . PRO B 1 130 ? -6.215 -23.562 -22.797 1 33.19 130 PRO B CA 1
ATOM 2916 C C . PRO B 1 130 ? -6.848 -24.047 -21.5 1 33.19 130 PRO B C 1
ATOM 2918 O O . PRO B 1 130 ? -6.664 -25.203 -21.109 1 33.19 130 PRO B O 1
ATOM 2921 N N . PRO B 1 131 ? -7.266 -23.078 -20.625 1 34.34 131 PRO B N 1
ATOM 2922 C CA . PRO B 1 131 ? -8.195 -23.453 -19.547 1 34.34 131 PRO B CA 1
ATOM 2923 C C . PRO B 1 131 ? -9.148 -24.578 -19.969 1 34.34 131 PRO B C 1
ATOM 2925 O O . PRO B 1 131 ? -9.625 -25.328 -19.125 1 34.34 131 PRO B O 1
ATOM 2928 N N . LEU B 1 132 ? -9.391 -24.609 -21.203 1 36.62 132 LEU B N 1
ATOM 2929 C CA . LEU B 1 132 ? -10.305 -25.625 -21.703 1 36.62 132 LEU B CA 1
ATOM 2930 C C . LEU B 1 132 ? -9.758 -27.031 -21.438 1 36.62 132 LEU B C 1
ATOM 2932 O O . LEU B 1 132 ? -10.516 -27.938 -21.078 1 36.62 132 LEU B O 1
ATOM 2936 N N . PHE B 1 133 ? -8.523 -27.125 -21.562 1 36.66 133 PHE B N 1
ATOM 2937 C CA . PHE B 1 133 ? -8.008 -28.469 -21.391 1 36.66 133 PHE B CA 1
ATOM 2938 C C . PHE B 1 133 ? -8.07 -28.875 -19.922 1 36.66 133 PHE B C 1
ATOM 2940 O O . PHE B 1 133 ? -8.445 -30.016 -19.594 1 36.66 133 PHE B O 1
ATOM 2947 N N . PHE B 1 134 ? -7.797 -27.922 -19.109 1 37.69 134 PHE B N 1
ATOM 2948 C CA . PHE B 1 134 ? -7.891 -28.234 -17.688 1 37.69 134 PHE B CA 1
ATOM 2949 C C . PHE B 1 134 ? -9.352 -28.359 -17.266 1 37.69 134 PHE B C 1
ATOM 2951 O O . PHE B 1 134 ? -9.688 -29.203 -16.438 1 37.69 134 PHE B O 1
ATOM 2958 N N . THR B 1 135 ? -10.07 -27.438 -17.828 1 37.66 135 THR B N 1
ATOM 2959 C CA . THR B 1 135 ? -11.5 -27.641 -17.625 1 37.66 135 THR B CA 1
ATOM 2960 C C . THR B 1 135 ? -11.93 -29.016 -18.156 1 37.66 135 THR B C 1
ATOM 2962 O O . THR B 1 135 ? -12.75 -29.688 -17.531 1 37.66 135 THR B O 1
ATOM 2965 N N . LEU B 1 136 ? -11.469 -29.281 -19.281 1 39.94 136 LEU B N 1
ATOM 2966 C CA . LEU B 1 136 ? -11.828 -30.578 -19.828 1 39.94 136 LEU B CA 1
ATOM 2967 C C . LEU B 1 136 ? -11.18 -31.703 -19.016 1 39.94 136 LEU B C 1
ATOM 2969 O O . LEU B 1 136 ? -11.781 -32.75 -18.812 1 39.94 136 LEU B O 1
ATOM 2973 N N . ALA B 1 137 ? -10.023 -31.453 -18.531 1 38.97 137 ALA B N 1
ATOM 2974 C CA . ALA B 1 137 ? -9.367 -32.469 -17.703 1 38.97 137 ALA B CA 1
ATOM 2975 C C . ALA B 1 137 ? -10.055 -32.625 -16.344 1 38.97 137 ALA B C 1
ATOM 2977 O O . ALA B 1 137 ? -10.148 -33.719 -15.805 1 38.97 137 ALA B O 1
ATOM 2978 N N . SER B 1 138 ? -10.344 -31.453 -15.727 1 39.75 138 SER B N 1
ATOM 2979 C CA . SER B 1 138 ? -11.086 -31.562 -14.477 1 39.75 138 SER B CA 1
ATOM 2980 C C . SER B 1 138 ? -12.43 -32.25 -14.688 1 39.75 138 SER B C 1
ATOM 2982 O O . SER B 1 138 ? -13.023 -32.781 -13.75 1 39.75 138 SER B O 1
ATOM 2984 N N . ARG B 1 139 ? -13.078 -31.812 -15.766 1 39.84 139 ARG B N 1
ATOM 2985 C CA . ARG B 1 139 ? -14.406 -32.375 -16.031 1 39.84 139 ARG B CA 1
ATOM 2986 C C . ARG B 1 139 ? -14.297 -33.812 -16.5 1 39.84 139 ARG B C 1
ATOM 2988 O O . ARG B 1 139 ? -14.555 -34.125 -17.672 1 39.84 139 ARG B O 1
ATOM 2995 N N . ARG B 1 140 ? -13.461 -34.656 -15.805 1 44.31 140 ARG B N 1
ATOM 2996 C CA . ARG B 1 140 ? -13.648 -36.125 -15.742 1 44.31 140 ARG B CA 1
ATOM 2997 C C . ARG B 1 140 ? -13.062 -36.812 -16.969 1 44.31 140 ARG B C 1
ATOM 2999 O O . ARG B 1 140 ? -13.289 -38 -17.188 1 44.31 140 ARG B O 1
ATOM 3006 N N . LYS B 1 141 ? -12.469 -36.062 -18.031 1 43.09 141 LYS B N 1
ATOM 3007 C CA . LYS B 1 141 ? -12.055 -36.938 -19.125 1 43.09 141 LYS B CA 1
ATOM 3008 C C . LYS B 1 141 ? -10.539 -37.125 -19.141 1 43.09 141 LYS B C 1
ATOM 3010 O O . LYS B 1 141 ? -9.805 -36.219 -19.516 1 43.09 141 LYS B O 1
ATOM 3015 N N . ALA B 1 142 ? -10.031 -38.094 -18.422 1 44.72 142 ALA B N 1
ATOM 3016 C CA . ALA B 1 142 ? -8.664 -38.594 -18.328 1 44.72 142 ALA B CA 1
ATOM 3017 C C . ALA B 1 142 ? -7.93 -38.469 -19.656 1 44.72 142 ALA B C 1
ATOM 3019 O O . ALA B 1 142 ? -6.734 -38.156 -19.688 1 44.72 142 ALA B O 1
ATOM 3020 N N . GLU B 1 143 ? -8.695 -38.75 -20.625 1 46.72 143 GLU B N 1
ATOM 3021 C CA . GLU B 1 143 ? -8.07 -38.781 -21.938 1 46.72 143 GLU B CA 1
ATOM 3022 C C . GLU B 1 143 ? -7.559 -37.406 -22.344 1 46.72 143 GLU B C 1
ATOM 3024 O O . GLU B 1 143 ? -6.484 -37.281 -22.938 1 46.72 143 GLU B O 1
ATOM 3029 N N . LEU B 1 144 ? -8.203 -36.406 -21.891 1 47.78 144 LEU B N 1
ATOM 3030 C CA . LEU B 1 144 ? -7.797 -35.062 -22.328 1 47.78 144 LEU B CA 1
ATOM 3031 C C . LEU B 1 144 ? -6.582 -34.594 -21.531 1 47.78 144 LEU B C 1
ATOM 3033 O O . LEU B 1 144 ? -5.727 -33.875 -22.078 1 47.78 144 LEU B O 1
ATOM 3037 N N . TRP B 1 145 ? -6.539 -35.188 -20.359 1 48.53 145 TRP B N 1
ATOM 3038 C CA . TRP B 1 145 ? -5.32 -34.906 -19.609 1 48.53 145 TRP B CA 1
ATOM 3039 C C . TRP B 1 145 ? -4.102 -35.469 -20.328 1 48.53 145 TRP B C 1
ATOM 3041 O O . TRP B 1 145 ? -3.047 -34.844 -20.375 1 48.53 145 TRP B O 1
ATOM 3051 N N . LYS B 1 146 ? -4.367 -36.781 -20.672 1 47.66 146 LYS B N 1
ATOM 3052 C CA . LYS B 1 146 ? -3.287 -37.406 -21.406 1 47.66 146 LYS B CA 1
ATOM 3053 C C . LYS B 1 146 ? -2.896 -36.594 -22.641 1 47.66 146 LYS B C 1
ATOM 3055 O O . LYS B 1 146 ? -1.71 -36.375 -22.906 1 47.66 146 LYS B O 1
ATOM 3060 N N . ILE B 1 147 ? -3.855 -36.062 -23.25 1 48.12 147 ILE B N 1
ATOM 3061 C CA . ILE B 1 147 ? -3.594 -35.281 -24.453 1 48.12 147 ILE B CA 1
ATOM 3062 C C . ILE B 1 147 ? -2.926 -33.969 -24.094 1 48.12 147 ILE B C 1
ATOM 3064 O O . ILE B 1 147 ? -1.963 -33.562 -24.75 1 48.12 147 ILE B O 1
ATOM 3068 N N . SER B 1 148 ? -3.406 -33.469 -23.047 1 47.28 148 SER B N 1
ATOM 3069 C CA . SER B 1 148 ? -2.832 -32.219 -22.609 1 47.28 148 SER B CA 1
ATOM 3070 C C . SER B 1 148 ? -1.374 -32.375 -22.203 1 47.28 148 SER B C 1
ATOM 3072 O O . SER B 1 148 ? -0.528 -31.547 -22.547 1 47.28 148 SER B O 1
ATOM 3074 N N . ALA B 1 149 ? -1.284 -33.406 -21.359 1 48.88 149 ALA B N 1
ATOM 3075 C CA . ALA B 1 149 ? 0.089 -33.719 -20.969 1 48.88 149 ALA B CA 1
ATOM 3076 C C . ALA B 1 149 ? 0.968 -33.938 -22.188 1 48.88 149 ALA B C 1
ATOM 3078 O O . ALA B 1 149 ? 2.102 -33.469 -22.25 1 48.88 149 ALA B O 1
ATOM 3079 N N . LEU B 1 150 ? 0.345 -34.75 -23.031 1 47.91 150 LEU B N 1
ATOM 3080 C CA . LEU B 1 150 ? 1.092 -35.031 -24.25 1 47.91 150 LEU B CA 1
ATOM 3081 C C . LEU B 1 150 ? 1.356 -33.75 -25.047 1 47.91 150 LEU B C 1
ATOM 3083 O O . LEU B 1 150 ? 2.459 -33.562 -25.562 1 47.91 150 LEU B O 1
ATOM 3087 N N . PHE B 1 151 ? 0.353 -32.906 -25.156 1 46.22 151 PHE B N 1
ATOM 3088 C CA . PHE B 1 151 ? 0.498 -31.641 -25.875 1 46.22 151 PHE B CA 1
ATOM 3089 C C . PHE B 1 151 ? 1.553 -30.766 -25.219 1 46.22 151 PHE B C 1
ATOM 3091 O O . PHE B 1 151 ? 2.379 -30.156 -25.906 1 46.22 151 PHE B O 1
ATOM 3098 N N . HIS B 1 152 ? 1.378 -30.719 -23.922 1 49.62 152 HIS B N 1
ATOM 3099 C CA . HIS B 1 152 ? 2.4 -29.969 -23.203 1 49.62 152 HIS B CA 1
ATOM 3100 C C . HIS B 1 152 ? 3.797 -30.5 -23.516 1 49.62 152 HIS B C 1
ATOM 3102 O O . HIS B 1 152 ? 4.738 -29.719 -23.672 1 49.62 152 HIS B O 1
ATOM 3108 N N . LEU B 1 153 ? 3.732 -31.828 -23.547 1 49.47 153 LEU B N 1
ATOM 3109 C CA . LEU B 1 153 ? 5.012 -32.438 -23.859 1 49.47 153 LEU B CA 1
ATOM 3110 C C . LEU B 1 153 ? 5.441 -32.125 -25.281 1 49.47 153 LEU B C 1
ATOM 3112 O O . LEU B 1 153 ? 6.637 -32 -25.562 1 49.47 153 LEU B O 1
ATOM 3116 N N . LEU B 1 154 ? 4.48 -32.062 -26.031 1 47.38 154 LEU B N 1
ATOM 3117 C CA . LEU B 1 154 ? 4.789 -31.797 -27.438 1 47.38 154 LEU B CA 1
ATOM 3118 C C . LEU B 1 154 ? 5.176 -30.328 -27.641 1 47.38 154 LEU B C 1
ATO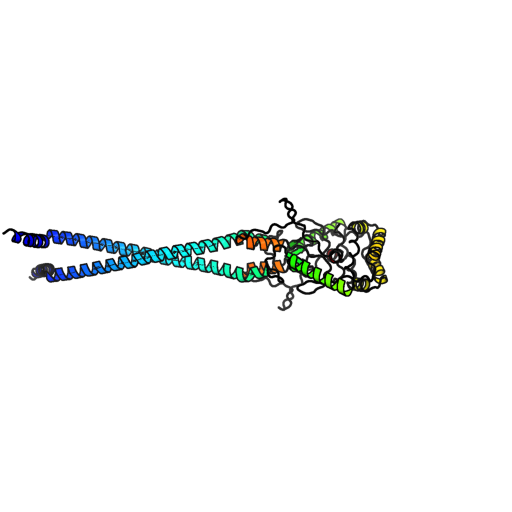M 3120 O O . LEU B 1 154 ? 6.082 -30.031 -28.422 1 47.38 154 LEU B O 1
ATOM 3124 N N . VAL B 1 155 ? 4.477 -29.5 -27.047 1 46.84 155 VAL B N 1
ATOM 3125 C CA . VAL B 1 155 ? 4.703 -28.062 -27.25 1 46.84 155 VAL B CA 1
ATOM 3126 C C . VAL B 1 155 ? 5.895 -27.609 -26.422 1 46.84 155 VAL B C 1
ATOM 3128 O O . VAL B 1 155 ? 6.594 -26.656 -26.797 1 46.84 155 VAL B O 1
ATOM 3131 N N . GLN B 1 156 ? 6.023 -28.094 -25.281 1 47.53 156 GLN B N 1
ATOM 3132 C CA . GLN B 1 156 ? 7.215 -27.797 -24.484 1 47.53 156 GLN B CA 1
ATOM 3133 C C . GLN B 1 156 ? 8.195 -28.953 -24.5 1 47.53 156 GLN B C 1
ATOM 3135 O O . GLN B 1 156 ? 8.328 -29.672 -23.5 1 47.53 156 GLN B O 1
ATOM 3140 N N . PRO B 1 157 ? 8.648 -29.203 -25.688 1 47.31 157 PRO B N 1
ATOM 3141 C CA . PRO B 1 157 ? 9.586 -30.344 -25.703 1 47.31 157 PRO B CA 1
ATOM 3142 C C . PRO B 1 157 ? 10.688 -30.203 -24.672 1 47.31 157 PRO B C 1
ATOM 3144 O O . PRO B 1 157 ? 11.109 -29.094 -24.344 1 47.31 157 PRO B O 1
ATOM 3147 N N . PRO B 1 158 ? 10.969 -31.25 -24.016 1 47.5 158 PRO B N 1
ATOM 3148 C CA . PRO B 1 158 ? 12.141 -31.297 -23.125 1 47.5 158 PRO B CA 1
ATOM 3149 C C . PRO B 1 158 ? 13.43 -30.891 -23.844 1 47.5 158 PRO B C 1
ATOM 3151 O O . PRO B 1 158 ? 13.648 -31.266 -24.984 1 47.5 158 PRO B O 1
ATOM 3154 N N . GLY B 1 159 ? 13.953 -29.703 -23.438 1 52.19 159 GLY B N 1
ATOM 3155 C CA . GLY B 1 159 ? 15.258 -29.344 -23.984 1 52.19 159 GLY B CA 1
ATOM 3156 C C . GLY B 1 159 ? 15.312 -27.906 -24.484 1 52.19 159 GLY B C 1
ATOM 3157 O O . GLY B 1 159 ? 16.391 -27.422 -24.844 1 52.19 159 GLY B O 1
ATOM 3158 N N . VAL B 1 160 ? 14.133 -27.391 -24.781 1 57.53 160 VAL B N 1
ATOM 3159 C CA . VAL B 1 160 ? 14.289 -26.031 -25.312 1 57.53 160 VAL B CA 1
ATOM 3160 C C . VAL B 1 160 ? 14.609 -25.062 -24.188 1 57.53 160 VAL B C 1
ATOM 3162 O O . VAL B 1 160 ? 13.922 -25.047 -23.156 1 57.53 160 VAL B O 1
ATOM 3165 N N . PRO B 1 161 ? 15.773 -24.531 -24.25 1 65.94 161 PRO B N 1
ATOM 3166 C CA . PRO B 1 161 ? 16.141 -23.578 -23.203 1 65.94 161 PRO B CA 1
ATOM 3167 C C . PRO B 1 161 ? 15.133 -22.438 -23.062 1 65.94 161 PRO B C 1
ATOM 3169 O O . PRO B 1 161 ? 14.57 -21.984 -24.062 1 65.94 161 PRO B O 1
ATOM 3172 N N . ARG B 1 162 ? 14.672 -22.141 -21.859 1 70.06 162 ARG B N 1
ATOM 3173 C CA . ARG B 1 162 ? 13.797 -21.016 -21.562 1 70.06 162 ARG B CA 1
ATOM 3174 C C . ARG B 1 162 ? 14.477 -20.016 -20.625 1 70.06 162 ARG B C 1
ATOM 3176 O O . ARG B 1 162 ? 15.312 -20.406 -19.812 1 70.06 162 ARG B O 1
ATOM 3183 N N . PRO B 1 163 ? 14.141 -18.781 -20.859 1 79 163 PRO B N 1
ATOM 3184 C CA . PRO B 1 163 ? 14.727 -17.812 -19.938 1 79 163 PRO B CA 1
ATOM 3185 C C . PRO B 1 163 ? 14.281 -18.016 -18.5 1 79 163 PRO B C 1
ATOM 3187 O O . PRO B 1 163 ? 13.125 -18.359 -18.25 1 79 163 PRO B O 1
ATOM 3190 N N . ARG B 1 164 ? 15.219 -17.844 -17.641 1 81.5 164 ARG B N 1
ATOM 3191 C CA . ARG B 1 164 ? 14.93 -17.844 -16.219 1 81.5 164 ARG B CA 1
ATOM 3192 C C . ARG B 1 164 ? 14.617 -16.453 -15.703 1 81.5 164 ARG B C 1
ATOM 3194 O O . ARG B 1 164 ? 15.523 -15.68 -15.398 1 81.5 164 ARG B O 1
ATOM 3201 N N . TYR B 1 165 ? 13.398 -16.188 -15.617 1 85.75 165 TYR B N 1
ATOM 3202 C CA . TYR B 1 165 ? 13.008 -14.883 -15.109 1 85.75 165 TYR B CA 1
ATOM 3203 C C . TYR B 1 165 ? 13.156 -14.82 -13.594 1 85.75 165 TYR B C 1
ATOM 3205 O O . TYR B 1 165 ? 12.82 -15.773 -12.891 1 85.75 165 TYR B O 1
ATOM 3213 N N . THR B 1 166 ? 13.664 -13.742 -13.094 1 90.81 166 THR B N 1
ATOM 3214 C CA . THR B 1 166 ? 13.891 -13.586 -11.664 1 90.81 166 THR B CA 1
ATOM 3215 C C . THR B 1 166 ? 13.344 -12.242 -11.172 1 90.81 166 THR B C 1
ATOM 3217 O O . THR B 1 166 ? 13.094 -11.344 -11.969 1 90.81 166 THR B O 1
ATOM 3220 N N . CYS B 1 167 ? 13.117 -12.164 -9.914 1 92.5 167 CYS B N 1
ATOM 3221 C CA . CYS B 1 167 ? 12.727 -10.906 -9.281 1 92.5 167 CYS B CA 1
ATOM 3222 C C . CYS B 1 167 ? 13.875 -9.906 -9.305 1 92.5 167 CYS B C 1
ATOM 3224 O O . CYS B 1 167 ? 15.008 -10.25 -8.945 1 92.5 167 CYS B O 1
ATOM 3226 N N . PRO B 1 168 ? 13.656 -8.68 -9.664 1 94.44 168 PRO B N 1
ATOM 3227 C CA . PRO B 1 168 ? 14.734 -7.684 -9.688 1 94.44 168 PRO B CA 1
ATOM 3228 C C . PRO B 1 168 ? 15.242 -7.324 -8.297 1 94.44 168 PRO B C 1
ATOM 3230 O O . PRO B 1 168 ? 16.344 -6.805 -8.156 1 94.44 168 PRO B O 1
ATOM 3233 N N . THR B 1 169 ? 14.5 -7.598 -7.312 1 94.44 169 THR B N 1
ATOM 3234 C CA . THR B 1 169 ? 14.859 -7.199 -5.957 1 94.44 169 THR B CA 1
ATOM 3235 C C . THR B 1 169 ? 15.617 -8.32 -5.246 1 94.44 169 THR B C 1
ATOM 3237 O O . THR B 1 169 ? 16.688 -8.086 -4.676 1 94.44 169 THR B O 1
ATOM 3240 N N . CYS B 1 170 ? 15.164 -9.531 -5.309 1 94.88 170 CYS B N 1
ATOM 3241 C CA . CYS B 1 170 ? 15.766 -10.586 -4.496 1 94.88 170 CYS B CA 1
ATOM 3242 C C . CYS B 1 170 ? 16.344 -11.695 -5.371 1 94.88 170 CYS B C 1
ATOM 3244 O O . CYS B 1 170 ? 16.922 -12.656 -4.863 1 94.88 170 CYS B O 1
ATOM 3246 N N . GLU B 1 171 ? 16.062 -11.766 -6.66 1 94.88 171 GLU B N 1
ATOM 3247 C CA . GLU B 1 171 ? 16.625 -12.664 -7.664 1 94.88 171 GLU B CA 1
ATOM 3248 C C . GLU B 1 171 ? 16.016 -14.055 -7.559 1 94.88 171 GLU B C 1
ATOM 3250 O O . GLU B 1 171 ? 16.5 -15.008 -8.18 1 94.88 171 GLU B O 1
ATOM 3255 N N . GLN B 1 172 ? 14.992 -14.117 -6.844 1 91.5 172 GLN B N 1
ATOM 3256 C CA . GLN B 1 172 ? 14.266 -15.383 -6.824 1 91.5 172 GLN B CA 1
ATOM 3257 C C . GLN B 1 172 ? 13.648 -15.688 -8.188 1 91.5 172 GLN B C 1
ATOM 3259 O O . GLN B 1 172 ? 13.094 -14.789 -8.836 1 91.5 172 GLN B O 1
ATOM 3264 N N . GLU B 1 173 ? 13.75 -16.969 -8.594 1 86.69 173 GLU B N 1
ATOM 3265 C CA . GLU B 1 173 ? 13.148 -17.375 -9.859 1 86.69 173 GLU B CA 1
ATOM 3266 C C . GLU B 1 173 ? 11.633 -17.266 -9.812 1 86.69 173 GLU B C 1
ATOM 3268 O O . GLU B 1 173 ? 11.008 -17.641 -8.82 1 86.69 173 GLU B O 1
ATOM 3273 N N . LEU B 1 174 ? 11.07 -16.797 -10.875 1 83 174 LEU B N 1
ATOM 3274 C CA . LEU B 1 174 ? 9.633 -16.578 -10.961 1 83 174 LEU B CA 1
ATOM 3275 C C . LEU B 1 174 ? 8.984 -17.625 -11.867 1 83 174 LEU B C 1
ATOM 3277 O O . LEU B 1 174 ? 9.562 -18.016 -12.883 1 83 174 LEU B O 1
ATOM 3281 N N . HIS B 1 175 ? 7.797 -17.969 -11.477 1 72.5 175 HIS B N 1
ATOM 3282 C CA . HIS B 1 175 ? 7.07 -18.953 -12.258 1 72.5 175 HIS B CA 1
ATOM 3283 C C . HIS B 1 175 ? 5.688 -18.453 -12.656 1 72.5 175 HIS B C 1
ATOM 3285 O O . HIS B 1 175 ? 4.883 -19.188 -13.211 1 72.5 175 HIS B O 1
ATOM 3291 N N . SER B 1 176 ? 5.43 -17.266 -12.297 1 76.12 176 SER B N 1
ATOM 3292 C CA . SER B 1 176 ? 4.168 -16.641 -12.664 1 76.12 176 SER B CA 1
ATOM 3293 C C . SER B 1 176 ? 4.371 -15.156 -12.992 1 76.12 176 SER B C 1
ATOM 3295 O O . SER B 1 176 ? 5.391 -14.57 -12.625 1 76.12 176 SER B O 1
ATOM 3297 N N . VAL B 1 177 ? 3.414 -14.672 -13.695 1 84.12 177 VAL B N 1
ATOM 3298 C CA . VAL B 1 177 ? 3.498 -13.266 -14.086 1 84.12 177 VAL B CA 1
ATOM 3299 C C . VAL B 1 177 ? 3.225 -12.375 -12.875 1 84.12 177 VAL B C 1
ATOM 3301 O O . VAL B 1 177 ? 2.518 -12.781 -11.953 1 84.12 177 VAL B O 1
ATOM 3304 N N . PRO B 1 178 ? 3.76 -11.188 -12.969 1 89.81 178 PRO B N 1
ATOM 3305 C CA . PRO B 1 178 ? 3.443 -10.234 -11.906 1 89.81 178 PRO B CA 1
ATOM 3306 C C . PRO B 1 178 ? 1.966 -9.852 -11.875 1 89.81 178 PRO B C 1
ATOM 3308 O O . PRO B 1 178 ? 1.297 -9.875 -12.914 1 89.81 178 PRO B O 1
ATOM 3311 N N . ILE B 1 179 ? 1.523 -9.539 -10.664 1 91.19 179 ILE B N 1
ATOM 3312 C CA . ILE B 1 179 ? 0.131 -9.148 -10.469 1 91.19 179 ILE B CA 1
ATOM 3313 C C . ILE B 1 179 ? 0.059 -7.684 -10.047 1 91.19 179 ILE B C 1
ATOM 3315 O O . ILE B 1 179 ? 0.874 -7.223 -9.242 1 91.19 179 ILE B O 1
ATOM 3319 N N . GLU B 1 180 ? -0.912 -7.051 -10.625 1 93.5 180 GLU B N 1
ATOM 3320 C CA . GLU B 1 180 ? -1.071 -5.652 -10.227 1 93.5 180 GLU B CA 1
ATOM 3321 C C . GLU B 1 180 ? -1.423 -5.531 -8.75 1 93.5 180 GLU B C 1
ATOM 3323 O O . GLU B 1 180 ? -2.348 -6.191 -8.273 1 93.5 180 GLU B O 1
ATOM 3328 N N . ASN B 1 181 ? -0.696 -4.75 -8.047 1 96.25 181 ASN B N 1
ATOM 3329 C CA . ASN B 1 181 ? -0.982 -4.461 -6.648 1 96.25 181 ASN B CA 1
ATOM 3330 C C . ASN B 1 181 ? -1.971 -3.307 -6.504 1 96.25 181 ASN B C 1
ATOM 3332 O O . ASN B 1 181 ? -1.568 -2.162 -6.293 1 96.25 181 ASN B O 1
ATOM 3336 N N . ARG B 1 182 ? -3.211 -3.615 -6.523 1 95.94 182 ARG B N 1
ATOM 3337 C CA . ARG B 1 182 ? -4.273 -2.619 -6.578 1 95.94 182 ARG B CA 1
ATOM 3338 C C . ARG B 1 182 ? -4.328 -1.802 -5.293 1 95.94 182 ARG B C 1
ATOM 3340 O O . ARG B 1 182 ? -4.57 -0.594 -5.324 1 95.94 182 ARG B O 1
ATOM 3347 N N . ALA B 1 183 ? -4.145 -2.455 -4.238 1 97.31 183 ALA B N 1
ATOM 3348 C CA . ALA B 1 183 ? -4.211 -1.756 -2.957 1 97.31 183 ALA B CA 1
ATOM 3349 C C . ALA B 1 183 ? -3.092 -0.727 -2.836 1 97.31 183 ALA B C 1
ATOM 3351 O O . ALA B 1 183 ? -3.314 0.39 -2.361 1 97.31 183 ALA B O 1
ATOM 3352 N N . LEU B 1 184 ? -1.895 -1.132 -3.219 1 97.69 184 LEU B N 1
ATOM 3353 C CA . LEU B 1 184 ? -0.779 -0.192 -3.17 1 97.69 184 LEU B CA 1
ATOM 3354 C C . LEU B 1 184 ? -1.011 0.976 -4.121 1 97.69 184 LEU B C 1
ATOM 3356 O O . LEU B 1 184 ? -0.684 2.121 -3.799 1 97.69 184 LEU B O 1
ATOM 3360 N N . ARG B 1 185 ? -1.505 0.674 -5.277 1 96.56 185 ARG B N 1
ATOM 3361 C CA . ARG B 1 185 ? -1.854 1.739 -6.215 1 96.56 185 ARG B CA 1
ATOM 3362 C C . ARG B 1 185 ? -2.832 2.725 -5.582 1 96.56 185 ARG B C 1
ATOM 3364 O O . ARG B 1 185 ? -2.637 3.939 -5.664 1 96.56 185 ARG B O 1
ATOM 3371 N N . ALA B 1 186 ? -3.824 2.213 -4.996 1 96.62 186 ALA B N 1
ATOM 3372 C CA . ALA B 1 186 ? -4.832 3.055 -4.355 1 96.62 186 ALA B CA 1
ATOM 3373 C C . ALA B 1 186 ? -4.215 3.918 -3.26 1 96.62 186 ALA B C 1
ATOM 3375 O O . ALA B 1 186 ? -4.566 5.09 -3.111 1 96.62 186 ALA B O 1
ATOM 3376 N N . THR B 1 187 ? -3.352 3.322 -2.516 1 97.88 187 THR B N 1
ATOM 3377 C CA . THR B 1 187 ? -2.691 4.059 -1.443 1 97.88 187 THR B CA 1
ATOM 3378 C C . THR B 1 187 ? -1.825 5.18 -2.01 1 97.88 187 THR B C 1
ATOM 3380 O O . THR B 1 187 ? -1.841 6.301 -1.499 1 97.88 187 THR B O 1
ATOM 3383 N N . THR B 1 188 ? -1.073 4.855 -3.041 1 97.5 188 THR B N 1
ATOM 3384 C CA . THR B 1 188 ? -0.241 5.855 -3.699 1 97.5 188 THR B CA 1
ATOM 3385 C C . THR B 1 188 ? -1.094 6.996 -4.238 1 97.5 188 THR B C 1
ATOM 3387 O O . THR B 1 188 ? -0.75 8.172 -4.07 1 97.5 188 THR B O 1
ATOM 3390 N N . GLU B 1 189 ? -2.188 6.633 -4.812 1 96.31 189 GLU B N 1
ATOM 3391 C CA . GLU B 1 189 ? -3.107 7.641 -5.328 1 96.31 189 GLU B CA 1
ATOM 3392 C C . GLU B 1 189 ? -3.66 8.508 -4.203 1 96.31 189 GLU B C 1
ATOM 3394 O O . GLU B 1 189 ? -3.701 9.734 -4.32 1 96.31 189 GLU B O 1
ATOM 3399 N N . ALA B 1 190 ? -4.082 7.891 -3.189 1 97 190 ALA B N 1
ATOM 3400 C CA . ALA B 1 190 ? -4.621 8.633 -2.051 1 97 190 ALA B CA 1
ATOM 3401 C C . ALA B 1 190 ? -3.578 9.586 -1.474 1 97 190 ALA B C 1
ATOM 3403 O O . ALA B 1 190 ? -3.885 10.742 -1.175 1 97 190 ALA B O 1
ATOM 3404 N N . TRP B 1 191 ? -2.371 9.148 -1.318 1 97.5 191 TRP B N 1
ATOM 3405 C CA . TRP B 1 191 ? -1.273 9.938 -0.777 1 97.5 191 TRP B CA 1
ATOM 3406 C C . TRP B 1 191 ? -1 11.156 -1.653 1 97.5 191 TRP B C 1
ATOM 3408 O O . TRP B 1 191 ? -0.914 12.281 -1.154 1 97.5 191 TRP B O 1
ATOM 3418 N N . GLN B 1 192 ? -0.978 10.93 -2.914 1 96.38 192 GLN B N 1
ATOM 3419 C CA . GLN B 1 192 ? -0.621 11.984 -3.859 1 96.38 192 GLN B CA 1
ATOM 3420 C C . GLN B 1 192 ? -1.772 12.969 -4.047 1 96.38 192 GLN B C 1
ATOM 3422 O O . GLN B 1 192 ? -1.565 14.18 -4.039 1 96.38 192 GLN B O 1
ATOM 3427 N N . THR B 1 193 ? -2.963 12.391 -4.188 1 94.62 193 THR B N 1
ATOM 3428 C CA . THR B 1 193 ? -4.105 13.266 -4.418 1 94.62 193 THR B CA 1
ATOM 3429 C C . THR B 1 193 ? -4.359 14.156 -3.205 1 94.62 193 THR B C 1
ATOM 3431 O O . THR B 1 193 ? -4.789 15.305 -3.348 1 94.62 193 THR B O 1
ATOM 3434 N N . SER B 1 194 ? -4.082 13.695 -2.023 1 94.94 194 SER B N 1
ATOM 3435 C CA . SER B 1 194 ? -4.227 14.5 -0.815 1 94.94 194 SER B CA 1
ATOM 3436 C C . SER B 1 194 ? -3.266 15.688 -0.823 1 94.94 194 SER B C 1
ATOM 3438 O O . SER B 1 194 ? -3.479 16.672 -0.109 1 94.94 194 SER B O 1
ATOM 3440 N N . ARG B 1 195 ? -2.309 15.648 -1.667 1 92.62 195 ARG B N 1
ATOM 3441 C CA . ARG B 1 195 ? -1.287 16.688 -1.73 1 92.62 195 ARG B CA 1
ATOM 3442 C C . ARG B 1 195 ? -1.434 17.516 -2.998 1 92.62 195 ARG B C 1
ATOM 3444 O O . ARG B 1 195 ? -0.544 18.297 -3.338 1 92.62 195 ARG B O 1
ATOM 3451 N N . GLY B 1 196 ? -2.455 17.219 -3.695 1 91.5 196 GLY B N 1
ATOM 3452 C CA . GLY B 1 196 ? -2.781 18.062 -4.84 1 91.5 196 GLY B CA 1
ATOM 3453 C C . GLY B 1 196 ? -2.234 17.516 -6.148 1 91.5 196 GLY B C 1
ATOM 3454 O O . GLY B 1 196 ? -2.283 18.203 -7.172 1 91.5 196 GLY B O 1
ATOM 3455 N N . VAL B 1 197 ? -1.655 16.375 -6.109 1 92.31 197 VAL B N 1
ATOM 3456 C CA . VAL B 1 197 ? -1.167 15.758 -7.332 1 92.31 197 VAL B CA 1
ATOM 3457 C C . VAL B 1 197 ? -2.277 14.922 -7.965 1 92.31 197 VAL B C 1
ATOM 3459 O O . VAL B 1 197 ? -2.84 14.031 -7.32 1 92.31 197 VAL B O 1
ATOM 3462 N N . PRO B 1 198 ? -2.592 15.188 -9.141 1 88.25 198 PRO B N 1
ATOM 3463 C CA . PRO B 1 198 ? -3.68 14.445 -9.773 1 88.25 198 PRO B CA 1
ATOM 3464 C C . PRO B 1 198 ? -3.305 12.992 -10.07 1 88.25 198 PRO B C 1
ATOM 3466 O O . PRO B 1 198 ? -2.127 12.688 -10.273 1 88.25 198 PRO B O 1
ATOM 3469 N N . THR B 1 199 ? -4.289 12.188 -10.039 1 83.38 199 THR B N 1
ATOM 3470 C CA . THR B 1 199 ? -4.086 10.766 -10.32 1 83.38 199 THR B CA 1
ATOM 3471 C C . THR B 1 199 ? -3.67 10.555 -11.773 1 83.38 199 THR B C 1
ATOM 3473 O O . THR B 1 199 ? -4.078 11.312 -12.656 1 83.38 199 THR B O 1
ATOM 3476 N N . ARG B 1 200 ? -2.781 9.672 -11.867 1 75.5 200 ARG B N 1
ATOM 3477 C CA . ARG B 1 200 ? -2.375 9.312 -13.227 1 75.5 200 ARG B CA 1
ATOM 3478 C C . ARG B 1 200 ? -3.357 8.32 -13.844 1 75.5 200 ARG B C 1
ATOM 3480 O O . ARG B 1 200 ? -3.752 7.344 -13.211 1 75.5 200 ARG B O 1
ATOM 3487 N N . VAL B 1 201 ? -4.203 8.711 -14.695 1 59.38 201 VAL B N 1
ATOM 3488 C CA . VAL B 1 201 ? -5.176 7.867 -15.383 1 59.38 201 VAL B CA 1
ATOM 3489 C C . VAL B 1 201 ? -4.465 6.676 -16.031 1 59.38 201 VAL B C 1
ATOM 3491 O O . VAL B 1 201 ? -3.375 6.824 -16.594 1 59.38 201 VAL B O 1
ATOM 3494 N N . ARG B 1 202 ? -4.898 5.512 -15.453 1 59.16 202 ARG B N 1
ATOM 3495 C CA . ARG B 1 202 ? -4.355 4.312 -16.094 1 59.16 202 ARG B CA 1
ATOM 3496 C C . ARG B 1 202 ? -4.676 4.289 -17.578 1 59.16 202 ARG B C 1
ATOM 3498 O O . ARG B 1 202 ? -5.777 4.66 -17.984 1 59.16 202 ARG B O 1
ATOM 3505 N N . PRO B 1 203 ? -3.707 4.113 -18.375 1 47.88 203 PRO B N 1
ATOM 3506 C CA . PRO B 1 203 ? -4.141 4.008 -19.781 1 47.88 203 PRO B CA 1
ATOM 3507 C C . PRO B 1 203 ? -5.332 3.066 -19.953 1 47.88 203 PRO B C 1
ATOM 3509 O O . PRO B 1 203 ? -6.102 3.213 -20.906 1 47.88 203 PRO B O 1
ATOM 3512 N N . ASP B 1 204 ? -5.445 1.987 -19.219 1 42.72 204 ASP B N 1
ATOM 3513 C CA . ASP B 1 204 ? -6.434 0.995 -19.625 1 42.72 204 ASP B CA 1
ATOM 3514 C C . ASP B 1 204 ? -7.816 1.341 -19.078 1 42.72 204 ASP B C 1
ATOM 3516 O O . ASP B 1 204 ? -8.727 0.505 -19.094 1 42.72 204 ASP B O 1
ATOM 3520 N N . SER B 1 205 ? -8.055 2.268 -18.156 1 42.53 205 SER B N 1
ATOM 3521 C CA . SER B 1 205 ? -9.469 2.434 -17.828 1 42.53 205 SER B CA 1
ATOM 3522 C C . SER B 1 205 ? -10.281 2.846 -19.047 1 42.53 205 SER B C 1
ATOM 3524 O O . SER B 1 205 ? -9.836 3.672 -19.844 1 42.53 205 SER B O 1
ATOM 3526 N N . GLY B 1 206 ? -11.062 2.033 -19.594 1 37 206 GLY B N 1
ATOM 3527 C CA . GLY B 1 206 ? -11.938 2.154 -20.75 1 37 206 GLY B CA 1
ATOM 3528 C C . GLY B 1 206 ? -12.625 3.504 -20.828 1 37 206 GLY B C 1
ATOM 3529 O O . GLY B 1 206 ? -13.438 3.74 -21.734 1 37 206 GLY B O 1
ATOM 3530 N N . ARG B 1 207 ? -13 4.227 -19.781 1 35.72 207 ARG B N 1
ATOM 3531 C CA . ARG B 1 207 ? -13.953 5.238 -20.234 1 35.72 207 ARG B CA 1
ATOM 3532 C C . ARG B 1 207 ? -13.281 6.246 -21.156 1 35.72 207 ARG B C 1
ATOM 3534 O O . ARG B 1 207 ? -13.953 6.91 -21.953 1 35.72 207 ARG B O 1
ATOM 3541 N N . ASP B 1 208 ? -12.367 7.137 -20.703 1 34.81 208 ASP B N 1
ATOM 3542 C CA . ASP B 1 208 ? -12.031 8.133 -21.719 1 34.81 208 ASP B CA 1
ATOM 3543 C C . ASP B 1 208 ? -11.422 7.484 -22.953 1 34.81 208 ASP B C 1
ATOM 3545 O O . ASP B 1 208 ? -10.805 6.418 -22.859 1 34.81 208 ASP B O 1
ATOM 3549 N N . SER B 1 209 ? -11.781 7.848 -24.266 1 35.34 209 SER B N 1
ATOM 3550 C CA . SER B 1 209 ? -11.508 7.594 -25.688 1 35.34 209 SER B CA 1
ATOM 3551 C C . SER B 1 209 ? -10.023 7.395 -25.938 1 35.34 209 SER B C 1
ATOM 3553 O O . SER B 1 209 ? -9.625 6.871 -26.969 1 35.34 209 SER B O 1
ATOM 3555 N N . GLY B 1 210 ? -9.117 8.227 -25.469 1 36.34 210 GLY B N 1
ATOM 3556 C CA . GLY B 1 210 ? -7.777 8.016 -26 1 36.34 210 GLY B CA 1
ATOM 3557 C C . GLY B 1 210 ? -7.164 6.699 -25.562 1 36.34 210 GLY B C 1
ATOM 3558 O O . GLY B 1 210 ? -7.359 6.273 -24.422 1 36.34 210 GLY B O 1
ATOM 3559 N N . ARG B 1 211 ? -6.934 5.652 -26.453 1 37.78 211 ARG B N 1
ATOM 3560 C CA . ARG B 1 211 ? -6.41 4.293 -26.562 1 37.78 211 ARG B CA 1
ATOM 3561 C C . ARG B 1 211 ? -5.207 4.09 -25.656 1 37.78 211 ARG B C 1
ATOM 3563 O O . ARG B 1 211 ? -4.074 4.371 -26.047 1 37.78 211 ARG B O 1
ATOM 3570 N N . SER B 1 212 ? -5.152 4.59 -24.562 1 40.25 212 SER B N 1
ATOM 3571 C CA . SER B 1 212 ? -3.895 4.223 -23.922 1 40.25 212 SER B CA 1
ATOM 3572 C C . SER B 1 212 ? -3.602 2.734 -24.078 1 40.25 212 SER B C 1
ATOM 3574 O O . SER B 1 212 ? -4.508 1.904 -23.984 1 40.25 212 SER B O 1
ATOM 3576 N N . ARG B 1 213 ? -2.719 2.395 -24.781 1 48.97 213 ARG B N 1
ATOM 3577 C CA . ARG B 1 213 ? -2.217 1.07 -25.141 1 48.97 213 ARG B CA 1
ATOM 3578 C C . ARG B 1 213 ? -2.105 0.183 -23.891 1 48.97 213 ARG B C 1
ATOM 3580 O O . ARG B 1 213 ? -1.581 0.608 -22.859 1 48.97 213 ARG B O 1
ATOM 3587 N N . PRO B 1 214 ? -3.02 -0.734 -23.844 1 57.56 214 PRO B N 1
ATOM 3588 C CA . PRO B 1 214 ? -2.789 -1.694 -22.766 1 57.56 214 PRO B CA 1
ATOM 3589 C C . PRO B 1 214 ? -1.305 -1.929 -22.484 1 57.56 214 PRO B C 1
ATOM 3591 O O . PRO B 1 214 ? -0.478 -1.804 -23.391 1 57.56 214 PRO B O 1
ATOM 3594 N N . PRO B 1 215 ? -1.012 -1.782 -21.172 1 61.66 215 PRO B N 1
ATOM 3595 C CA . PRO B 1 215 ? 0.4 -2.076 -20.906 1 61.66 215 PRO B CA 1
ATOM 3596 C C . PRO B 1 215 ? 0.896 -3.303 -21.672 1 61.66 215 PRO B C 1
ATOM 3598 O O . PRO B 1 215 ? 0.112 -4.207 -21.969 1 61.66 215 PRO B O 1
ATOM 3601 N N . PRO B 1 216 ? 2.086 -3.191 -22.125 1 62.88 216 PRO B N 1
ATOM 3602 C CA . PRO B 1 216 ? 2.637 -4.355 -22.828 1 62.88 216 PRO B CA 1
ATOM 3603 C C . PRO B 1 216 ? 2.473 -5.652 -22.031 1 62.88 216 PRO B C 1
ATOM 3605 O O . PRO B 1 216 ? 2.543 -5.637 -20.797 1 62.88 216 PRO B O 1
ATOM 3608 N N . PRO B 1 217 ? 2.156 -6.605 -22.719 1 70 217 PRO B N 1
ATOM 3609 C CA . PRO B 1 217 ? 1.991 -7.891 -22.031 1 70 217 PRO B CA 1
ATOM 3610 C C . PRO B 1 217 ? 3.285 -8.391 -21.391 1 70 217 PRO B C 1
ATOM 3612 O O . PRO B 1 217 ? 4.379 -7.988 -21.797 1 70 217 PRO B O 1
ATOM 3615 N N . TRP B 1 218 ? 3.223 -9.031 -20.312 1 74.25 218 TRP B N 1
ATOM 3616 C CA . TRP B 1 218 ? 4.367 -9.695 -19.703 1 74.25 218 TRP B CA 1
ATOM 3617 C C . TRP B 1 218 ? 4.957 -10.742 -20.656 1 74.25 218 TRP B C 1
ATOM 3619 O O . TRP B 1 218 ? 4.289 -11.188 -21.594 1 74.25 218 TRP B O 1
ATOM 3629 N N . PRO B 1 219 ? 6.219 -11.086 -20.406 1 63.56 219 PRO B N 1
ATOM 3630 C CA . PRO B 1 219 ? 6.828 -12.094 -21.266 1 63.56 219 PRO B CA 1
ATOM 3631 C C . PRO B 1 219 ? 6.004 -13.383 -21.344 1 63.56 219 PRO B C 1
ATOM 3633 O O . PRO B 1 219 ? 5.48 -13.844 -20.328 1 63.56 219 PRO B O 1
ATOM 3636 N N . TYR B 1 220 ? 5.891 -13.875 -22.484 1 57.78 220 TYR B N 1
ATOM 3637 C CA . TYR B 1 220 ? 5.062 -15.039 -22.781 1 57.78 220 TYR B CA 1
ATOM 3638 C C . TYR B 1 220 ? 5.5 -16.234 -21.953 1 57.78 220 TYR B C 1
ATOM 3640 O O . TYR B 1 220 ? 4.66 -17 -21.469 1 57.78 220 TYR B O 1
ATOM 3648 N N . SER B 1 221 ? 6.785 -16.359 -21.812 1 59.84 221 SER B N 1
ATOM 3649 C CA . SER B 1 221 ? 7.32 -17.516 -21.109 1 59.84 221 SER B CA 1
ATOM 3650 C C . SER B 1 221 ? 6.934 -17.516 -19.641 1 59.84 221 SER B C 1
ATOM 3652 O O . SER B 1 221 ? 6.863 -18.562 -19 1 59.84 221 SER B O 1
ATOM 3654 N N . LEU B 1 222 ? 6.723 -16.375 -19.141 1 59.81 222 LEU B N 1
ATOM 3655 C CA . LEU B 1 222 ? 6.324 -16.281 -17.75 1 59.81 222 LEU B CA 1
ATOM 3656 C C . LEU B 1 222 ? 4.832 -16.562 -17.594 1 59.81 222 LEU B C 1
ATOM 3658 O O . LEU B 1 222 ? 4.395 -17.047 -16.547 1 59.81 222 LEU B O 1
ATOM 3662 N N . ARG B 1 223 ? 4.176 -16.141 -18.547 1 54.84 223 ARG B N 1
ATOM 3663 C CA . ARG B 1 223 ? 2.725 -16.312 -18.484 1 54.84 223 ARG B CA 1
ATOM 3664 C C . ARG B 1 223 ? 2.336 -17.781 -18.469 1 54.84 223 ARG B C 1
ATOM 3666 O O . ARG B 1 223 ? 1.307 -18.156 -17.906 1 54.84 223 ARG B O 1
ATOM 3673 N N . TYR B 1 224 ? 3.162 -18.531 -19 1 49.22 224 TYR B N 1
ATOM 3674 C CA . TYR B 1 224 ? 2.805 -19.938 -19.156 1 49.22 224 TYR B CA 1
ATOM 3675 C C . TYR B 1 224 ? 3.725 -20.828 -18.344 1 49.22 224 TYR B C 1
ATOM 3677 O O . TYR B 1 224 ? 3.834 -22.031 -18.609 1 49.22 224 TYR B O 1
ATOM 3685 N N . LEU B 1 225 ? 4.598 -20.047 -17.469 1 46.59 225 LEU B N 1
ATOM 3686 C CA . LEU B 1 225 ? 5.449 -20.828 -16.578 1 46.59 225 LEU B CA 1
ATOM 3687 C C . LEU B 1 225 ? 4.613 -21.562 -15.539 1 46.59 225 LEU B C 1
ATOM 3689 O O . LEU B 1 225 ? 3.68 -20.984 -14.969 1 46.59 225 LEU B O 1
ATOM 3693 N N . SER B 1 226 ? 4.164 -22.609 -15.68 1 41.06 226 SER B N 1
ATOM 3694 C CA . SER B 1 226 ? 3.471 -23.453 -14.711 1 41.06 226 SER B CA 1
ATOM 3695 C C . SER B 1 226 ? 4.195 -23.453 -13.367 1 41.06 226 SER B C 1
ATOM 3697 O O . SER B 1 226 ? 5.422 -23.328 -13.32 1 41.06 226 SER B O 1
ATOM 3699 N N . HIS B 1 227 ? 3.504 -22.891 -12.227 1 36.97 227 HIS B N 1
ATOM 3700 C CA . HIS B 1 227 ? 3.92 -22.953 -10.828 1 36.97 227 HIS B CA 1
ATOM 3701 C C . HIS B 1 227 ? 4.695 -24.219 -10.523 1 36.97 227 HIS B C 1
ATOM 3703 O O . HIS B 1 227 ? 4.297 -25.016 -9.664 1 36.97 227 HIS B O 1
ATOM 3709 N N . HIS B 1 228 ? 5.598 -24.609 -11.172 1 31.08 228 HIS B N 1
ATOM 3710 C CA . HIS B 1 228 ? 6.195 -25.891 -10.828 1 31.08 228 HIS B CA 1
ATOM 3711 C C . HIS B 1 228 ? 7.086 -25.766 -9.594 1 31.08 228 HIS B C 1
ATOM 3713 O O . HIS B 1 228 ? 7.418 -26.781 -8.961 1 31.08 228 HIS B O 1
ATOM 3719 N N . THR B 1 229 ? 7.812 -24.625 -9.398 1 29.17 229 THR B N 1
ATOM 3720 C CA . THR B 1 229 ? 9.078 -24.844 -8.703 1 29.17 229 THR B CA 1
ATOM 3721 C C . THR B 1 229 ? 8.875 -24.812 -7.188 1 29.17 229 THR B C 1
ATOM 3723 O O . THR B 1 229 ? 9.844 -24.703 -6.434 1 29.17 229 THR B O 1
ATOM 3726 N N . GLN B 1 230 ? 7.785 -24.672 -6.516 1 26.55 230 GLN B N 1
ATOM 3727 C CA . GLN B 1 230 ? 8.109 -24.609 -5.094 1 26.55 230 GLN B CA 1
ATOM 3728 C C . GLN B 1 230 ? 8.75 -25.906 -4.609 1 26.55 230 GLN B C 1
ATOM 3730 O O . GLN B 1 230 ? 8.086 -26.938 -4.547 1 26.55 230 GLN B O 1
ATOM 3735 N N . SER B 1 231 ? 9.922 -26.344 -4.965 1 24.2 231 SER B N 1
ATOM 3736 C CA . SER B 1 231 ? 10.672 -27.25 -4.098 1 24.2 231 SER B CA 1
ATOM 3737 C C . SER B 1 231 ? 11 -26.594 -2.766 1 24.2 231 SER B C 1
ATOM 3739 O O . SER B 1 231 ? 11.328 -25.391 -2.723 1 24.2 231 SER B O 1
#

Organism: Armillaria gallica (NCBI:txid47427)

Foldseek 3Di:
DPPPVPVVVVVVCVVVVVNVVVVVVVVVVVVVVVVVVVVVVVVVVVVVVVVVVVVVVVVVVVVVVVVVCVVPVLVVQAFPPPRHGQLWWWAAPVGDIGHPVVLQVLVVVLQVVVCVVVVDGQPLQPDQLPVVLVVVVVVPDPVSVVVSVVVNCVRHPPPDDGGFDADPPPRHTGQADIDTPVVSNVVSQVVQVVVVHHRDDDQPPPPDPDNSDPPDDDDSRNHNRPPPDPD/DPPPPPVVVVVVCVVVVVNVVVVVVVVVVVVVVVVVVVVVVVVVVVVVVVVVVVVVVVVVVVVVVVVVCVVPVLVVQAFPPPRHGQLWWWAAPVGDIGHPVVLQVLVVVLQVVVCVVVVDGQPLQPDQPPPVLVVVVVVPDVVSVVVVVVSNCVRRPPPDDGGFDADPPPRHTGQADIDTPVVSNVVSQVVQVVVPHHRDDDQPPPPDPDNSDPPDDDDSRNHNRPPPPPD

InterPro domains:
  IPR013083 Zinc finger, RING/FYVE/PHD-type [G3DSA:3.30.40.10] (65-200)

pLDDT: mean 72.99, std 23.36, range [24.02, 97.88]

Nearest PDB structures (foldseek):
  2kr4-assembly1_A  TM=7.443E-01  e=1.693E-01  Mus musculus
  4xi1-assembly1_A  TM=7.493E-01  e=3.977E-01  Legionella pneumophila str. Paris
  4wz2-assembly3_C  TM=7.161E-01  e=4.535E-01  Legionella pneumophila str. Paris
  7lyb-assembly1_M  TM=4.581E-01  e=2.061E-01  Homo sapiens
  8qhc-assembly1_D  TM=5.902E-01  e=2.344E+00  Legionella pneumophila